Protein 2OTN (pdb70)

InterPro domains:
  IPR001653 Diaminopimelate epimerase, DapF [MF_00197] (4-284)
  IPR001653 Diaminopimelate epimerase, DapF [PF01678] (6-130)
  IPR001653 Diaminopimelate epimerase, DapF [PF01678] (161-276)
  IPR001653 Diaminopimelate epimerase, DapF [PTHR31689] (3-283)
  IPR001653 Diaminopimelate epimerase, DapF [TIGR00652] (5-283)
  IPR018510 Diaminopimelate epimerase, active site [PS01326] (67-81)

Sequence (581 aa):
VPRGSHMSQFSFTKMHGLGNSYIYVNMFEEQIPEEDLALVAEKVSNINTGIGADGMILICPSDVAPVKMRMFNNDGSEGKSCGNGLRCVAKYAYEHKLVEDTVFTIETLAGIVTAEVTVEEGKVTLAKIDMGAPRLTRAEIPMLGEGETPFIRENFLYNNHRYAFTAVSMGNPHAVIFVDDVEQAPLTTLGPVLETHEMFPERVNVEFIEILNEEEMNFRVWERGSGVTQACGTGACAAVVASILNGKMERGKEITVHLAGGDLMIAWTEEGNVLMKGPAEVICRGVYEYKIEGLVPRGSHMSQFSFTKMHGLGNSYIYVNMFEEQIPEEDLALVAEKVSNINTGIGADGMILICPSDVAPVKMRMFNNDGSEGKSCGNGLRCVAKYAYEHKLVEDTVFTIETLAGIVTAEVTVEEGKVTLAKIDMGAPRLTRAEIPMLGEGETPFIRENFLYNNHRYAFTAVSMGNPHAVIFVDDVEQAPLTTLGPVLETHEMFPERVNVEFIEILNEEEMNFRVWERCGTGACAAVVASILNGKMERGKEITVHLAGGDLMIAWTEEGNVLMKGPAEVICRGVYEYKIE

Organism: Bacillus anthracis (NCBI:txid1392)

Foldseek 3Di:
DDDDKDKDKFWWFWKAFLPQIATEGEAVPDDDDPVCQLVCQLQQCDVPRHVHHQTYWYWAPDPPWLTEIWTAGNNSDTDFQLPGCPWVSLQVCVLVVSDDDQWTWYQYPVGIKIKGFDDDPSGTFKIKIWLFFKDFDCVQLVFDDDDQVVGDKDWDDDPNDIWIWTWIDSVYTETETEDQDPVPDCQQNVQVCQQVPPRPVVGYKYKYWHDPAQQEIEIWIQDRPPGTDQDDQRHQQVNNVRCVVVVSYPAQHFHWYQGNSGIKTWHCHPVRIIMIMGGMDTPDMDMTIDMDD/DDDDDDKDKDKFWWFWKDWPPFIAIEGEVVPDDDDPVCQLVCQQQQCDVPRHVHGQTYWYWDPDPVWLTEIWTAGNNSDTDFCLPPCVFVSLQVCQLVVSDDAQWTWYQTPVGIWIWGFDADPSGTFKIKGWLFFKDFACVQLPFDDDDQVVGDKDWDDDPNDIWIWGWIHSVYIETETEDQDPVPDCCVHCQVCQQPDPGDPLGYKYKYWYQPAQAEIEIDIDGVPQVHVLRNVVVCCVVVRYHAQDWHWYQYPVGIKTWHCHPVRIIMIMIGMGTPDIDMTMDMGD

Nearest PDB structures (foldseek):
  2otn-assembly1_A  TM=1.003E+00  e=1.303E-68  Bacillus anthracis str. Ames
  4ik0-assembly1_A  TM=9.331E-01  e=1.416E-32  Escherichia coli K-12
  2q9h-assembly1_A  TM=8.712E-01  e=3.256E-32  Haemophilus influenzae
  2q9j-assembly1_A  TM=8.628E-01  e=1.692E-32  Haemophilus influenzae
  7vdy-assembly1_B  TM=8.664E-01  e=2.656E-30  Streptomyces lavendulae

B-factor: mean 32.09, std 9.33, range [2.0, 86.58]

Solvent-accessible surface area: 27256 Å² total; per-residue (Å²): 189,128,243,54,67,77,158,47,96,2,58,6,16,0,1,16,13,7,7,34,1,8,0,3,0,9,37,89,129,33,164,15,66,112,147,8,5,50,77,0,0,83,60,0,5,62,56,76,79,0,0,0,2,51,0,0,0,2,0,11,79,28,156,92,13,55,0,66,8,43,6,6,57,82,96,8,55,70,20,141,12,65,12,49,13,6,21,3,0,0,18,16,0,57,48,91,184,41,13,172,74,56,78,13,45,0,41,16,119,71,36,101,21,61,0,74,6,43,50,117,162,56,132,4,49,47,0,57,0,41,28,22,53,18,120,41,50,17,87,80,2,41,12,99,49,171,46,61,133,112,31,0,138,50,86,29,125,59,106,162,102,169,36,24,1,2,0,0,3,13,50,16,2,0,0,0,1,47,30,142,60,5,127,148,15,23,24,94,65,0,0,39,57,0,10,71,62,145,28,4,88,103,106,0,8,0,0,0,0,30,52,79,70,124,91,52,0,32,2,56,0,39,33,74,65,84,4,84,39,88,22,11,19,5,0,0,0,0,0,0,0,0,0,21,40,38,67,93,10,98,81,38,96,72,0,28,0,50,12,61,29,26,52,2,48,0,14,18,20,133,149,14,58,0,48,2,45,0,27,5,80,41,4,0,115,12,27,2,59,15,93,18,156,136,162,109,96,216,60,66,78,152,49,92,2,53,7,18,0,2,29,10,37,50,42,1,10,0,4,0,6,37,82,118,29,152,14,64,116,149,8,5,49,78,0,0,82,63,0,5,60,54,57,60,0,0,0,3,51,0,0,0,2,0,13,76,28,154,98,13,52,0,68,9,45,9,8,50,81,96,6,53,73,22,128,15,112,25,55,9,7,12,3,0,0,18,15,0,52,56,92,177,42,12,170,85,54,79,14,47,0,40,18,118,68,31,90,39,73,0,68,7,45,51,120,156,62,138,4,45,30,0,63,10,68,44,27,57,15,112,41,47,13,86,84,2,32,7,95,53,167,45,66,135,114,29,0,134,69,72,36,140,55,130,158,108,175,41,24,3,2,0,0,1,13,55,32,4,0,0,0,4,55,24,142,64,8,136,149,11,21,32,113,63,0,0,36,70,1,21,72,56,137,38,7,79,108,129,0,9,0,0,0,0,37,45,84,83,115,98,57,0,41,7,104,38,81,107,117,38,8,33,0,0,0,0,0,0,0,0,0,23,39,36,66,86,9,103,91,42,112,75,0,38,0,49,31,108,78,36,56,1,26,0,18,17,20,145,160,18,48,0,48,5,35,0,34,6,85,37,8,0,112,13,30,4,64,14,98,22,148

Radius of gyration: 28.16 Å; Cα contacts (8 Å, |Δi|>4): 1470; chains: 2; bounding box: 78×64×56 Å

CATH classification: 3.10.310.10 (+1 more: 3.10.310.10)

Structure (mmCIF, N/CA/C/O backbone):
data_2OTN
#
_entry.id   2OTN
#
_cell.length_a   64.863
_cell.length_b   87.334
_cell.length_c   110.453
_cell.angle_alpha   90.00
_cell.angle_beta   90.00
_cell.angle_gamma   90.00
#
_symmetry.space_group_name_H-M   'P 21 21 21'
#
loop_
_entity.id
_entity.type
_entity.pdbx_description
1 polymer 'Diaminopimelate epimerase'
2 water water
#
loop_
_atom_site.group_PDB
_atom_site.id
_atom_site.type_symbol
_atom_site.label_atom_id
_atom_site.label_alt_id
_atom_site.label_comp_id
_atom_site.label_asym_id
_atom_site.label_entity_id
_atom_site.label_seq_id
_atom_site.pdbx_PDB_ins_code
_atom_site.Cartn_x
_atom_site.Cartn_y
_atom_site.Cartn_z
_atom_site.occupancy
_atom_site.B_iso_or_equiv
_atom_site.auth_seq_id
_atom_site.auth_comp_id
_atom_site.auth_asym_id
_atom_site.auth_atom_id
_atom_site.pdbx_PDB_model_num
ATOM 1 N N . VAL A 1 15 ? -9.633 30.123 18.190 1.00 47.33 -5 VAL A N 1
ATOM 2 C CA . VAL A 1 15 ? -8.424 29.482 17.608 1.00 55.38 -5 VAL A CA 1
ATOM 3 C C . VAL A 1 15 ? -7.617 28.778 18.703 1.00 61.91 -5 VAL A C 1
ATOM 4 O O . VAL A 1 15 ? -6.956 29.440 19.496 1.00 63.45 -5 VAL A O 1
ATOM 8 N N . PRO A 1 16 ? -7.674 27.432 18.759 1.00 64.15 -4 PRO A N 1
ATOM 9 C CA . PRO A 1 16 ? -6.813 26.661 19.651 1.00 61.24 -4 PRO A CA 1
ATOM 10 C C . PRO A 1 16 ? -5.333 27.061 19.622 1.00 60.34 -4 PRO A C 1
ATOM 11 O O . PRO A 1 16 ? -4.789 27.377 18.559 1.00 60.07 -4 PRO A O 1
ATOM 15 N N . ARG A 1 17 ? -4.696 27.050 20.789 1.00 58.84 -3 ARG A N 1
ATOM 16 C CA . ARG A 1 17 ? -3.238 26.969 20.847 1.00 58.94 -3 ARG A CA 1
ATOM 17 C C . ARG A 1 17 ? -2.745 26.209 22.085 1.00 52.79 -3 ARG A C 1
ATOM 18 O O . ARG A 1 17 ? -3.554 25.628 22.834 1.00 42.71 -3 ARG A O 1
ATOM 26 N N . GLY A 1 18 ? -1.420 26.192 22.263 1.00 44.75 -2 GLY A N 1
ATOM 27 C CA . GLY A 1 18 ? -0.783 25.294 23.214 1.00 42.14 -2 GLY A CA 1
ATOM 28 C C . GLY A 1 18 ? -0.808 23.828 22.779 1.00 40.16 -2 GLY A C 1
ATOM 29 O O . GLY A 1 18 ? -0.839 23.509 21.575 1.00 34.13 -2 GLY A O 1
ATOM 30 N N . SER A 1 19 ? -0.774 22.935 23.765 1.00 31.26 -1 SER A N 1
ATOM 31 C CA . SER A 1 19 ? -0.726 21.494 23.515 1.00 30.60 -1 SER A CA 1
ATOM 32 C C . SER A 1 19 ? -1.052 20.715 24.766 1.00 26.03 -1 SER A C 1
ATOM 33 O O . SER A 1 19 ? -0.845 21.203 25.873 1.00 20.03 -1 SER A O 1
ATOM 36 N N . HIS A 1 20 ? -1.557 19.503 24.581 1.00 25.75 0 HIS A N 1
ATOM 37 C CA . HIS A 1 20 ? -1.746 18.585 25.698 1.00 28.05 0 HIS A CA 1
ATOM 38 C C . HIS A 1 20 ? -1.095 17.244 25.455 1.00 24.57 0 HIS A C 1
ATOM 39 O O . HIS A 1 20 ? -1.217 16.659 24.392 1.00 25.18 0 HIS A O 1
ATOM 46 N N . MET A 1 21 ? -0.367 16.795 26.467 1.00 28.28 1 MET A N 1
ATOM 47 C CA . MET A 1 21 ? 0.137 15.441 26.549 1.00 30.42 1 MET A CA 1
ATOM 48 C C . MET A 1 21 ? -0.839 14.703 27.430 1.00 31.98 1 MET A C 1
ATOM 49 O O . MET A 1 21 ? -1.170 15.167 28.523 1.00 32.35 1 MET A O 1
ATOM 54 N N . SER A 1 22 ? -1.338 13.574 26.950 1.00 31.35 2 SER A N 1
ATOM 55 C CA . SER A 1 22 ? -2.280 12.796 27.733 1.00 29.83 2 SER A CA 1
ATOM 56 C C . SER A 1 22 ? -2.021 11.308 27.541 1.00 27.02 2 SER A C 1
ATOM 57 O O . SER A 1 22 ? -1.085 10.912 26.856 1.00 30.73 2 SER A O 1
ATOM 60 N N . GLN A 1 23 ? -2.847 10.490 28.171 1.00 30.00 3 GLN A N 1
ATOM 61 C CA . GLN A 1 23 ? -2.736 9.051 28.052 1.00 26.50 3 GLN A CA 1
ATOM 62 C C . GLN A 1 23 ? -4.031 8.393 28.466 1.00 23.09 3 GLN A C 1
ATOM 63 O O . GLN A 1 23 ? -4.780 8.946 29.239 1.00 29.57 3 GLN A O 1
ATOM 69 N N . PHE A 1 24 ? -4.280 7.203 27.963 1.00 27.97 4 PHE A N 1
ATOM 70 C CA . PHE A 1 24 ? -5.379 6.394 28.457 1.00 27.07 4 PHE A CA 1
ATOM 71 C C . PHE A 1 24 ? -5.002 4.914 28.440 1.00 24.28 4 PHE A C 1
ATOM 72 O O . PHE A 1 24 ? -4.162 4.490 27.658 1.00 24.03 4 PHE A O 1
ATOM 80 N N . SER A 1 25 ? -5.638 4.149 29.321 1.00 23.94 5 SER A N 1
ATOM 81 C CA . SER A 1 25 ? -5.564 2.699 29.307 1.00 22.71 5 SER A CA 1
ATOM 82 C C . SER A 1 25 ? -6.426 2.193 28.169 1.00 24.86 5 SER A C 1
ATOM 83 O O . SER A 1 25 ? -7.453 2.783 27.849 1.00 27.66 5 SER A O 1
ATOM 86 N N . PHE A 1 26 ? -5.998 1.091 27.560 1.00 29.22 6 PHE A N 1
ATOM 87 C CA . PHE A 1 26 ? -6.699 0.509 26.424 1.00 24.60 6 PHE A CA 1
ATOM 88 C C . PHE A 1 26 ? -6.510 -0.987 26.457 1.00 25.17 6 PHE A C 1
ATOM 89 O O . PHE A 1 26 ? -5.701 -1.519 27.203 1.00 27.03 6 PHE A O 1
ATOM 97 N N . THR A 1 27 ? -7.298 -1.653 25.632 1.00 28.98 7 THR A N 1
ATOM 98 C CA . THR A 1 27 ? -7.203 -3.063 25.414 1.00 25.94 7 THR A CA 1
ATOM 99 C C . THR A 1 27 ? -7.333 -3.215 23.920 1.00 26.80 7 THR A C 1
ATOM 100 O O . THR A 1 27 ? -8.321 -2.777 23.357 1.00 30.58 7 THR A O 1
ATOM 104 N N . LYS A 1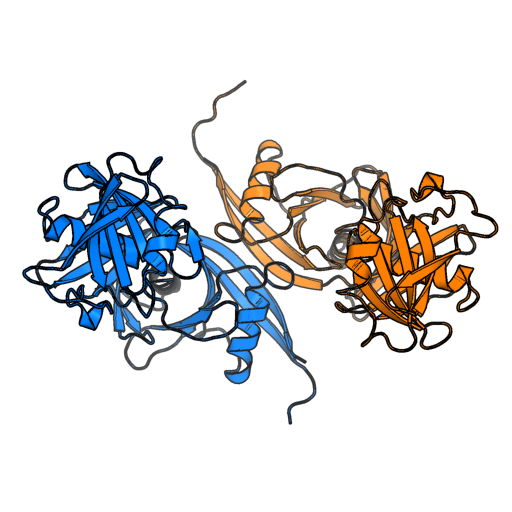 28 ? -6.338 -3.810 23.275 1.00 26.22 8 LYS A N 1
ATOM 105 C CA . LYS A 1 28 ? -6.507 -4.256 21.897 1.00 26.35 8 LYS A CA 1
ATOM 106 C C . LYS A 1 28 ? -7.140 -5.639 21.892 1.00 24.45 8 LYS A C 1
ATOM 107 O O . LYS A 1 28 ? -6.686 -6.558 22.581 1.00 26.29 8 LYS A O 1
ATOM 113 N N . MET A 1 29 ? -8.233 -5.757 21.138 1.00 29.73 9 MET A N 1
ATOM 114 C CA . MET A 1 29 ? -8.934 -7.010 20.956 1.00 27.51 9 MET A CA 1
ATOM 115 C C . MET A 1 29 ? -9.184 -7.240 19.472 1.00 27.39 9 MET A C 1
ATOM 116 O O . MET A 1 29 ? -9.170 -6.317 18.670 1.00 29.38 9 MET A O 1
ATOM 121 N N . HIS A 1 30 ? -9.409 -8.487 19.105 1.00 29.94 10 HIS A N 1
ATOM 122 C CA . HIS A 1 30 ? -9.828 -8.801 17.751 1.00 29.56 10 HIS A CA 1
ATOM 123 C C . HIS A 1 30 ? -10.879 -9.909 17.727 1.00 28.04 10 HIS A C 1
ATOM 124 O O . HIS A 1 30 ? -10.963 -10.724 18.655 1.00 28.39 10 HIS A O 1
ATOM 131 N N . GLY A 1 31 ? -11.709 -9.877 16.684 1.00 31.44 11 GLY A N 1
ATOM 132 C CA . GLY A 1 31 ? -12.613 -10.973 16.318 1.00 33.62 11 GLY A CA 1
ATOM 133 C C . GLY A 1 31 ? -12.266 -11.378 14.886 1.00 40.23 11 GLY A C 1
ATOM 134 O O . GLY A 1 31 ? -12.397 -10.578 13.937 1.00 42.73 11 GLY A O 1
ATOM 135 N N . LEU A 1 32 ? -11.780 -12.598 14.717 1.00 32.76 12 LEU A N 1
ATOM 136 C CA . LEU A 1 32 ? -11.321 -13.061 13.398 1.00 38.66 12 LEU A CA 1
ATOM 137 C C . LEU A 1 32 ? -10.320 -12.110 12.665 1.00 41.43 12 LEU A C 1
ATOM 1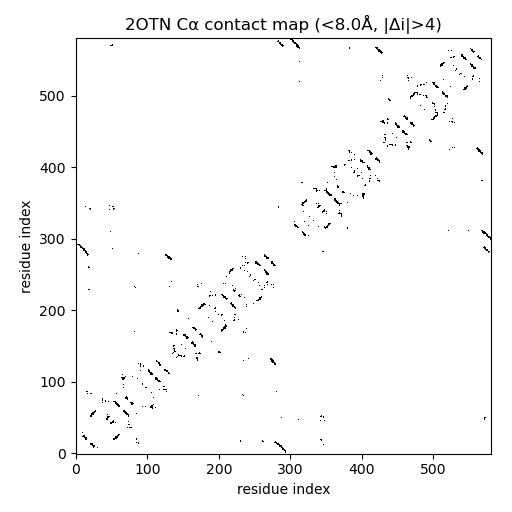38 O O . LEU A 1 32 ? -10.359 -11.961 11.433 1.00 37.07 12 LEU A O 1
ATOM 143 N N . GLY A 1 33 ? -9.418 -11.489 13.443 1.00 41.81 13 GLY A N 1
ATOM 144 C CA . GLY A 1 33 ? -8.355 -10.635 12.917 1.00 39.49 13 GLY A CA 1
ATOM 145 C C . GLY A 1 33 ? -8.739 -9.252 12.405 1.00 41.33 13 GLY A C 1
ATOM 146 O O . GLY A 1 33 ? -7.944 -8.593 11.746 1.00 51.19 13 GLY A O 1
ATOM 147 N N . ASN A 1 34 ? -9.964 -8.821 12.666 1.00 44.30 14 ASN A N 1
ATOM 148 C CA . ASN A 1 34 ? -10.326 -7.421 12.558 1.00 38.18 14 ASN A CA 1
ATOM 149 C C . ASN A 1 34 ? -10.165 -6.867 13.946 1.00 35.14 14 ASN A C 1
ATOM 150 O O . ASN A 1 34 ? -10.918 -7.248 14.846 1.00 34.83 14 ASN A O 1
ATOM 155 N N . SER A 1 35 ? -9.201 -5.961 14.123 1.00 33.21 15 SER A N 1
ATOM 156 C CA . SER A 1 35 ? -8.825 -5.483 15.457 1.00 29.76 15 SER A CA 1
ATOM 157 C C . SER A 1 35 ? -9.067 -3.999 15.695 1.00 26.61 15 SER A C 1
ATOM 158 O O . SER A 1 35 ? -8.983 -3.188 14.784 1.00 27.19 15 SER A O 1
ATOM 161 N N . TYR A 1 36 ? -9.388 -3.660 16.945 1.00 27.46 16 TYR A N 1
ATOM 162 C CA . TYR A 1 36 ? -9.604 -2.273 17.356 1.00 26.29 16 TYR A CA 1
ATOM 163 C C . TYR A 1 36 ? -8.922 -2.003 18.684 1.00 24.65 16 TYR A C 1
ATOM 164 O O . TYR A 1 36 ? -8.608 -2.926 19.433 1.00 25.31 16 TYR A O 1
ATOM 173 N N . ILE A 1 37 ? -8.697 -0.722 18.959 1.00 25.82 17 ILE A N 1
ATOM 174 C CA . ILE A 1 37 ? -8.243 -0.263 20.264 1.00 28.26 17 ILE A CA 1
ATOM 175 C C . ILE A 1 37 ? -9.497 0.091 21.071 1.00 28.02 17 ILE A C 1
ATOM 176 O O . ILE A 1 37 ? -10.274 0.953 20.669 1.00 25.53 17 ILE A O 1
ATOM 181 N N . TYR A 1 38 ? -9.699 -0.590 22.199 1.00 28.71 18 TYR A N 1
ATOM 182 C CA . TYR A 1 38 ? -10.915 -0.430 22.999 1.00 26.45 18 TYR A CA 1
ATOM 183 C C . TYR A 1 38 ? -10.596 0.464 24.180 1.00 27.95 18 TYR A C 1
ATOM 184 O O . TYR A 1 38 ? -9.550 0.309 24.829 1.00 31.00 18 TYR A O 1
ATOM 193 N N . VAL A 1 39 ? -11.464 1.434 24.418 1.00 25.64 19 VAL A N 1
ATOM 194 C CA . VAL A 1 39 ? -11.250 2.404 25.482 1.00 27.74 19 VAL A CA 1
ATOM 195 C C . VAL A 1 39 ? -12.508 2.464 26.322 1.00 25.92 19 VAL A C 1
ATOM 196 O O . VAL A 1 39 ? -13.589 2.676 25.806 1.00 26.14 19 VAL A O 1
ATOM 200 N N . ASN A 1 40 ? -12.356 2.252 27.622 1.00 28.64 20 ASN A N 1
ATOM 201 C CA . ASN A 1 40 ? -13.484 2.264 28.547 1.00 29.98 20 ASN A CA 1
ATOM 202 C C . ASN A 1 40 ? -13.753 3.718 28.973 1.00 30.94 20 ASN A C 1
ATOM 203 O O . ASN A 1 40 ? -12.984 4.301 29.724 1.00 24.42 20 ASN A O 1
ATOM 208 N N . MET A 1 41 ? -14.852 4.293 28.491 1.00 30.84 21 MET A N 1
ATOM 209 C CA . MET A 1 41 ? -15.136 5.702 28.747 1.00 28.19 21 MET A CA 1
ATOM 210 C C . MET A 1 41 ? -15.952 5.920 30.013 1.00 24.54 21 MET A C 1
ATOM 211 O O . MET A 1 41 ? -16.375 7.031 30.285 1.00 33.74 21 MET A O 1
ATOM 216 N N . PHE A 1 42 ? -16.161 4.865 30.797 1.00 28.84 22 PHE A N 1
ATOM 217 C CA . PHE A 1 42 ? -16.598 5.018 32.189 1.00 27.31 22 PHE A CA 1
ATOM 218 C C . PHE A 1 42 ? -15.395 5.435 33.062 1.00 27.19 22 PHE A C 1
ATOM 219 O O . PHE A 1 42 ? -15.565 6.070 34.104 1.00 33.66 22 PHE A O 1
ATOM 227 N N . GLU A 1 43 ? -14.193 5.055 32.630 1.00 29.62 23 GLU A N 1
ATOM 228 C CA . GLU A 1 43 ? -12.948 5.228 33.402 1.00 32.82 23 GLU A CA 1
ATOM 229 C C . GLU A 1 43 ? -11.951 6.205 32.800 1.00 33.23 23 GLU A C 1
ATOM 230 O O . GLU A 1 43 ? -11.055 6.685 33.484 1.00 39.70 23 GLU A O 1
ATOM 236 N N . GLU A 1 44 ? -12.116 6.481 31.516 1.00 35.56 24 GLU A N 1
ATOM 237 C CA . GLU A 1 44 ? -11.181 7.259 30.741 1.00 33.62 24 GLU A CA 1
ATOM 238 C C . GLU A 1 44 ? -11.855 8.545 30.312 1.00 33.60 24 GLU A C 1
ATOM 239 O O . GLU A 1 44 ? -13.092 8.643 30.298 1.00 33.85 24 GLU A O 1
ATOM 245 N N . GLN A 1 45 ? -11.036 9.534 29.972 1.00 32.61 25 GLN A N 1
ATOM 246 C CA . GLN A 1 45 ? -11.530 10.813 29.482 1.00 37.81 25 GLN A CA 1
ATOM 247 C C . GLN A 1 45 ? -10.767 11.156 28.207 1.00 37.33 25 GLN A C 1
ATOM 248 O O . GLN A 1 45 ? -9.562 10.942 28.119 1.00 37.04 25 GLN A O 1
ATOM 254 N N . ILE A 1 46 ? -11.503 11.571 27.180 1.00 39.27 26 ILE A N 1
ATOM 255 C CA . ILE A 1 46 ? -10.919 12.114 25.946 1.00 35.97 26 ILE A CA 1
ATOM 256 C C . ILE A 1 46 ? -11.930 13.148 25.445 1.00 39.50 26 ILE A C 1
ATOM 257 O O . ILE A 1 46 ? -13.102 12.829 25.249 1.00 39.53 26 ILE A O 1
ATOM 262 N N . PRO A 1 47 ? -11.497 14.407 25.277 1.00 42.47 27 PRO A N 1
ATOM 263 C CA . PRO A 1 47 ? -12.421 15.398 24.725 1.00 35.81 27 PRO A CA 1
ATOM 264 C C . PRO A 1 47 ? -12.983 14.999 23.348 1.00 33.10 27 PRO A C 1
ATOM 265 O O . PRO A 1 47 ? -12.262 14.472 22.514 1.00 32.77 27 PRO A O 1
ATOM 269 N N . GLU A 1 48 ? -14.273 15.253 23.149 1.00 33.80 28 GLU A N 1
ATOM 270 C CA . GLU A 1 48 ? -14.978 15.036 21.883 1.00 31.76 28 GLU A CA 1
ATOM 271 C C . GLU A 1 48 ? -14.213 15.524 20.655 1.00 31.47 28 GLU A C 1
ATOM 272 O O . GLU A 1 48 ? -14.139 14.822 19.640 1.00 33.47 28 GLU A O 1
ATOM 278 N N . GLU A 1 49 ? -13.662 16.734 20.740 1.00 35.20 29 GLU A N 1
ATOM 279 C CA . GLU A 1 49 ? -12.965 17.351 19.600 1.00 31.57 29 GLU A CA 1
ATOM 280 C C . GLU A 1 49 ? -11.610 16.700 19.273 1.00 31.09 29 GLU A C 1
ATOM 281 O O . GLU A 1 49 ? -10.969 17.103 18.313 1.00 31.34 29 GLU A O 1
ATOM 287 N N . ASP A 1 50 ? -11.187 15.723 20.080 1.00 26.67 30 ASP A N 1
ATOM 288 C CA . ASP A 1 50 ? -9.920 14.998 19.887 1.00 31.85 30 ASP A CA 1
ATOM 289 C C . ASP A 1 50 ? -10.095 13.559 19.396 1.00 28.69 30 ASP A C 1
ATOM 290 O O . ASP A 1 50 ? -9.125 12.925 19.028 1.00 26.35 30 ASP A O 1
ATOM 295 N N . LEU A 1 51 ? -11.324 13.059 19.409 1.00 27.47 31 LEU A N 1
ATOM 296 C CA . LEU A 1 51 ? -11.613 11.652 19.147 1.00 31.05 31 LEU A CA 1
ATOM 297 C C . LEU A 1 51 ? -11.183 11.164 17.765 1.00 30.28 31 LEU A C 1
ATOM 298 O O . LEU A 1 51 ? -10.605 10.077 17.635 1.00 26.99 31 LEU A O 1
ATOM 303 N N . ALA A 1 52 ? -11.509 11.947 16.742 1.00 26.93 32 ALA A N 1
ATOM 304 C CA . ALA A 1 52 ? -11.163 11.601 15.375 1.00 27.89 32 ALA A CA 1
ATOM 305 C C . ALA A 1 52 ? -9.641 11.561 15.204 1.00 27.27 32 ALA A C 1
ATOM 306 O O . ALA A 1 52 ? -9.076 10.663 14.549 1.00 23.40 32 ALA A O 1
ATOM 308 N N . LEU A 1 53 ? -8.983 12.527 15.830 1.00 29.24 33 LEU A N 1
ATOM 309 C CA . LEU A 1 53 ? -7.545 12.684 15.722 1.00 29.11 33 LEU A CA 1
ATOM 310 C C . LEU A 1 53 ? -6.828 11.592 16.483 1.00 28.93 33 LEU A C 1
ATOM 311 O O . LEU A 1 53 ? -5.841 11.048 15.976 1.00 28.97 33 LEU A O 1
ATOM 316 N N . VAL A 1 54 ? -7.324 11.280 17.687 1.00 26.96 34 VAL A N 1
ATOM 317 C CA . VAL A 1 54 ? -6.808 10.167 18.511 1.00 28.29 34 VAL A CA 1
ATOM 318 C C . VAL A 1 54 ? -6.978 8.806 17.825 1.00 28.61 34 VAL A C 1
ATOM 319 O O . VAL A 1 54 ? -6.068 7.976 17.882 1.00 26.57 34 VAL A O 1
ATOM 323 N N . ALA A 1 55 ? -8.124 8.596 17.170 1.00 25.62 35 ALA A N 1
ATOM 324 C CA . ALA A 1 55 ? -8.420 7.344 16.469 1.00 25.49 35 ALA A CA 1
ATOM 325 C C . ALA A 1 55 ? -7.415 7.082 15.369 1.00 26.61 35 ALA A C 1
ATOM 326 O O . ALA A 1 55 ? -6.887 5.989 15.231 1.00 30.77 35 ALA A O 1
ATOM 328 N N . GLU A 1 56 ? -7.215 8.103 14.552 1.00 31.89 36 GLU A N 1
ATOM 329 C CA . GLU A 1 56 ? -6.229 8.133 13.493 1.00 29.95 36 GLU A CA 1
ATOM 330 C C . GLU A 1 56 ? -4.804 7.919 13.994 1.00 29.73 36 GLU A C 1
ATOM 331 O O . GLU A 1 56 ? -4.086 7.083 13.458 1.00 29.93 36 GLU A O 1
ATOM 337 N N . LYS A 1 57 ? -4.404 8.690 15.004 1.00 28.03 37 LYS A N 1
ATOM 338 C CA . LYS A 1 57 ? -3.082 8.554 15.632 1.00 24.75 37 LYS A CA 1
ATOM 339 C C . LYS A 1 57 ? -2.824 7.147 16.164 1.00 25.52 37 LYS A C 1
ATOM 340 O O . LYS A 1 57 ? -1.796 6.564 15.855 1.00 27.47 37 LYS A O 1
ATOM 346 N N . VAL A 1 58 ? -3.763 6.619 16.957 1.00 25.64 38 VAL A N 1
ATOM 347 C CA . VAL A 1 58 ? -3.610 5.339 17.645 1.00 25.03 38 VAL A CA 1
ATOM 348 C C . VAL A 1 58 ? -3.683 4.130 16.715 1.00 25.43 38 VAL A C 1
ATOM 349 O O . VAL A 1 58 ? -3.094 3.082 17.003 1.00 25.26 38 VAL A O 1
ATOM 353 N N . SER A 1 59 ? -4.391 4.271 15.600 1.00 23.78 39 SER A N 1
ATOM 354 C CA . SER A 1 59 ? -4.513 3.185 14.618 1.00 25.89 39 SER A CA 1
ATOM 355 C C . SER A 1 59 ? -3.303 3.043 13.712 1.00 24.19 39 SER A C 1
ATOM 356 O O . SER A 1 59 ? -3.151 2.034 13.034 1.00 30.95 39 SER A O 1
ATOM 359 N N . ASN A 1 60 ? -2.440 4.040 13.696 1.00 26.48 40 ASN A N 1
ATOM 360 C CA . ASN A 1 60 ? -1.313 4.041 12.789 1.00 27.59 40 ASN A CA 1
ATOM 361 C C . ASN A 1 60 ? -0.244 3.059 13.276 1.00 28.10 40 ASN A C 1
ATOM 362 O O . ASN A 1 60 ? 0.235 3.195 14.381 1.00 24.29 40 ASN A O 1
ATOM 367 N N . ILE A 1 61 ? 0.130 2.080 12.450 1.00 26.58 41 ILE A N 1
ATOM 368 C CA . ILE A 1 61 ? 1.098 1.067 12.867 1.00 27.91 41 ILE A CA 1
ATOM 369 C C . ILE A 1 61 ? 2.524 1.612 13.101 1.00 25.12 41 ILE A C 1
ATOM 370 O O . ILE A 1 61 ? 3.311 1.014 13.826 1.00 24.48 41 ILE A O 1
ATOM 375 N N . ASN A 1 62 ? 2.821 2.760 12.510 1.00 28.15 42 ASN A N 1
ATOM 376 C CA . ASN A 1 62 ? 4.150 3.338 12.528 1.00 28.27 42 ASN A CA 1
ATOM 377 C C . ASN A 1 62 ? 4.335 4.240 13.743 1.00 26.80 42 ASN A C 1
ATOM 378 O O . ASN A 1 62 ? 5.272 4.089 14.507 1.00 31.48 42 ASN A O 1
ATOM 383 N N . THR A 1 63 ? 3.442 5.201 13.905 1.00 29.75 43 THR A N 1
ATOM 384 C CA . THR A 1 63 ? 3.535 6.180 14.987 1.00 27.37 43 THR A CA 1
ATOM 385 C C . THR A 1 63 ? 2.467 5.921 16.050 1.00 26.66 43 THR A C 1
ATOM 386 O O . THR A 1 63 ? 2.448 6.575 17.095 1.00 25.19 43 THR A O 1
ATOM 390 N N . GLY A 1 64 ? 1.602 4.939 15.808 1.00 22.33 44 GLY A N 1
ATOM 391 C CA . GLY A 1 64 ? 0.541 4.608 16.756 1.00 22.89 44 GLY A CA 1
ATOM 392 C C . GLY A 1 64 ? 0.706 3.191 17.245 1.00 25.89 44 GLY A C 1
ATOM 393 O O . GLY A 1 64 ? 1.793 2.619 17.160 1.00 26.46 44 GLY A O 1
ATOM 394 N N . ILE A 1 65 ? -0.388 2.610 17.728 1.00 28.27 45 ILE A N 1
ATOM 395 C CA . ILE A 1 65 ? -0.376 1.215 18.181 1.00 29.04 45 ILE A CA 1
ATOM 396 C C . ILE A 1 65 ? -0.502 0.300 16.959 1.00 29.83 45 ILE A C 1
ATOM 397 O O . ILE A 1 65 ? 0.355 -0.551 16.708 1.00 26.72 45 ILE A O 1
ATOM 402 N N . GLY A 1 66 ? -1.534 0.543 16.162 1.00 28.20 46 GLY A N 1
ATOM 403 C CA . GLY A 1 66 ? -1.851 -0.307 15.019 1.00 27.49 46 GLY A CA 1
ATOM 404 C C . GLY A 1 66 ? -3.175 -1.008 15.215 1.00 26.51 46 GLY A C 1
ATOM 405 O O . GLY A 1 66 ? -3.288 -1.886 16.064 1.00 31.13 46 GLY A O 1
ATOM 406 N N . ALA A 1 67 ? -4.176 -0.611 14.437 1.00 26.71 47 ALA A N 1
ATOM 407 C CA . ALA A 1 67 ? -5.524 -1.199 14.503 1.00 26.60 47 ALA A CA 1
ATOM 408 C C . ALA A 1 67 ? -6.349 -0.772 13.291 1.00 23.44 47 ALA A C 1
ATOM 409 O O . ALA A 1 67 ? -5.919 0.047 12.509 1.00 25.43 47 ALA A O 1
ATOM 411 N N . ASP A 1 68 ? -7.522 -1.367 13.132 1.00 27.99 48 ASP A N 1
ATOM 412 C CA . ASP A 1 68 ? -8.497 -0.922 12.121 1.00 29.54 48 ASP A CA 1
ATOM 413 C C . ASP A 1 68 ? -9.275 0.327 12.576 1.00 26.34 48 ASP A C 1
ATOM 414 O O . ASP A 1 68 ? -9.965 0.977 11.794 1.00 27.53 48 ASP A O 1
ATOM 419 N N . GLY A 1 69 ? -9.128 0.662 13.844 1.00 24.76 49 GLY A N 1
ATOM 420 C CA . GLY A 1 69 ? -9.703 1.859 14.383 1.00 27.57 49 GLY A CA 1
ATOM 421 C C . GLY A 1 69 ? -9.752 1.791 15.885 1.00 24.10 49 GLY A C 1
ATOM 422 O O . GLY A 1 69 ? -9.061 0.985 16.496 1.00 26.61 49 GLY A O 1
ATOM 423 N N . MET A 1 70 ? -10.615 2.628 16.446 1.00 25.42 50 MET A N 1
ATOM 424 C CA . MET A 1 70 ? -10.783 2.804 17.874 1.00 28.82 50 MET A CA 1
ATOM 425 C C . MET A 1 70 ? -12.257 2.658 18.229 1.00 26.67 50 MET A C 1
ATOM 426 O O . MET A 1 70 ? -13.120 3.211 17.544 1.00 29.51 50 MET A O 1
ATOM 431 N N . ILE A 1 71 ? -12.535 1.926 19.308 1.00 27.66 51 ILE A N 1
ATOM 432 C CA . ILE A 1 71 ? -13.895 1.704 19.769 1.00 27.66 51 ILE A CA 1
ATOM 433 C C . ILE A 1 71 ? -14.012 2.159 21.207 1.00 26.59 51 ILE A C 1
ATOM 434 O O . ILE A 1 71 ? -13.330 1.654 22.085 1.00 27.70 51 ILE A O 1
ATOM 439 N N . LEU A 1 72 ? -14.881 3.135 21.427 1.00 28.01 52 LEU A N 1
ATOM 440 C CA . LEU A 1 72 ? -15.189 3.616 22.756 1.00 28.37 52 LEU A CA 1
ATOM 441 C C . LEU A 1 72 ? -16.337 2.816 23.362 1.00 30.41 52 LEU A C 1
ATOM 442 O O . LEU A 1 72 ? -17.359 2.599 22.714 1.00 26.82 52 LEU A O 1
ATOM 447 N N . ILE A 1 73 ? -16.142 2.348 24.591 1.00 30.38 53 ILE A N 1
ATOM 448 C CA . ILE A 1 73 ? -17.217 1.753 25.368 1.00 33.25 53 ILE A CA 1
ATOM 449 C C . ILE A 1 73 ? -17.691 2.803 26.375 1.00 31.71 53 ILE A C 1
ATOM 450 O O . ILE A 1 73 ? -16.931 3.239 27.243 1.00 31.71 53 ILE A O 1
ATOM 455 N N . CYS A 1 74 ? -18.944 3.232 26.216 1.00 33.28 54 CYS A N 1
ATOM 456 C CA . CYS A 1 74 ? -19.453 4.449 26.849 1.00 29.45 54 CYS A CA 1
ATOM 457 C C . CYS A 1 74 ? -20.719 4.209 27.652 1.00 30.14 54 CYS A C 1
ATOM 458 O O . CYS A 1 74 ? -21.441 3.254 27.380 1.00 29.32 54 CYS A O 1
ATOM 461 N N . PRO A 1 75 ? -21.013 5.101 28.625 1.00 27.26 55 PRO A N 1
ATOM 462 C CA . PRO A 1 75 ? -22.355 5.099 29.227 1.00 30.07 55 PRO A CA 1
ATOM 463 C C . PRO A 1 75 ? -23.478 5.350 28.200 1.00 29.39 55 PRO A C 1
ATOM 464 O O . PRO A 1 75 ? -23.251 5.994 27.160 1.00 24.15 55 PRO A O 1
ATOM 468 N N . SER A 1 76 ? -24.671 4.836 28.511 1.00 28.39 56 SER A N 1
ATOM 469 C CA . SER A 1 76 ? -25.842 4.966 27.651 1.00 27.02 56 SER A CA 1
ATOM 470 C C . SER A 1 76 ? -27.112 5.297 28.444 1.00 30.47 56 SER A C 1
ATOM 471 O O . SER A 1 76 ? -27.323 4.829 29.570 1.00 31.07 56 SER A O 1
ATOM 474 N N . ASP A 1 77 ? -27.970 6.094 27.829 1.00 29.74 57 ASP A N 1
ATOM 475 C CA . ASP A 1 77 ? -29.298 6.341 28.365 1.00 27.45 57 ASP A CA 1
ATOM 476 C C . ASP A 1 77 ? -30.261 5.179 28.137 1.00 25.94 57 ASP A C 1
ATOM 477 O O . ASP A 1 77 ? -31.224 5.046 28.873 1.00 27.66 57 ASP A O 1
ATOM 482 N N . VAL A 1 78 ? -29.987 4.328 27.147 1.00 29.36 58 VAL A N 1
ATOM 483 C CA . VAL A 1 78 ? -30.940 3.291 26.716 1.00 25.20 58 VAL A CA 1
ATOM 484 C C . VAL A 1 78 ? -30.480 1.830 26.852 1.00 22.32 58 VAL A C 1
ATOM 485 O O . VAL A 1 78 ? -31.273 0.897 26.686 1.00 23.57 58 VAL A O 1
ATOM 489 N N . ALA A 1 79 ? -29.198 1.628 27.142 1.00 28.33 59 ALA A N 1
ATOM 490 C CA . ALA A 1 79 ? -28.640 0.285 27.358 1.00 24.01 59 ALA A CA 1
ATOM 491 C C . ALA A 1 79 ? -27.588 0.417 28.443 1.00 23.93 59 ALA A C 1
ATOM 492 O O . ALA A 1 79 ? -27.274 1.539 28.837 1.00 21.45 59 ALA A O 1
ATOM 494 N N . PRO A 1 80 ? -27.083 -0.718 28.979 1.00 28.28 60 PRO A N 1
ATOM 495 C CA . PRO A 1 80 ? -25.953 -0.664 29.910 1.00 26.32 60 PRO A CA 1
ATOM 496 C C . PRO A 1 80 ? -24.689 -0.013 29.341 1.00 27.33 60 PRO A C 1
ATOM 497 O O . PRO A 1 80 ? -23.978 0.675 30.073 1.00 30.22 60 PRO A O 1
ATOM 501 N N . VAL A 1 81 ? -24.433 -0.222 28.053 1.00 29.35 61 VAL A N 1
ATOM 502 C CA . VAL A 1 81 ? -23.282 0.358 27.360 1.00 30.26 61 VAL A CA 1
ATOM 503 C C . VAL A 1 81 ? -23.660 0.843 25.954 1.00 28.17 61 VAL A C 1
ATOM 504 O O . VAL A 1 81 ? -24.582 0.299 25.319 1.00 24.13 61 VAL A O 1
ATOM 508 N N . LYS A 1 82 ? -22.925 1.860 25.498 1.00 26.65 62 LYS A N 1
ATOM 509 C CA . LYS A 1 82 ? -22.966 2.387 24.136 1.00 26.52 62 LYS A CA 1
ATOM 510 C C . LYS A 1 82 ? -21.617 2.184 23.439 1.00 29.88 62 LYS A C 1
ATOM 511 O O . LYS A 1 82 ? -20.585 2.440 24.027 1.00 34.41 62 LYS A O 1
ATOM 517 N N . MET A 1 83 ? -21.644 1.722 22.192 1.00 33.33 63 MET A N 1
ATOM 518 C CA . MET A 1 83 ? -20.443 1.538 21.377 1.00 33.34 63 MET A CA 1
ATOM 519 C C . MET A 1 83 ? -20.345 2.685 20.384 1.00 34.23 63 MET A C 1
ATOM 520 O O . MET A 1 83 ? -21.280 2.910 19.609 1.00 29.69 63 MET A O 1
ATOM 525 N N . ARG A 1 84 ? -19.214 3.390 20.403 1.00 31.59 64 ARG A N 1
ATOM 526 C CA . ARG A 1 84 ? -18.861 4.316 19.338 1.00 31.21 64 ARG A CA 1
ATOM 527 C C . ARG A 1 84 ? -17.615 3.819 18.617 1.00 29.72 64 ARG A C 1
ATOM 528 O O . ARG A 1 84 ? -16.587 3.589 19.231 1.00 33.28 64 ARG A O 1
ATOM 536 N N . MET A 1 85 ? -17.714 3.713 17.305 1.00 29.65 65 MET A N 1
ATOM 537 C CA . MET A 1 85 ? -16.651 3.198 16.471 1.00 30.91 65 MET A CA 1
ATOM 538 C C . MET A 1 85 ? -16.071 4.284 15.548 1.00 29.55 65 MET A C 1
ATOM 539 O O . MET A 1 85 ? -16.811 5.017 14.869 1.00 28.99 65 MET A O 1
ATOM 544 N N . PHE A 1 86 ? -14.744 4.389 15.549 1.00 29.12 66 PHE A N 1
ATOM 545 C CA . PHE A 1 86 ? -14.013 5.283 14.664 1.00 28.86 66 PHE A CA 1
ATOM 546 C C . PHE A 1 86 ? -13.077 4.456 13.800 1.00 30.20 66 PHE A C 1
ATOM 547 O O . PHE A 1 86 ? -12.414 3.541 14.289 1.00 26.76 66 PHE A O 1
ATOM 555 N N . ASN A 1 87 ? -13.069 4.761 12.505 1.00 33.24 67 ASN A N 1
ATOM 556 C CA . ASN A 1 87 ? -12.170 4.129 11.548 1.00 30.28 67 ASN A CA 1
ATOM 557 C C . ASN A 1 87 ? -10.781 4.753 11.670 1.00 30.97 67 ASN A C 1
ATOM 558 O O . ASN A 1 87 ? -10.583 5.739 12.392 1.00 28.79 67 ASN A O 1
ATOM 563 N N . ASN A 1 88 ? -9.812 4.185 10.966 1.00 32.07 68 ASN A N 1
ATOM 564 C CA . ASN A 1 88 ? -8.441 4.651 11.122 1.00 29.43 68 ASN A CA 1
ATOM 565 C C . ASN A 1 88 ? -8.166 5.987 10.454 1.00 24.36 68 ASN A C 1
ATOM 566 O O . ASN A 1 88 ? -7.071 6.499 10.576 1.00 24.29 68 ASN A O 1
ATOM 571 N N . ASP A 1 89 ? -9.156 6.535 9.749 1.00 28.19 69 ASP A N 1
ATOM 572 C CA . ASP A 1 89 ? -9.070 7.896 9.200 1.00 28.56 69 ASP A CA 1
ATOM 573 C C . ASP A 1 89 ? -9.774 8.929 10.097 1.00 30.58 69 ASP A C 1
ATOM 574 O O . ASP A 1 89 ? -9.846 10.110 9.752 1.00 34.72 69 ASP A O 1
ATOM 579 N N . GLY A 1 90 ? -10.296 8.473 11.237 1.00 32.81 70 GLY A N 1
ATOM 580 C CA . GLY A 1 90 ? -10.939 9.343 12.221 1.00 30.63 70 GLY A CA 1
ATOM 581 C C . GLY A 1 90 ? -12.433 9.540 12.010 1.00 32.11 70 GLY A C 1
ATOM 582 O O . GLY A 1 90 ? -13.098 10.178 12.823 1.00 36.35 70 GLY A O 1
ATOM 583 N N . SER A 1 91 ? -12.971 9.002 10.923 1.00 28.66 71 SER A N 1
ATOM 584 C CA . SER A 1 91 ? -14.404 9.075 10.684 1.00 30.15 71 SER A CA 1
ATOM 585 C C . SER A 1 91 ? -15.099 8.124 11.645 1.00 30.23 71 SER A C 1
ATOM 586 O O . SER A 1 91 ? -14.654 6.989 11.834 1.00 31.99 71 SER A O 1
ATOM 589 N N . GLU A 1 92 ? -16.169 8.611 12.261 1.00 30.94 72 GLU A N 1
ATOM 590 C CA . GLU A 1 92 ? -17.017 7.804 13.109 1.00 32.23 72 GLU A CA 1
ATOM 591 C C . GLU A 1 92 ? -18.103 7.212 12.254 1.00 33.42 72 GLU A C 1
ATOM 592 O O . GLU A 1 92 ? -18.718 7.908 11.458 1.00 40.93 72 GLU A O 1
ATOM 598 N N . GLY A 1 93 ? -18.361 5.929 12.437 1.00 37.67 73 GLY A N 1
ATOM 599 C CA . GLY A 1 93 ? -19.327 5.271 11.609 1.00 37.81 73 GLY A CA 1
ATOM 600 C C . GLY A 1 93 ? -19.985 4.066 12.214 1.00 37.15 73 GLY A C 1
ATOM 601 O O . GLY A 1 93 ? -19.750 3.700 13.367 1.00 36.27 73 GLY A O 1
ATOM 602 N N . LYS A 1 94 ? -20.856 3.488 11.403 1.00 39.36 74 LYS A N 1
ATOM 603 C CA . LYS A 1 94 ? -21.515 2.262 11.727 1.00 46.74 74 LYS A CA 1
ATOM 604 C C . LYS A 1 94 ? -20.484 1.146 11.557 1.00 51.19 74 LYS A C 1
ATOM 605 O O . LYS A 1 94 ? -19.609 1.212 10.671 1.00 44.10 74 LYS A O 1
ATOM 611 N N . SER A 1 95 ? -20.594 0.134 12.416 1.00 50.09 75 SER A N 1
ATOM 612 C CA . SER A 1 95 ? -19.640 -0.969 12.466 1.00 51.28 75 SER A CA 1
ATOM 613 C C . SER A 1 95 ? -19.885 -2.050 11.422 1.00 52.42 75 SER A C 1
ATOM 614 O O . SER A 1 95 ? -18.960 -2.793 11.080 1.00 54.15 75 SER A O 1
ATOM 617 N N . CYS A 1 96 ? -21.111 -2.091 10.889 1.00 57.98 76 CYS A N 1
ATOM 618 C CA . CYS A 1 96 ? -21.747 -3.327 10.382 1.00 57.47 76 CYS A CA 1
ATOM 619 C C . CYS A 1 96 ? -21.186 -4.606 11.036 1.00 57.08 76 CYS A C 1
ATOM 620 O O . CYS A 1 96 ? -20.517 -5.447 10.399 1.00 49.06 76 CYS A O 1
ATOM 623 N N . GLY A 1 97 ? -21.470 -4.696 12.339 1.00 53.65 77 GLY A N 1
ATOM 624 C CA . GLY A 1 97 ? -21.185 -5.873 13.154 1.00 55.08 77 GLY A CA 1
ATOM 625 C C . GLY A 1 97 ? -19.835 -5.914 13.834 1.00 50.11 77 GLY A C 1
ATOM 626 O O . GLY A 1 97 ? -19.614 -6.765 14.694 1.00 48.74 77 GLY A O 1
ATOM 627 N N . ASN A 1 98 ? -18.930 -5.023 13.432 1.00 48.88 78 ASN A N 1
ATOM 628 C CA . ASN A 1 98 ? -17.522 -5.089 13.869 1.00 47.77 78 ASN A CA 1
ATOM 629 C C . ASN A 1 98 ? -17.404 -4.622 15.297 1.00 47.57 78 ASN A C 1
ATOM 630 O O . ASN A 1 98 ? -18.002 -3.605 15.660 1.00 58.21 78 ASN A O 1
ATOM 635 N N . GLY A 1 99 ? -16.667 -5.393 16.103 1.00 42.20 79 GLY A N 1
ATOM 636 C CA . GLY A 1 99 ? -16.356 -5.024 17.463 1.00 35.87 79 GLY A CA 1
ATOM 637 C C . GLY A 1 99 ? -17.431 -5.307 18.478 1.00 28.26 79 GLY A C 1
ATOM 638 O O . GLY A 1 99 ? -17.170 -5.228 19.656 1.00 34.18 79 GLY A O 1
ATOM 639 N N . LEU A 1 100 ? -18.636 -5.644 18.044 1.00 30.39 80 LEU A N 1
ATOM 640 C CA . LEU A 1 100 ? -19.737 -5.916 18.982 1.00 27.80 80 LEU A CA 1
ATOM 641 C C . LEU A 1 100 ? -19.464 -7.078 19.945 1.00 28.87 80 LEU A C 1
ATOM 642 O O . LEU A 1 100 ? -19.828 -7.008 21.117 1.00 29.96 80 LEU A O 1
ATOM 647 N N . ARG A 1 101 ? -18.801 -8.130 19.458 1.00 28.69 81 ARG A N 1
ATOM 648 C CA . ARG A 1 101 ? -18.448 -9.273 20.298 1.00 27.69 81 ARG A CA 1
ATOM 649 C C . ARG A 1 101 ? -17.371 -8.967 21.348 1.00 27.95 81 ARG A C 1
ATOM 650 O O . ARG A 1 101 ? -17.439 -9.468 22.467 1.00 29.52 81 ARG A O 1
ATOM 658 N N . CYS A 1 102 ? -16.406 -8.134 20.977 1.00 27.92 82 CYS A N 1
ATOM 659 C CA . CYS A 1 102 ? -15.373 -7.675 21.870 1.00 25.67 82 CYS A CA 1
ATOM 660 C C . CYS A 1 102 ? -15.950 -6.702 22.883 1.00 23.22 82 CYS A C 1
ATOM 661 O O . CYS A 1 102 ? -15.661 -6.774 24.072 1.00 22.36 82 CYS A O 1
ATOM 664 N N . VAL A 1 103 ? -16.788 -5.792 22.423 1.00 26.45 83 VAL A N 1
ATOM 665 C CA . VAL A 1 103 ? -17.553 -4.959 23.360 1.00 28.00 83 VAL A CA 1
ATOM 666 C C . VAL A 1 103 ? -18.346 -5.814 24.366 1.00 27.84 83 VAL A C 1
ATOM 667 O O . VAL A 1 103 ? -18.367 -5.499 25.559 1.00 29.92 83 VAL A O 1
ATOM 671 N N . ALA A 1 104 ? -18.994 -6.882 23.889 1.00 26.70 84 ALA A N 1
ATOM 672 C CA . ALA A 1 104 ? -19.808 -7.732 24.760 1.00 27.91 84 ALA A CA 1
ATOM 673 C C . ALA A 1 104 ? -18.927 -8.430 25.798 1.00 29.12 84 ALA A C 1
ATOM 674 O O . ALA A 1 104 ? -19.214 -8.382 26.990 1.00 30.43 84 ALA A O 1
ATOM 676 N N . LYS A 1 105 ? -17.848 -9.055 25.337 1.00 29.40 85 LYS A N 1
ATOM 677 C CA . LYS A 1 105 ? -16.816 -9.617 26.221 1.00 28.93 85 LYS A CA 1
ATOM 678 C C . LYS A 1 105 ? -16.263 -8.591 27.246 1.00 26.45 85 LYS A C 1
ATOM 679 O O . LYS A 1 105 ? -16.302 -8.807 28.458 1.00 28.40 85 LYS A O 1
ATOM 685 N N . TYR A 1 106 ? -15.742 -7.485 26.749 1.00 26.35 86 TYR A N 1
ATOM 686 C CA . TYR A 1 106 ? -15.255 -6.437 27.610 1.00 26.98 86 TYR A CA 1
ATOM 687 C C . TYR A 1 106 ? -16.304 -6.046 28.671 1.00 29.02 86 TYR A C 1
ATOM 688 O O . TYR A 1 106 ? -15.998 -6.014 29.873 1.00 31.13 86 TYR A O 1
ATOM 697 N N . ALA A 1 107 ? -17.530 -5.746 28.240 1.00 32.39 87 ALA A N 1
ATOM 698 C CA . ALA A 1 107 ? -18.585 -5.259 29.168 1.00 27.39 87 ALA A CA 1
ATOM 699 C C . ALA A 1 107 ? -18.869 -6.236 30.280 1.00 26.42 87 ALA A C 1
ATOM 700 O O . ALA A 1 107 ? -19.009 -5.847 31.437 1.00 28.24 87 ALA A O 1
ATOM 702 N N . TYR A 1 108 ? -18.960 -7.512 29.924 1.00 28.87 88 TYR A N 1
ATOM 703 C CA . TYR A 1 108 ? -19.248 -8.556 30.882 1.00 27.05 88 TYR A CA 1
ATOM 704 C C . TYR A 1 108 ? -18.104 -8.778 31.872 1.00 26.54 88 TYR A C 1
ATOM 705 O O . TYR A 1 108 ? -18.340 -8.882 33.075 1.00 28.75 88 TYR A O 1
ATOM 714 N N . GLU A 1 109 ? -16.875 -8.862 31.369 1.00 30.63 89 GLU A N 1
ATOM 715 C CA . GLU A 1 109 ? -15.716 -9.144 32.223 1.00 29.19 89 GLU A CA 1
ATOM 716 C C . GLU A 1 109 ? -15.362 -7.975 33.135 1.00 32.66 89 GLU A C 1
ATOM 717 O O . GLU A 1 109 ? -14.879 -8.181 34.250 1.00 32.97 89 GLU A O 1
ATOM 723 N N . HIS A 1 110 ? -15.627 -6.755 32.673 1.00 34.62 90 HIS A N 1
ATOM 724 C CA . HIS A 1 110 ? -15.375 -5.553 33.469 1.00 33.26 90 HIS A CA 1
ATOM 725 C C . HIS A 1 110 ? -16.622 -5.098 34.240 1.00 36.56 90 HIS A C 1
ATOM 726 O O . HIS A 1 110 ? -16.702 -3.959 34.717 1.00 36.27 90 HIS A O 1
ATOM 733 N N . LYS A 1 111 ? -17.579 -6.022 34.362 1.00 36.12 91 LYS A N 1
ATOM 734 C CA . LYS A 1 111 ? -18.776 -5.885 35.192 1.00 35.86 91 LYS A CA 1
ATOM 735 C C . LYS A 1 111 ? -19.613 -4.636 34.904 1.00 32.22 91 LYS A C 1
ATOM 736 O O . LYS A 1 111 ? -20.277 -4.107 35.788 1.00 35.81 91 LYS A O 1
ATOM 742 N N . LEU A 1 112 ? -19.596 -4.190 33.655 1.00 33.04 92 LEU A N 1
ATOM 743 C CA . LEU A 1 112 ? -20.465 -3.109 33.194 1.00 32.99 92 LEU A CA 1
ATOM 744 C C . LEU A 1 112 ? -21.912 -3.615 32.991 1.00 35.10 92 LEU A C 1
ATOM 745 O O . LEU A 1 112 ? -22.862 -2.822 32.911 1.00 32.80 92 LEU A O 1
ATOM 750 N N . VAL A 1 113 ? -22.072 -4.939 32.942 1.00 37.43 93 VAL A N 1
ATOM 751 C CA . VAL A 1 113 ? -23.387 -5.586 32.926 1.00 34.40 93 VAL A CA 1
ATOM 752 C C . VAL A 1 113 ? -23.459 -6.686 33.992 1.00 37.66 93 VAL A C 1
ATOM 753 O O . VAL A 1 113 ? -22.422 -7.205 34.424 1.00 38.31 93 VAL A O 1
ATOM 757 N N . GLU A 1 114 ? -24.689 -7.035 34.385 1.00 35.89 94 GLU A N 1
ATOM 758 C CA . GLU A 1 114 ? -24.964 -8.038 35.422 1.00 43.35 94 GLU A CA 1
ATOM 759 C C . GLU A 1 114 ? -25.304 -9.451 34.904 1.00 43.01 94 GLU A C 1
ATOM 760 O O . GLU A 1 114 ? -25.442 -10.386 35.694 1.00 48.27 94 GLU A O 1
ATOM 766 N N . ASP A 1 115 ? -25.472 -9.608 33.596 1.00 44.05 95 ASP A N 1
ATOM 767 C CA . ASP A 1 115 ? -26.081 -10.818 33.046 1.00 36.19 95 ASP A CA 1
ATOM 768 C C . ASP A 1 115 ? -25.385 -11.234 31.771 1.00 31.55 95 ASP A C 1
ATOM 769 O O . ASP A 1 115 ? -24.667 -10.441 31.171 1.00 29.50 95 ASP A O 1
ATOM 774 N N . THR A 1 116 ? -25.604 -12.483 31.366 1.00 26.76 96 THR A N 1
ATOM 775 C CA . THR A 1 116 ? -25.019 -13.003 30.135 1.00 29.00 96 THR A CA 1
ATOM 776 C C . THR A 1 116 ? -25.757 -12.505 28.889 1.00 27.16 96 THR A C 1
ATOM 777 O O . THR A 1 116 ? -25.228 -12.581 27.785 1.00 28.51 96 THR A O 1
ATOM 781 N N . VAL A 1 117 ? -26.976 -12.007 29.076 1.00 28.97 97 VAL A N 1
ATOM 782 C CA . VAL A 1 117 ? -27.767 -11.415 28.002 1.00 25.67 97 VAL A CA 1
ATOM 783 C C . VAL A 1 117 ? -27.982 -9.936 28.299 1.00 25.77 97 VAL A C 1
ATOM 784 O O . VAL A 1 117 ? -28.463 -9.571 29.380 1.00 26.45 97 VAL A O 1
ATOM 788 N N . PHE A 1 118 ? -27.626 -9.086 27.340 1.00 24.27 98 PHE A N 1
ATOM 789 C CA . PHE A 1 118 ? -27.744 -7.641 27.519 1.00 25.99 98 PHE A CA 1
ATOM 790 C C . PHE A 1 118 ? -27.799 -6.923 26.169 1.00 29.29 98 PHE A C 1
ATOM 791 O O . PHE A 1 118 ? -27.828 -7.555 25.114 1.00 32.78 98 PHE A O 1
ATOM 799 N N . THR A 1 119 ? -27.871 -5.601 26.203 1.00 32.38 99 THR A N 1
ATOM 800 C CA . THR A 1 119 ? -27.964 -4.825 24.982 1.00 32.06 99 THR A CA 1
ATOM 801 C C . THR A 1 119 ? -26.813 -3.826 24.896 1.00 31.14 99 THR A C 1
ATOM 802 O O . THR A 1 119 ? -26.231 -3.435 25.910 1.00 27.85 99 THR A O 1
ATOM 806 N N . ILE A 1 120 ? -26.501 -3.435 23.664 1.00 28.66 100 ILE A N 1
ATOM 807 C CA . ILE A 1 120 ? -25.464 -2.454 23.365 1.00 26.43 100 ILE A CA 1
ATOM 808 C C . ILE A 1 120 ? -26.078 -1.392 22.456 1.00 25.81 100 ILE A C 1
ATOM 809 O O . ILE A 1 120 ? -26.645 -1.710 21.430 1.00 28.06 100 ILE A O 1
ATOM 814 N N . GLU A 1 121 ? -25.992 -0.130 22.842 1.00 26.21 101 GLU A N 1
ATOM 815 C CA . GLU A 1 121 ? -26.453 0.933 21.968 1.00 26.25 101 GLU A CA 1
ATOM 816 C C . GLU A 1 121 ? -25.405 1.208 20.875 1.00 28.39 101 GLU A C 1
ATOM 817 O O . GLU A 1 121 ? -24.242 1.447 21.184 1.00 26.51 101 GLU A O 1
ATOM 823 N N . THR A 1 122 ? -25.822 1.179 19.610 1.00 27.68 102 THR A N 1
ATOM 824 C CA . THR A 1 122 ? -24.950 1.547 18.508 1.00 28.23 102 THR A CA 1
ATOM 825 C C . THR A 1 122 ? -25.570 2.655 17.656 1.00 31.07 102 THR A C 1
ATOM 826 O O . THR A 1 122 ? -26.723 3.022 17.821 1.00 32.97 102 THR A O 1
ATOM 830 N N . LEU A 1 123 ? -24.778 3.181 16.732 1.00 35.03 103 LEU A N 1
ATOM 831 C CA . LEU A 1 123 ? -25.229 4.227 15.813 1.00 35.42 103 LEU A CA 1
ATOM 832 C C . LEU A 1 123 ? -26.297 3.662 14.861 1.00 32.94 103 LEU A C 1
ATOM 833 O O . LEU A 1 123 ? -27.210 4.374 14.444 1.00 34.92 103 LEU A O 1
ATOM 838 N N . ALA A 1 124 ? -26.195 2.363 14.564 1.00 38.45 104 ALA A N 1
ATOM 839 C CA . ALA A 1 124 ? -27.181 1.642 13.738 1.00 33.04 104 ALA A CA 1
ATOM 840 C C . ALA A 1 124 ? -28.400 1.111 14.512 1.00 33.52 104 ALA A C 1
ATOM 841 O O . ALA A 1 124 ? -29.255 0.455 13.919 1.00 37.11 104 ALA A O 1
ATOM 843 N N . GLY A 1 125 ? -28.495 1.396 15.812 1.00 34.52 105 GLY A N 1
ATOM 844 C CA . GLY A 1 125 ? -29.597 0.890 16.659 1.00 31.44 105 GLY A CA 1
ATOM 845 C C . GLY A 1 125 ? -29.119 0.021 17.819 1.00 28.45 105 GLY A C 1
ATOM 846 O O . GLY A 1 125 ? -27.918 -0.253 17.949 1.00 35.39 105 GLY A O 1
ATOM 847 N N . ILE A 1 126 ? -30.051 -0.399 18.675 1.00 28.65 106 ILE A N 1
ATOM 848 C CA . ILE A 1 126 ? -29.721 -1.181 19.880 1.00 28.57 106 ILE A CA 1
ATOM 849 C C . ILE A 1 126 ? -29.643 -2.671 19.555 1.00 27.95 106 ILE A C 1
ATOM 850 O O . ILE A 1 126 ? -30.547 -3.236 18.943 1.00 31.11 106 ILE A O 1
ATOM 855 N N . VAL A 1 127 ? -28.562 -3.294 20.012 1.00 28.66 107 VAL A N 1
ATOM 856 C CA . VAL A 1 127 ? -28.171 -4.650 19.632 1.00 28.25 107 VAL A CA 1
ATOM 857 C C . VAL A 1 127 ? -28.209 -5.547 20.864 1.00 24.92 107 VAL A C 1
ATOM 858 O O . VAL A 1 127 ? -27.672 -5.184 21.899 1.00 23.63 107 VAL A O 1
ATOM 862 N N . THR A 1 128 ? -28.849 -6.705 20.744 1.00 22.44 108 THR A N 1
ATOM 863 C CA . THR A 1 128 ? -28.814 -7.737 21.776 1.00 22.90 108 THR A CA 1
ATOM 864 C C . THR A 1 128 ? -27.529 -8.582 21.695 1.00 25.05 108 THR A C 1
ATOM 865 O O . THR A 1 128 ? -27.089 -8.981 20.620 1.00 25.96 108 THR A O 1
ATOM 869 N N . ALA A 1 129 ? -26.933 -8.848 22.850 1.00 29.27 109 ALA A N 1
ATOM 870 C CA . ALA A 1 129 ? -25.694 -9.602 22.940 1.00 26.77 109 ALA A CA 1
ATOM 871 C C . ALA A 1 129 ? -25.873 -10.684 23.988 1.00 27.76 109 ALA A C 1
ATOM 872 O O . ALA A 1 129 ? -26.508 -10.440 25.012 1.00 26.85 109 ALA A O 1
ATOM 874 N N . GLU A 1 130 ? -25.369 -11.889 23.696 1.00 31.83 110 GLU A N 1
ATOM 875 C CA . GLU A 1 130 ? -25.343 -13.009 24.649 1.00 27.32 110 GLU A CA 1
ATOM 876 C C . GLU A 1 130 ? -23.961 -13.676 24.678 1.00 27.05 110 GLU A C 1
ATOM 877 O O . GLU A 1 130 ? -23.547 -14.328 23.722 1.00 27.57 110 GLU A O 1
ATOM 883 N N . VAL A 1 131 ? -23.284 -13.523 25.810 1.00 31.11 111 VAL A N 1
ATOM 884 C CA . VAL A 1 131 ? -21.959 -14.078 26.036 1.00 30.97 111 VAL A CA 1
ATOM 885 C C . VAL A 1 131 ? -21.996 -15.515 26.575 1.00 30.54 111 VAL A C 1
ATOM 886 O O . VAL A 1 131 ? -22.860 -15.886 27.367 1.00 28.44 111 VAL A O 1
ATOM 890 N N . THR A 1 132 ? -21.051 -16.308 26.076 1.00 34.81 112 THR A N 1
ATOM 891 C CA . THR A 1 132 ? -20.764 -17.659 26.528 1.00 30.23 112 THR A CA 1
ATOM 892 C C . THR A 1 132 ? -19.562 -17.525 27.456 1.00 31.97 112 THR A C 1
ATOM 893 O O . THR A 1 132 ? -18.479 -17.091 27.045 1.00 29.04 112 THR A O 1
ATOM 897 N N . VAL A 1 133 ? -19.771 -17.856 28.720 1.00 36.79 113 VAL A N 1
ATOM 898 C CA . VAL A 1 133 ? -18.724 -17.771 29.729 1.00 37.44 113 VAL A CA 1
ATOM 899 C C . VAL A 1 133 ? -18.275 -19.187 30.012 1.00 40.52 113 VAL A C 1
ATOM 900 O O . VAL A 1 133 ? -19.094 -20.106 30.019 1.00 44.58 113 VAL A O 1
ATOM 904 N N . GLU A 1 134 ? -16.977 -19.382 30.203 1.00 43.98 114 GLU A N 1
ATOM 905 C CA . GLU A 1 134 ? -16.473 -20.723 30.455 1.00 46.32 114 GLU A CA 1
ATOM 906 C C . GLU A 1 134 ? -15.793 -20.841 31.809 1.00 52.37 114 GLU A C 1
ATOM 907 O O . GLU A 1 134 ? -16.233 -21.638 32.656 1.00 59.22 114 GLU A O 1
ATOM 913 N N . GLU A 1 135 ? -14.748 -20.058 32.039 1.00 51.42 115 GLU A N 1
ATOM 914 C CA . GLU A 1 135 ? -14.048 -20.124 33.326 1.00 52.78 115 GLU A CA 1
ATOM 915 C C . GLU A 1 135 ? -13.834 -18.712 33.844 1.00 51.54 115 GLU A C 1
ATOM 916 O O . GLU A 1 135 ? -12.711 -18.282 34.111 1.00 48.35 115 GLU A O 1
ATOM 922 N N . GLY A 1 136 ? -14.947 -17.997 33.973 1.00 48.44 116 GLY A N 1
ATOM 923 C CA . GLY A 1 136 ? -14.929 -16.582 34.325 1.00 47.23 116 GLY A CA 1
ATOM 924 C C . GLY A 1 136 ? -14.629 -15.677 33.141 1.00 43.61 116 GLY A C 1
ATOM 925 O O . GLY A 1 136 ? -14.682 -14.452 33.265 1.00 41.67 116 GLY A O 1
ATOM 926 N N . LYS A 1 137 ? -14.321 -16.269 31.990 1.00 39.89 117 LYS A N 1
ATOM 927 C CA . LYS A 1 137 ? -13.975 -15.491 30.810 1.00 41.55 117 LYS A CA 1
ATOM 928 C C . LYS A 1 137 ? -15.013 -15.725 29.734 1.00 34.56 117 LYS A C 1
ATOM 929 O O . LYS A 1 137 ? -15.639 -16.765 29.689 1.00 33.05 117 LYS A O 1
ATOM 935 N N . VAL A 1 138 ? -15.190 -14.732 28.876 1.00 35.43 118 VAL A N 1
ATOM 936 C CA . VAL A 1 138 ? -16.103 -14.830 27.759 1.00 33.54 118 VAL A CA 1
ATOM 937 C C . VAL A 1 138 ? -15.351 -15.416 26.558 1.00 33.13 118 VAL A C 1
ATOM 938 O O . VAL A 1 138 ? -14.375 -14.845 26.071 1.00 33.05 118 VAL A O 1
ATOM 942 N N . THR A 1 139 ? -15.804 -16.582 26.109 1.00 34.19 119 THR A N 1
ATOM 943 C CA . THR A 1 139 ? -15.191 -17.275 24.977 1.00 34.81 119 THR A CA 1
ATOM 944 C C . THR A 1 139 ? -15.834 -16.905 23.635 1.00 32.81 119 THR A C 1
ATOM 945 O O . THR A 1 139 ? -15.121 -16.692 22.660 1.00 35.07 119 THR A O 1
ATOM 949 N N . LEU A 1 140 ? -17.165 -16.823 23.605 1.00 30.99 120 LEU A N 1
ATOM 950 C CA . LEU A 1 140 ? -17.931 -16.443 22.412 1.00 26.88 120 LEU A CA 1
ATOM 951 C C . LEU A 1 140 ? -19.060 -15.477 22.776 1.00 28.34 120 LEU A C 1
ATOM 952 O O . LEU A 1 140 ? -19.604 -15.513 23.890 1.00 28.55 120 LEU A O 1
ATOM 957 N N . ALA A 1 141 ? -19.418 -14.624 21.823 1.00 28.47 121 ALA A N 1
ATOM 958 C CA . ALA A 1 141 ? -20.543 -13.705 21.964 1.00 25.21 121 ALA A CA 1
ATOM 959 C C . ALA A 1 141 ? -21.443 -13.874 20.759 1.00 22.62 121 ALA A C 1
ATOM 960 O O . ALA A 1 141 ? -20.959 -14.053 19.633 1.00 19.95 121 ALA A O 1
ATOM 962 N N . LYS A 1 142 ? -22.750 -13.850 21.016 1.00 27.57 122 LYS A N 1
ATOM 963 C CA . LYS A 1 142 ? -23.793 -14.041 19.996 1.00 28.42 122 LYS A CA 1
ATOM 964 C C . LYS A 1 142 ? -24.539 -12.722 19.850 1.00 28.10 122 LYS A C 1
ATOM 965 O O . LYS A 1 142 ? -25.132 -12.233 20.810 1.00 29.25 122 LYS A O 1
ATOM 971 N N . ILE A 1 143 ? -24.508 -12.166 18.648 1.00 25.72 123 ILE A N 1
ATOM 972 C CA . ILE A 1 143 ? -25.020 -10.834 18.373 1.00 25.79 123 ILE A CA 1
ATOM 973 C C . ILE A 1 143 ? -26.206 -10.959 17.426 1.00 22.68 123 ILE A C 1
ATOM 974 O O . ILE A 1 143 ? -26.210 -11.800 16.531 1.00 25.59 123 ILE A O 1
ATOM 979 N N . ASP A 1 144 ? -27.222 -10.133 17.647 1.00 27.80 124 ASP A N 1
ATOM 980 C CA . ASP A 1 144 ? -28.365 -10.021 16.724 1.00 26.72 124 ASP A CA 1
ATOM 981 C C . ASP A 1 144 ? -27.951 -9.111 15.572 1.00 25.48 124 ASP A C 1
ATOM 982 O O . ASP A 1 144 ? -27.713 -7.922 15.761 1.00 26.65 124 ASP A O 1
ATOM 987 N N . MET A 1 145 ? -27.853 -9.684 14.377 1.00 24.54 125 MET A N 1
ATOM 988 C CA . MET A 1 145 ? -27.478 -8.927 13.197 1.00 25.53 125 MET A CA 1
ATOM 989 C C . MET A 1 145 ? -28.703 -8.407 12.435 1.00 24.69 125 MET A C 1
ATOM 990 O O . MET A 1 145 ? -28.569 -7.679 11.464 1.00 25.23 125 MET A O 1
ATOM 995 N N . GLY A 1 146 ? -29.892 -8.777 12.894 1.00 29.27 126 GLY A N 1
ATOM 996 C CA . GLY A 1 146 ? -31.135 -8.292 12.315 1.00 27.16 126 GLY A CA 1
ATOM 997 C C . GLY A 1 146 ? -31.604 -9.174 11.172 1.00 27.72 126 GLY A C 1
ATOM 998 O O . GLY A 1 146 ? -31.008 -10.205 10.866 1.00 29.39 126 GLY A O 1
ATOM 999 N N . ALA A 1 147 ? -32.673 -8.747 10.523 1.00 25.14 127 ALA A N 1
ATOM 1000 C CA . ALA A 1 147 ? -33.245 -9.491 9.425 1.00 26.91 127 ALA A CA 1
ATOM 1001 C C . ALA A 1 147 ? -32.513 -9.141 8.139 1.00 21.98 127 ALA A C 1
ATOM 1002 O O . ALA A 1 147 ? -32.055 -8.013 7.985 1.00 22.54 127 ALA A O 1
ATOM 1004 N N . PRO A 1 148 ? -32.411 -10.099 7.203 1.00 24.50 128 PRO A N 1
ATOM 1005 C CA . PRO A 1 148 ? -31.897 -9.750 5.877 1.00 26.85 128 PRO A CA 1
ATOM 1006 C C . PRO A 1 148 ? -32.911 -8.925 5.089 1.00 24.87 128 PRO A C 1
ATOM 1007 O O . PRO A 1 148 ? -34.095 -8.979 5.370 1.00 25.12 128 PRO A O 1
ATOM 1011 N N . ARG A 1 149 ? -32.428 -8.173 4.109 1.00 29.60 129 ARG A N 1
ATOM 1012 C CA . ARG A 1 149 ? -33.268 -7.408 3.198 1.00 27.64 129 ARG A CA 1
ATOM 1013 C C . ARG A 1 149 ? -32.969 -7.907 1.786 1.00 26.63 129 ARG A C 1
ATOM 1014 O O . ARG A 1 149 ? -31.805 -7.938 1.353 1.00 24.88 129 ARG A O 1
ATOM 1022 N N . LEU A 1 150 ? -34.031 -8.286 1.083 1.00 25.82 130 LEU A N 1
ATOM 1023 C CA . LEU A 1 150 ? -33.959 -9.107 -0.124 1.00 28.79 130 LEU A CA 1
ATOM 1024 C C . LEU A 1 150 ? -34.476 -8.431 -1.401 1.00 27.23 130 LEU A C 1
ATOM 1025 O O . LEU A 1 150 ? -34.420 -9.038 -2.477 1.00 30.74 130 LEU A O 1
ATOM 1030 N N . THR A 1 151 ? -34.966 -7.197 -1.275 1.00 24.22 131 THR A N 1
ATOM 1031 C CA . THR A 1 151 ? -35.381 -6.356 -2.410 1.00 26.52 131 THR A CA 1
ATOM 1032 C C . THR A 1 151 ? -34.218 -5.665 -3.133 1.00 25.79 131 THR A C 1
ATOM 1033 O O . THR A 1 151 ? -33.208 -5.348 -2.509 1.00 25.40 131 THR A O 1
ATOM 1037 N N . ARG A 1 152 ? -34.388 -5.396 -4.431 1.00 26.68 132 ARG A N 1
ATOM 1038 C CA . ARG A 1 152 ? -33.367 -4.720 -5.243 1.00 23.67 132 ARG A CA 1
ATOM 1039 C C . ARG A 1 152 ? -33.070 -3.368 -4.627 1.00 23.79 132 ARG A C 1
ATOM 1040 O O . ARG A 1 152 ? -31.923 -3.003 -4.448 1.00 25.83 132 ARG A O 1
ATOM 1048 N N . ALA A 1 153 ? -34.129 -2.633 -4.301 1.00 23.95 133 ALA A N 1
ATOM 1049 C CA . ALA A 1 153 ? -34.021 -1.331 -3.664 1.00 21.65 133 ALA A CA 1
ATOM 1050 C C . ALA A 1 153 ? -33.251 -1.343 -2.329 1.00 22.01 133 ALA A C 1
ATOM 1051 O O . ALA A 1 153 ? -32.724 -0.299 -1.912 1.00 17.06 133 ALA A O 1
ATOM 1053 N N . GLU A 1 154 ? -33.188 -2.510 -1.673 1.00 21.71 134 GLU A N 1
ATOM 1054 C CA . GLU A 1 154 ? -32.556 -2.651 -0.343 1.00 25.94 134 GLU A CA 1
ATOM 1055 C C . GLU A 1 154 ? -31.091 -3.060 -0.394 1.00 25.47 134 GLU A C 1
ATOM 1056 O O . GLU A 1 154 ? -30.373 -2.899 0.580 1.00 26.18 134 GLU A O 1
ATOM 1062 N N . ILE A 1 155 ? -30.649 -3.571 -1.537 1.00 27.48 135 ILE A N 1
ATOM 1063 C CA . ILE A 1 155 ? -29.269 -4.038 -1.701 1.00 28.66 135 ILE A CA 1
ATOM 1064 C C . ILE A 1 155 ? -28.237 -2.887 -1.541 1.00 26.46 135 ILE A C 1
ATOM 1065 O O . ILE A 1 155 ? -27.395 -2.974 -0.650 1.00 32.74 135 ILE A O 1
ATOM 1070 N N . PRO A 1 156 ? -28.312 -1.803 -2.356 1.00 27.18 136 PRO A N 1
ATOM 1071 C CA . PRO A 1 156 ? -29.200 -1.514 -3.484 1.00 24.95 136 PRO A CA 1
ATOM 1072 C C . PRO A 1 156 ? -28.644 -2.012 -4.825 1.00 24.91 136 PRO A C 1
ATOM 1073 O O . PRO A 1 156 ? -27.439 -2.207 -4.988 1.00 22.96 136 PRO A O 1
ATOM 1077 N N . MET A 1 157 ? -29.537 -2.174 -5.786 1.00 25.35 137 MET A N 1
ATOM 1078 C CA . MET A 1 157 ? -29.230 -2.888 -6.990 1.00 25.26 137 MET A CA 1
ATOM 1079 C C . MET A 1 157 ? -30.150 -2.436 -8.105 1.00 21.29 137 MET A C 1
ATOM 1080 O O . MET A 1 157 ? -31.248 -1.984 -7.843 1.00 24.46 137 MET A O 1
ATOM 1085 N N . LEU A 1 158 ? -29.702 -2.586 -9.346 1.00 25.15 138 LEU A N 1
ATOM 1086 C CA . LEU A 1 158 ? -30.515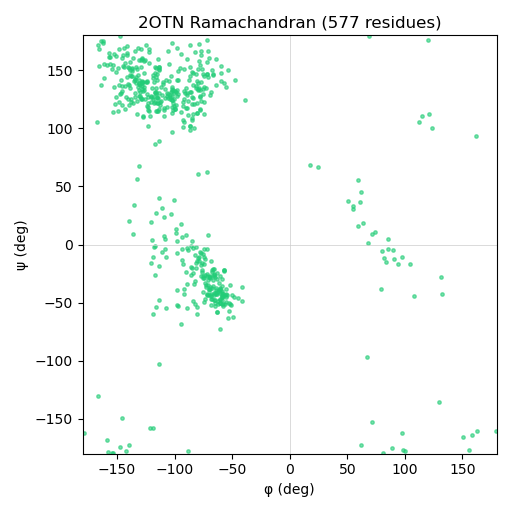 -2.299 -10.524 1.00 26.15 138 LEU A CA 1
ATOM 1087 C C . LEU A 1 158 ? -31.127 -3.578 -11.080 1.00 29.63 138 LEU A C 1
ATOM 1088 O O . LEU A 1 158 ? -30.771 -4.677 -10.661 1.00 28.50 138 LEU A O 1
ATOM 1093 N N . GLY A 1 159 ? -32.059 -3.412 -12.017 1.00 27.95 139 GLY A N 1
ATOM 1094 C CA . GLY A 1 159 ? -32.765 -4.520 -12.650 1.00 31.90 139 GLY A CA 1
ATOM 1095 C C . GLY A 1 159 ? -34.124 -4.746 -12.021 1.00 34.02 139 GLY A C 1
ATOM 1096 O O . GLY A 1 159 ? -34.525 -3.996 -11.128 1.00 34.76 139 GLY A O 1
ATOM 1097 N N . GLU A 1 160 ? -34.829 -5.779 -12.490 1.00 36.58 140 GLU A N 1
ATOM 1098 C CA . GLU A 1 160 ? -36.163 -6.125 -11.974 1.00 45.53 140 GLU A CA 1
ATOM 1099 C C . GLU A 1 160 ? -36.313 -7.638 -11.695 1.00 48.31 140 GLU A C 1
ATOM 1100 O O . GLU A 1 160 ? -35.742 -8.473 -12.411 1.00 46.35 140 GLU A O 1
ATOM 1106 N N . GLY A 1 161 ? -37.063 -7.969 -10.635 1.00 51.36 141 GLY A N 1
ATOM 1107 C CA . GLY A 1 161 ? -37.268 -9.361 -10.182 1.00 49.19 141 GLY A CA 1
ATOM 1108 C C . GLY A 1 161 ? -36.644 -9.720 -8.824 1.00 48.17 141 GLY A C 1
ATOM 1109 O O . GLY A 1 161 ? -35.431 -9.876 -8.718 1.00 45.12 141 GLY A O 1
ATOM 1110 N N . GLU A 1 162 ? -37.469 -9.853 -7.783 1.00 47.10 142 GLU A N 1
ATOM 1111 C CA . GLU A 1 162 ? -37.006 -10.367 -6.485 1.00 48.16 142 GLU A CA 1
ATOM 1112 C C . GLU A 1 162 ? -37.962 -11.389 -5.900 1.00 48.89 142 GLU A C 1
ATOM 1113 O O . GLU A 1 162 ? -38.095 -11.460 -4.676 1.00 54.81 142 GLU A O 1
ATOM 1119 N N . THR A 1 163 ? -38.612 -12.187 -6.742 1.00 48.10 143 THR A N 1
ATOM 1120 C CA . THR A 1 163 ? -39.588 -13.157 -6.251 1.00 46.11 143 THR A CA 1
ATOM 1121 C C . THR A 1 163 ? -39.113 -14.585 -6.517 1.00 43.75 143 THR A C 1
ATOM 1122 O O . THR A 1 163 ? -38.825 -14.930 -7.663 1.00 43.67 143 THR A O 1
ATOM 1126 N N . PRO A 1 164 ? -38.968 -15.408 -5.457 1.00 42.62 144 PRO A N 1
ATOM 1127 C CA . PRO A 1 164 ? -39.067 -15.067 -4.024 1.00 38.06 144 PRO A CA 1
ATOM 1128 C C . PRO A 1 164 ? -37.852 -14.286 -3.496 1.00 35.34 144 PRO A C 1
ATOM 1129 O O . PRO A 1 164 ? -37.898 -13.747 -2.390 1.00 34.97 144 PRO A O 1
ATOM 1133 N N . PHE A 1 165 ? -36.777 -14.237 -4.280 1.00 29.22 145 PHE A N 1
ATOM 1134 C CA . PHE A 1 165 ? -35.553 -13.519 -3.903 1.00 28.93 145 PHE A CA 1
ATOM 1135 C C . PHE A 1 165 ? -34.707 -13.282 -5.155 1.00 26.60 145 PHE A C 1
ATOM 1136 O O . PHE A 1 165 ? -35.038 -13.784 -6.233 1.00 29.66 145 PHE A O 1
ATOM 1144 N N . ILE A 1 166 ? -33.607 -12.551 -4.998 1.00 28.34 146 ILE A N 1
ATOM 1145 C CA . ILE A 1 166 ? -32.775 -12.136 -6.124 1.00 28.54 146 ILE A CA 1
ATOM 1146 C C . ILE A 1 166 ? -31.687 -13.159 -6.409 1.00 23.14 146 ILE A C 1
ATOM 1147 O O . ILE A 1 166 ? -30.828 -13.409 -5.579 1.00 24.73 146 ILE A O 1
ATOM 1152 N N . ARG A 1 167 ? -31.743 -13.744 -7.598 1.00 29.13 147 ARG A N 1
ATOM 1153 C CA . ARG A 1 167 ? -30.718 -14.664 -8.087 1.00 29.36 147 ARG A CA 1
ATOM 1154 C C . ARG A 1 167 ? -30.490 -14.366 -9.554 1.00 26.42 147 ARG A C 1
ATOM 1155 O O . ARG A 1 167 ? -31.428 -14.423 -10.338 1.00 31.23 147 ARG A O 1
ATOM 1163 N N . GLU A 1 168 ? -29.265 -14.003 -9.912 1.00 25.70 148 GLU A N 1
ATOM 1164 C CA . GLU A 1 168 ? -28.926 -13.655 -11.289 1.00 27.88 148 GLU A CA 1
ATOM 1165 C C . GLU A 1 168 ? -27.862 -14.604 -11.817 1.00 25.43 148 GLU A C 1
ATOM 1166 O O . GLU A 1 168 ? -26.988 -15.035 -11.081 1.00 26.13 148 GLU A O 1
ATOM 1172 N N . ASN A 1 169 ? -27.926 -14.913 -13.105 1.00 28.82 149 ASN A N 1
ATOM 1173 C CA . ASN A 1 169 ? -26.794 -15.525 -13.789 1.00 28.63 149 ASN A CA 1
ATOM 1174 C C . ASN A 1 169 ? -25.750 -14.450 -14.105 1.00 24.94 149 ASN A C 1
ATOM 1175 O O . ASN A 1 169 ? -26.076 -13.283 -14.196 1.00 25.77 149 ASN A O 1
ATOM 1180 N N . PHE A 1 170 ? -24.495 -14.858 -14.225 1.00 26.87 150 PHE A N 1
ATOM 1181 C CA . PHE A 1 170 ? -23.386 -13.960 -14.567 1.00 24.95 150 PHE A CA 1
ATOM 1182 C C . PHE A 1 170 ? -22.352 -14.709 -15.426 1.00 25.14 150 PHE A C 1
ATOM 1183 O O . PHE A 1 170 ? -21.817 -15.721 -15.000 1.00 26.43 150 PHE A O 1
ATOM 1191 N N . LEU A 1 171 ? -22.102 -14.236 -16.646 1.00 23.93 151 LEU A N 1
ATOM 1192 C CA . LEU A 1 171 ? -21.071 -14.828 -17.494 1.00 25.08 151 LEU A CA 1
ATOM 1193 C C . LEU A 1 171 ? -19.757 -14.090 -17.272 1.00 26.58 151 LEU A C 1
ATOM 1194 O O . LEU A 1 171 ? -19.700 -12.871 -17.408 1.00 28.32 151 LEU A O 1
ATOM 1199 N N . TYR A 1 172 ? -18.708 -14.829 -16.922 1.00 30.34 152 TYR A N 1
ATOM 1200 C CA . TYR A 1 172 ? -17.370 -14.250 -16.759 1.00 29.14 152 TYR A CA 1
ATOM 1201 C C . TYR A 1 172 ? -16.295 -15.288 -17.055 1.00 27.19 152 TYR A C 1
ATOM 1202 O O . TYR A 1 172 ? -16.246 -16.328 -16.398 1.00 27.04 152 TYR A O 1
ATOM 1211 N N . ASN A 1 173 ? -15.435 -14.995 -18.034 1.00 31.82 153 ASN A N 1
ATOM 1212 C CA . ASN A 1 173 ? -14.283 -15.857 -18.365 1.00 30.78 153 ASN A CA 1
ATOM 1213 C C . ASN A 1 173 ? -14.734 -17.250 -18.815 1.00 29.98 153 ASN A C 1
ATOM 1214 O O . ASN A 1 173 ? -14.202 -18.271 -18.372 1.00 26.61 153 ASN A O 1
ATOM 1219 N N . ASN A 1 174 ? -15.738 -17.263 -19.694 1.00 32.49 154 ASN A N 1
ATOM 1220 C CA . ASN A 1 174 ? -16.337 -18.486 -20.247 1.00 28.86 154 ASN A CA 1
ATOM 1221 C C . ASN A 1 174 ? -16.956 -19.460 -19.233 1.00 27.43 154 ASN A C 1
ATOM 1222 O O . ASN A 1 174 ? -17.215 -20.615 -19.564 1.00 30.72 154 ASN A O 1
ATOM 1227 N N . HIS A 1 175 ? -17.204 -18.995 -18.011 1.00 27.20 155 HIS A N 1
ATOM 1228 C CA . HIS A 1 175 ? -17.939 -19.771 -17.014 1.00 27.63 155 HIS A CA 1
ATOM 1229 C C . HIS A 1 175 ? -19.250 -19.055 -16.747 1.00 25.89 155 HIS A C 1
ATOM 1230 O O . HIS A 1 175 ? -19.349 -17.842 -16.895 1.00 27.49 155 HIS A O 1
ATOM 1237 N N . ARG A 1 176 ? -20.271 -19.820 -16.394 1.00 28.79 156 ARG A N 1
ATOM 1238 C CA . ARG A 1 176 ? -21.526 -19.257 -15.939 1.00 29.19 156 ARG A CA 1
ATOM 1239 C C . ARG A 1 176 ? -21.548 -19.381 -14.422 1.00 27.53 156 ARG A C 1
ATOM 1240 O O . ARG A 1 176 ? -21.469 -20.488 -13.887 1.00 24.61 156 ARG A O 1
ATOM 1248 N N . TYR A 1 177 ? -21.606 -18.242 -13.738 1.00 26.61 157 TYR A N 1
ATOM 1249 C CA . TYR A 1 177 ? -21.843 -18.204 -12.291 1.00 25.56 157 TYR A CA 1
ATOM 1250 C C . TYR A 1 177 ? -23.298 -17.825 -12.034 1.00 21.37 157 TYR A C 1
ATOM 1251 O O . TYR A 1 177 ? -24.039 -17.537 -12.954 1.00 26.30 157 TYR A O 1
ATOM 1260 N N . ALA A 1 178 ? -23.707 -17.870 -10.780 1.00 24.32 158 ALA A N 1
ATOM 1261 C CA . ALA A 1 178 ? -24.991 -17.328 -10.362 1.00 24.41 158 ALA A CA 1
ATOM 1262 C C . ALA A 1 178 ? -24.838 -16.773 -8.945 1.00 21.12 158 ALA A C 1
ATOM 1263 O O . ALA A 1 178 ? -24.302 -17.442 -8.082 1.00 21.77 158 ALA A O 1
ATOM 1265 N N . PHE A 1 179 ? -25.285 -15.546 -8.710 1.00 25.56 159 PHE A N 1
ATOM 1266 C CA . PHE A 1 179 ? -25.234 -14.982 -7.362 1.00 24.08 159 PHE A CA 1
ATOM 1267 C C . PHE A 1 179 ? -26.631 -14.710 -6.790 1.00 24.76 159 PHE A C 1
ATOM 1268 O O . PHE A 1 179 ? -27.547 -14.383 -7.529 1.00 28.22 159 PHE A O 1
ATOM 1276 N N . THR A 1 180 ? -26.773 -14.864 -5.469 1.00 24.67 160 THR A N 1
ATOM 1277 C CA . THR A 1 180 ? -27.970 -14.453 -4.729 1.00 24.99 160 THR A CA 1
ATOM 1278 C C . THR A 1 180 ? -27.648 -13.132 -3.986 1.00 24.99 160 THR A C 1
ATOM 1279 O O . THR A 1 180 ? -26.642 -13.036 -3.306 1.00 26.95 160 THR A O 1
ATOM 1283 N N . ALA A 1 181 ? -28.520 -12.137 -4.116 1.00 26.48 161 ALA A N 1
ATOM 1284 C CA . ALA A 1 181 ? -28.284 -10.809 -3.578 1.00 27.37 161 ALA A CA 1
ATOM 1285 C C . ALA A 1 181 ? -29.008 -10.623 -2.249 1.00 29.50 161 ALA A C 1
ATOM 1286 O O . ALA A 1 181 ? -30.199 -10.928 -2.125 1.00 29.40 161 ALA A O 1
ATOM 1288 N N . VAL A 1 182 ? -28.268 -10.126 -1.256 1.00 31.60 162 VAL A N 1
ATOM 1289 C CA . VAL A 1 182 ? -28.760 -9.984 0.121 1.00 27.45 162 VAL A CA 1
ATOM 1290 C C . VAL A 1 182 ? -28.131 -8.738 0.775 1.00 28.33 162 VAL A C 1
ATOM 1291 O O . VAL A 1 182 ? -26.960 -8.432 0.542 1.00 28.51 162 VAL A O 1
ATOM 1295 N N . SER A 1 183 ? -28.926 -8.026 1.573 1.00 26.67 163 SER A N 1
ATOM 1296 C CA . SER A 1 183 ? -28.434 -6.943 2.400 1.00 22.92 163 SER A CA 1
ATOM 1297 C C . SER A 1 183 ? -28.621 -7.274 3.879 1.00 22.69 163 SER A C 1
ATOM 1298 O O . SER A 1 183 ? -29.685 -7.685 4.309 1.00 26.02 163 SER A O 1
ATOM 1301 N N . MET A 1 184 ? -27.542 -7.117 4.637 1.00 28.89 164 MET A N 1
ATOM 1302 C CA . MET A 1 184 ? -27.558 -7.173 6.083 1.00 24.87 164 MET A CA 1
ATOM 1303 C C . MET A 1 184 ? -27.281 -5.784 6.618 1.00 24.29 164 MET A C 1
ATOM 1304 O O . MET A 1 184 ? -26.733 -5.637 7.698 1.00 29.20 164 MET A O 1
ATOM 1309 N N . GLY A 1 185 ? -27.701 -4.762 5.877 1.00 27.83 165 GLY A N 1
ATOM 1310 C CA . GLY A 1 185 ? -27.318 -3.377 6.152 1.00 27.64 165 GLY A CA 1
ATOM 1311 C C . GLY A 1 185 ? -26.267 -2.921 5.154 1.00 26.34 165 GLY A C 1
ATOM 1312 O O . GLY A 1 185 ? -26.036 -1.739 4.984 1.00 34.08 165 GLY A O 1
ATOM 1313 N N . ASN A 1 186 ? -25.653 -3.885 4.475 1.00 34.84 166 ASN A N 1
ATOM 1314 C CA . ASN A 1 186 ? -24.651 -3.640 3.439 1.00 33.01 166 ASN A CA 1
ATOM 1315 C C . ASN A 1 186 ? -24.812 -4.699 2.336 1.00 30.11 166 ASN A C 1
ATOM 1316 O O . ASN A 1 186 ? -25.344 -5.769 2.610 1.00 25.85 166 ASN A O 1
ATOM 1321 N N . PRO A 1 187 ? -24.421 -4.374 1.084 1.00 24.46 167 PRO A N 1
ATOM 1322 C CA . PRO A 1 187 ? -24.757 -5.236 -0.055 1.00 26.00 167 PRO A CA 1
ATOM 1323 C C . PRO A 1 187 ? -23.904 -6.490 -0.198 1.00 30.48 167 PRO A C 1
ATOM 1324 O O . PRO A 1 187 ? -22.687 -6.434 -0.006 1.00 31.86 167 PRO A O 1
ATOM 1328 N N . HIS A 1 188 ? -24.541 -7.606 -0.552 1.00 30.55 168 HIS A N 1
ATOM 1329 C CA . HIS A 1 188 ? -23.848 -8.885 -0.704 1.00 28.19 168 HIS A CA 1
ATOM 1330 C C . HIS A 1 188 ? -24.372 -9.659 -1.919 1.00 26.82 168 HIS A C 1
ATOM 1331 O O . HIS A 1 188 ? -25.579 -9.676 -2.173 1.00 24.68 168 HIS A O 1
ATOM 1338 N N . ALA A 1 189 ? -23.435 -10.245 -2.667 1.00 24.73 169 ALA A N 1
ATOM 1339 C CA . ALA A 1 189 ? -23.699 -11.144 -3.801 1.00 27.90 169 ALA A CA 1
ATOM 1340 C C . ALA A 1 189 ? -23.025 -12.468 -3.479 1.00 27.81 169 ALA A C 1
ATOM 1341 O O . ALA A 1 189 ? -21.799 -12.542 -3.439 1.00 24.00 169 ALA A O 1
ATOM 1343 N N . VAL A 1 190 ? -23.825 -13.497 -3.219 1.00 27.34 170 VAL A N 1
ATOM 1344 C CA . VAL A 1 190 ? -23.305 -14.798 -2.794 1.00 27.95 170 VAL A CA 1
ATOM 1345 C C . VAL A 1 190 ? -23.263 -15.789 -3.965 1.00 23.99 170 VAL A C 1
ATOM 1346 O O . VAL A 1 190 ? -24.300 -16.100 -4.562 1.00 26.77 170 VAL A O 1
ATOM 1350 N N . ILE A 1 191 ? -22.059 -16.264 -4.285 1.00 23.29 171 ILE A N 1
ATOM 1351 C CA . ILE A 1 191 ? -21.822 -17.281 -5.304 1.00 25.40 171 ILE A CA 1
ATOM 1352 C C . ILE A 1 191 ? -21.456 -18.619 -4.634 1.00 25.81 171 ILE A C 1
ATOM 1353 O O . ILE A 1 191 ? -20.738 -18.647 -3.649 1.00 26.57 171 ILE A O 1
ATOM 1358 N N . PHE A 1 192 ? -21.953 -19.718 -5.190 1.00 28.94 172 PHE A N 1
ATOM 1359 C CA . PHE A 1 192 ? -21.694 -21.064 -4.675 1.00 29.72 172 PHE A CA 1
ATOM 1360 C C . PHE A 1 192 ? -20.641 -21.762 -5.543 1.00 28.76 172 PHE A C 1
ATOM 1361 O O . PHE A 1 192 ? -20.696 -21.718 -6.774 1.00 28.31 172 PHE A O 1
ATOM 1369 N N . VAL A 1 193 ? -19.688 -22.414 -4.897 1.00 28.13 173 VAL A N 1
ATOM 1370 C CA . VAL A 1 193 ? -18.567 -23.023 -5.597 1.00 27.75 173 VAL A CA 1
ATOM 1371 C C . VAL A 1 193 ? -18.370 -24.408 -5.033 1.00 28.73 173 VAL A C 1
ATOM 1372 O O . VAL A 1 193 ? -18.940 -24.746 -3.990 1.00 32.76 173 VAL A O 1
ATOM 1376 N N . ASP A 1 194 ? -17.575 -25.213 -5.729 1.00 29.27 174 ASP A N 1
ATOM 1377 C CA . ASP A 1 194 ? -17.274 -26.567 -5.280 1.00 29.55 174 ASP A CA 1
ATOM 1378 C C . ASP A 1 194 ? -16.045 -26.628 -4.398 1.00 27.10 174 ASP A C 1
ATOM 1379 O O . ASP A 1 194 ? -15.908 -27.559 -3.611 1.00 31.76 174 ASP A O 1
ATOM 1384 N N . ASP A 1 195 ? -15.162 -25.639 -4.537 1.00 32.23 175 ASP A N 1
ATOM 1385 C CA . ASP A 1 195 ? -13.934 -25.527 -3.736 1.00 31.05 175 ASP A CA 1
ATOM 1386 C C . ASP A 1 195 ? -13.602 -24.040 -3.584 1.00 31.94 175 ASP A C 1
ATOM 1387 O O . ASP A 1 195 ? -13.327 -23.381 -4.583 1.00 30.35 175 ASP A O 1
ATOM 1392 N N . VAL A 1 196 ? -13.650 -23.498 -2.360 1.00 33.64 176 VAL A N 1
ATOM 1393 C CA . VAL A 1 196 ? -13.312 -22.071 -2.158 1.00 35.97 176 VAL A CA 1
ATOM 1394 C C . VAL A 1 196 ? -11.835 -21.761 -2.402 1.00 33.90 176 VAL A C 1
ATOM 1395 O O . VAL A 1 196 ? -11.484 -20.625 -2.716 1.00 32.17 176 VAL A O 1
ATOM 1399 N N . GLU A 1 197 ? -10.972 -22.764 -2.270 1.00 38.54 177 GLU A N 1
ATOM 1400 C CA . GLU A 1 197 ? -9.550 -22.561 -2.542 1.00 37.87 177 GLU A CA 1
ATOM 1401 C C . GLU A 1 197 ? -9.296 -22.200 -4.000 1.00 31.95 177 GLU A C 1
ATOM 1402 O O . GLU A 1 197 ? -8.302 -21.557 -4.293 1.00 32.37 177 GLU A O 1
ATOM 1408 N N . GLN A 1 198 ? -10.194 -22.592 -4.902 1.00 32.34 178 GLN A N 1
ATOM 1409 C CA . GLN A 1 198 ? -10.090 -22.191 -6.309 1.00 33.34 178 GLN A CA 1
ATOM 1410 C C . GLN A 1 198 ? -11.239 -21.317 -6.798 1.00 31.21 178 GLN A C 1
ATOM 1411 O O . GLN A 1 198 ? -11.541 -21.278 -7.989 1.00 27.41 178 GLN A O 1
ATOM 1417 N N . ALA A 1 199 ? -11.849 -20.587 -5.872 1.00 30.51 179 ALA A N 1
ATOM 1418 C CA . ALA A 1 199 ? -12.855 -19.608 -6.221 1.00 31.37 179 ALA A CA 1
ATOM 1419 C C . ALA A 1 199 ? -12.141 -18.515 -7.006 1.00 30.24 179 ALA A C 1
ATOM 1420 O O . ALA A 1 199 ? -10.976 -18.235 -6.732 1.00 27.79 179 ALA A O 1
ATOM 1422 N N . PRO A 1 200 ? -12.828 -17.898 -7.988 1.00 31.57 180 PRO A N 1
ATOM 1423 C CA . PRO A 1 200 ?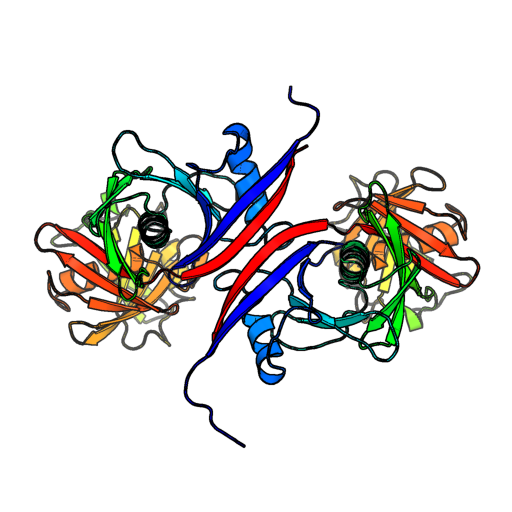 -12.231 -16.808 -8.751 1.00 28.11 180 PRO A CA 1
ATOM 1424 C C . PRO A 1 200 ? -12.320 -15.518 -7.931 1.00 25.75 180 PRO A C 1
ATOM 1425 O O . PRO A 1 200 ? -12.928 -14.542 -8.343 1.00 33.21 180 PRO A O 1
ATOM 1429 N N . LEU A 1 201 ? -11.691 -15.544 -6.767 1.00 26.55 181 LEU A N 1
ATOM 1430 C CA . LEU A 1 201 ? -11.871 -14.545 -5.728 1.00 29.65 181 LEU A CA 1
ATOM 1431 C C . LEU A 1 201 ? -11.312 -13.166 -6.116 1.00 29.44 181 LEU A C 1
ATOM 1432 O O . LEU A 1 201 ? -12.013 -12.157 -6.053 1.00 25.51 181 LEU A O 1
ATOM 1437 N N . THR A 1 202 ? -10.053 -13.156 -6.539 1.00 30.06 182 THR A N 1
ATOM 1438 C CA . THR A 1 202 ? -9.317 -11.944 -6.923 1.00 31.36 182 THR A CA 1
ATOM 1439 C C . THR A 1 202 ? -9.567 -11.504 -8.371 1.00 26.02 182 THR A C 1
ATOM 1440 O O . THR A 1 202 ? -9.067 -10.477 -8.826 1.00 24.48 182 THR A O 1
ATOM 1444 N N . THR A 1 203 ? -10.344 -12.296 -9.087 1.00 28.67 183 THR A N 1
ATOM 1445 C CA . THR A 1 203 ? -10.524 -12.132 -10.512 1.00 29.51 183 THR A CA 1
ATOM 1446 C C . THR A 1 203 ? -12.004 -11.790 -10.838 1.00 28.07 183 THR A C 1
ATOM 1447 O O . THR A 1 203 ? -12.286 -10.761 -11.445 1.00 23.96 183 THR A O 1
ATOM 1451 N N . LEU A 1 204 ? -12.940 -12.609 -10.380 1.00 25.72 184 LEU A N 1
ATOM 1452 C CA . LEU A 1 204 ? -14.359 -12.321 -10.562 1.00 27.88 184 LEU A CA 1
ATOM 1453 C C . LEU A 1 204 ? -14.840 -11.385 -9.458 1.00 30.31 184 LEU A C 1
ATOM 1454 O O . LEU A 1 204 ? -15.823 -10.661 -9.620 1.00 31.04 184 LEU A O 1
ATOM 1459 N N . GLY A 1 205 ? -14.146 -11.412 -8.326 1.00 31.38 185 GLY A N 1
ATOM 1460 C CA . GLY A 1 205 ? -14.500 -10.581 -7.186 1.00 26.62 185 GLY A CA 1
ATOM 1461 C C . GLY A 1 205 ? -14.612 -9.125 -7.555 1.00 24.19 185 GLY A C 1
ATOM 1462 O O . GLY A 1 205 ? -15.688 -8.554 -7.406 1.00 27.98 185 GLY A O 1
ATOM 1463 N N . PRO A 1 206 ? -13.499 -8.505 -7.995 1.00 18.90 186 PRO A N 1
ATOM 1464 C CA . PRO A 1 206 ? -13.531 -7.088 -8.371 1.00 22.68 186 PRO A CA 1
ATOM 1465 C C . PRO A 1 206 ? -14.386 -6.685 -9.583 1.00 21.51 186 PRO A C 1
ATOM 1466 O O . PRO A 1 206 ? -14.834 -5.534 -9.640 1.00 22.35 186 PRO A O 1
ATOM 1470 N N . VAL A 1 207 ? -14.600 -7.579 -10.547 1.00 24.55 187 VAL A N 1
ATOM 1471 C CA . VAL A 1 207 ? -15.423 -7.214 -11.716 1.00 26.53 187 VAL A CA 1
ATOM 1472 C C . VAL A 1 207 ? -16.918 -7.134 -11.344 1.00 22.53 187 VAL A C 1
ATOM 1473 O O . VAL A 1 207 ? -17.643 -6.315 -11.893 1.00 27.20 187 VAL A O 1
ATOM 1477 N N . LEU A 1 208 ? -17.353 -7.970 -10.406 1.00 23.62 188 LEU A N 1
ATOM 1478 C CA . LEU A 1 208 ? -18.738 -7.958 -9.903 1.00 26.87 188 LEU A CA 1
ATOM 1479 C C . LEU A 1 208 ? -18.924 -6.893 -8.822 1.00 28.09 188 LEU A C 1
ATOM 1480 O O . LEU A 1 208 ? -19.989 -6.296 -8.712 1.00 32.52 188 LEU A O 1
ATOM 1485 N N . GLU A 1 209 ? -17.885 -6.664 -8.025 1.00 25.41 189 GLU A N 1
ATOM 1486 C CA . GLU A 1 209 ? -17.879 -5.597 -7.027 1.00 27.55 189 GLU A CA 1
ATOM 1487 C C . GLU A 1 209 ? -18.313 -4.255 -7.625 1.00 30.79 189 GLU A C 1
ATOM 1488 O O . GLU A 1 209 ? -19.079 -3.521 -7.016 1.00 34.25 189 GLU A O 1
ATOM 1494 N N . THR A 1 210 ? -17.801 -3.951 -8.813 1.00 30.64 190 THR A N 1
ATOM 1495 C CA . THR A 1 210 ? -17.918 -2.637 -9.415 1.00 28.39 190 THR A CA 1
ATOM 1496 C C . THR A 1 210 ? -18.869 -2.649 -10.612 1.00 28.30 190 THR A C 1
ATOM 1497 O O . THR A 1 210 ? -18.979 -1.642 -11.308 1.00 32.25 190 THR A O 1
ATOM 1501 N N . HIS A 1 211 ? -19.556 -3.770 -10.850 1.00 24.19 191 HIS A N 1
ATOM 1502 C CA . HIS A 1 211 ? -20.510 -3.880 -11.962 1.00 26.63 191 HIS A CA 1
ATOM 1503 C C . HIS A 1 211 ? -21.606 -2.817 -11.795 1.00 28.86 191 HIS A C 1
ATOM 1504 O O . HIS A 1 211 ? -22.045 -2.525 -10.680 1.00 23.99 191 HIS A O 1
ATOM 1511 N N . GLU A 1 212 ? -22.008 -2.230 -12.922 1.00 28.16 192 GLU A N 1
ATOM 1512 C CA . GLU A 1 212 ? -22.948 -1.116 -12.957 1.00 29.14 192 GLU A CA 1
ATOM 1513 C C . GLU A 1 212 ? -24.305 -1.391 -12.298 1.00 29.85 192 GLU A C 1
ATOM 1514 O O . GLU A 1 212 ? -25.000 -0.451 -11.920 1.00 35.86 192 GLU A O 1
ATOM 1520 N N . MET A 1 213 ? -24.681 -2.664 -12.168 1.00 31.06 193 MET A N 1
ATOM 1521 C CA . MET A 1 213 ? -25.924 -3.037 -11.489 1.00 30.31 193 MET A CA 1
ATOM 1522 C C . MET A 1 213 ? -25.818 -2.913 -9.963 1.00 25.70 193 MET A C 1
ATOM 1523 O O . MET A 1 213 ? -26.806 -3.066 -9.257 1.00 24.21 193 MET A O 1
ATOM 1528 N N . PHE A 1 214 ? -24.614 -2.670 -9.457 1.00 31.23 194 PHE A N 1
ATOM 1529 C CA . PHE A 1 214 ? -24.399 -2.366 -8.045 1.00 29.20 194 PHE A CA 1
ATOM 1530 C C . PHE A 1 214 ? -23.828 -0.948 -7.957 1.00 31.34 194 PHE A C 1
ATOM 1531 O O . PHE A 1 214 ? -22.604 -0.793 -7.947 1.00 37.46 194 PHE A O 1
ATOM 1539 N N . PRO A 1 215 ? -24.704 0.090 -7.921 1.00 33.52 195 PRO A N 1
ATOM 1540 C CA . PRO A 1 215 ? -24.246 1.496 -7.923 1.00 31.42 195 PRO A CA 1
ATOM 1541 C C . PRO A 1 215 ? -23.475 1.920 -6.680 1.00 29.19 195 PRO A C 1
ATOM 1542 O O . PRO A 1 215 ? -22.684 2.853 -6.752 1.00 31.79 195 PRO A O 1
ATOM 1546 N N . GLU A 1 216 ? -23.745 1.257 -5.556 1.00 32.53 196 GLU A N 1
ATOM 1547 C CA . GLU A 1 216 ? -23.030 1.449 -4.287 1.00 32.65 196 GLU A CA 1
ATOM 1548 C C . GLU A 1 216 ? -21.965 0.351 -4.090 1.00 34.24 196 GLU A C 1
ATOM 1549 O O . GLU A 1 216 ? -21.403 0.237 -3.006 1.00 32.65 196 GLU A O 1
ATOM 1555 N N . ARG A 1 217 ? -21.700 -0.445 -5.137 1.00 32.80 197 ARG A N 1
ATOM 1556 C CA . ARG A 1 217 ? -20.848 -1.639 -5.072 1.00 27.51 197 ARG A CA 1
ATOM 1557 C C . ARG A 1 217 ? -21.459 -2.785 -4.256 1.00 27.34 197 ARG A C 1
ATOM 1558 O O . ARG A 1 217 ? -22.560 -2.666 -3.716 1.00 30.25 197 ARG A O 1
ATOM 1566 N N . VAL A 1 218 ? -20.723 -3.892 -4.182 1.00 24.78 198 VAL A N 1
ATOM 1567 C CA . VAL A 1 218 ? -21.172 -5.098 -3.504 1.00 23.49 198 VAL A CA 1
ATOM 1568 C C . VAL A 1 218 ? -19.979 -5.920 -3.031 1.00 23.29 198 VAL A C 1
ATOM 1569 O O . VAL A 1 218 ? -18.893 -5.847 -3.600 1.00 22.51 198 VAL A O 1
ATOM 1573 N N . ASN A 1 219 ? -20.199 -6.653 -1.945 1.00 27.58 199 ASN A N 1
ATOM 1574 C CA . ASN A 1 219 ? -19.246 -7.596 -1.391 1.00 24.93 199 ASN A CA 1
ATOM 1575 C C . ASN A 1 219 ? -19.591 -8.911 -2.033 1.00 23.44 199 ASN A C 1
ATOM 1576 O O . ASN A 1 219 ? -20.759 -9.276 -2.058 1.00 26.91 199 ASN A O 1
ATOM 1581 N N . VAL A 1 220 ? -18.588 -9.616 -2.556 1.00 24.94 200 VAL A N 1
ATOM 1582 C CA . VAL A 1 220 ? -18.789 -10.871 -3.278 1.00 26.00 200 VAL A CA 1
ATOM 1583 C C . VAL A 1 220 ? -18.290 -12.092 -2.487 1.00 27.44 200 VAL A C 1
ATOM 1584 O O . VAL A 1 220 ? -17.096 -12.286 -2.314 1.00 28.47 200 VAL A O 1
ATOM 1588 N N . GLU A 1 221 ? -19.223 -12.921 -2.036 1.00 29.31 201 GLU A N 1
ATOM 1589 C CA . GLU A 1 221 ? -18.909 -14.095 -1.239 1.00 28.68 201 GLU A CA 1
ATOM 1590 C C . GLU A 1 221 ? -18.869 -15.333 -2.112 1.00 30.62 201 GLU A C 1
ATOM 1591 O O . GLU A 1 221 ? -19.678 -15.491 -3.026 1.00 30.42 201 GLU A O 1
ATOM 1597 N N . PHE A 1 222 ? -17.915 -16.207 -1.815 1.00 30.05 202 PHE A N 1
ATOM 1598 C CA . PHE A 1 222 ? -17.807 -17.495 -2.468 1.00 27.20 202 PHE A CA 1
ATOM 1599 C C . PHE A 1 222 ? -17.908 -18.547 -1.391 1.00 27.74 202 PHE A C 1
ATOM 1600 O O . PHE A 1 222 ? -17.181 -18.469 -0.393 1.00 27.87 202 PHE A O 1
ATOM 1608 N N . ILE A 1 223 ? -18.812 -19.514 -1.569 1.00 26.07 203 ILE A N 1
ATOM 1609 C CA . ILE A 1 223 ? -19.016 -20.528 -0.541 1.00 28.48 203 ILE A CA 1
ATOM 1610 C C . ILE A 1 223 ? -19.102 -21.971 -1.063 1.00 30.19 203 ILE A C 1
ATOM 1611 O O . ILE A 1 223 ? -19.657 -22.250 -2.116 1.00 27.65 203 ILE A O 1
ATOM 1616 N N . GLU A 1 224 ? -18.510 -22.868 -0.276 1.00 29.90 204 GLU A N 1
ATOM 1617 C CA . GLU A 1 224 ? -18.562 -24.278 -0.478 1.00 30.66 204 GLU A CA 1
ATOM 1618 C C . GLU A 1 224 ? -19.446 -24.863 0.616 1.00 31.53 204 GLU A C 1
ATOM 1619 O O . GLU A 1 224 ? -19.126 -24.780 1.800 1.00 25.27 204 GLU A O 1
ATOM 1625 N N . ILE A 1 225 ? -20.575 -25.433 0.204 1.00 32.86 205 ILE A N 1
ATOM 1626 C CA . ILE A 1 225 ? -21.444 -26.173 1.104 1.00 32.51 205 ILE A CA 1
ATOM 1627 C C . ILE A 1 225 ? -20.809 -27.557 1.326 1.00 33.38 205 ILE A C 1
ATOM 1628 O O . ILE A 1 225 ? -20.677 -28.328 0.377 1.00 35.37 205 ILE A O 1
ATOM 1633 N N . LEU A 1 226 ? -20.398 -27.854 2.562 1.00 29.88 206 LEU A N 1
ATOM 1634 C CA . LEU A 1 226 ? -19.774 -29.150 2.901 1.00 30.32 206 LEU A CA 1
ATOM 1635 C C . LEU A 1 226 ? -20.831 -30.166 3.362 1.00 30.09 206 LEU A C 1
ATOM 1636 O O . LEU A 1 226 ? -20.749 -31.365 3.078 1.00 32.44 206 LEU A O 1
ATOM 1641 N N . ASN A 1 227 ? -21.799 -29.661 4.111 1.00 29.82 207 ASN A N 1
ATOM 1642 C CA . ASN A 1 227 ? -22.964 -30.405 4.533 1.00 29.77 207 ASN A CA 1
ATOM 1643 C C . ASN A 1 227 ? -24.054 -29.372 4.884 1.00 32.83 207 ASN A C 1
ATOM 1644 O O . ASN A 1 227 ? -23.914 -28.184 4.550 1.00 34.72 207 ASN A O 1
ATOM 1649 N N . GLU A 1 228 ? -25.134 -29.805 5.528 1.00 31.79 208 GLU A N 1
ATOM 1650 C CA . GLU A 1 228 ? -26.295 -28.937 5.745 1.00 33.94 208 GLU A CA 1
ATOM 1651 C C . GLU A 1 228 ? -26.169 -27.998 6.945 1.00 30.60 208 GLU A C 1
ATOM 1652 O O . GLU A 1 228 ? -27.005 -27.118 7.109 1.00 31.35 208 GLU A O 1
ATOM 1658 N N . GLU A 1 229 ? -25.133 -28.186 7.767 1.00 34.50 209 GLU A N 1
ATOM 1659 C CA . GLU A 1 229 ? -24.861 -27.323 8.925 1.00 37.32 209 GLU A CA 1
ATOM 1660 C C . GLU A 1 229 ? -23.482 -26.639 8.855 1.00 34.48 209 GLU A C 1
ATOM 1661 O O . GLU A 1 229 ? -22.971 -26.164 9.873 1.00 31.89 209 GLU A O 1
ATOM 1667 N N . GLU A 1 230 ? -22.888 -26.558 7.665 1.00 30.41 210 GLU A N 1
ATOM 1668 C CA . GLU A 1 230 ? -21.458 -26.261 7.569 1.00 26.46 210 GLU A CA 1
ATOM 1669 C C . GLU A 1 230 ? -21.047 -25.836 6.174 1.00 22.49 210 GLU A C 1
ATOM 1670 O O . GLU A 1 230 ? -21.482 -26.420 5.194 1.00 24.03 210 GLU A O 1
ATOM 1676 N N . MET A 1 231 ? -20.203 -24.809 6.105 1.00 29.47 211 MET A N 1
ATOM 1677 C CA . MET A 1 231 ? -19.716 -24.255 4.852 1.00 25.03 211 MET A CA 1
ATOM 1678 C C . MET A 1 231 ? -18.351 -23.589 5.021 1.00 26.48 211 MET A C 1
ATOM 1679 O O . MET A 1 231 ? -18.001 -23.124 6.106 1.00 25.16 211 MET A O 1
ATOM 1684 N N . ASN A 1 232 ? -17.605 -23.540 3.921 1.00 24.90 212 ASN A N 1
ATOM 1685 C CA . ASN A 1 232 ? -16.397 -22.726 3.807 1.00 25.76 212 ASN A CA 1
ATOM 1686 C C . ASN A 1 232 ? -16.728 -21.416 3.115 1.00 24.88 212 ASN A C 1
ATOM 1687 O O . ASN A 1 232 ? -17.615 -21.369 2.261 1.00 26.46 212 ASN A O 1
ATOM 1692 N N . PHE A 1 233 ? -15.986 -20.374 3.476 1.00 25.48 213 PHE A N 1
ATOM 1693 C CA . PHE A 1 233 ? -16.306 -18.993 3.138 1.00 25.73 213 PHE A CA 1
ATOM 1694 C C . PHE A 1 233 ? -15.034 -18.213 2.739 1.00 29.12 213 PHE A C 1
ATOM 1695 O O . PHE A 1 233 ? -13.970 -18.348 3.377 1.00 28.18 213 PHE A O 1
ATOM 1703 N N . ARG A 1 234 ? -15.145 -17.458 1.641 1.00 27.59 214 ARG A N 1
ATOM 1704 C CA . ARG A 1 234 ? -14.179 -16.418 1.268 1.00 24.74 214 ARG A CA 1
ATOM 1705 C C . ARG A 1 234 ? -14.965 -15.216 0.757 1.00 23.71 214 ARG A C 1
ATOM 1706 O O . ARG A 1 234 ? -16.111 -15.345 0.323 1.00 23.38 214 ARG A O 1
ATOM 1714 N N . VAL A 1 235 ? -14.355 -14.042 0.819 1.00 27.13 215 VAL A N 1
ATOM 1715 C CA . VAL A 1 235 ? -15.030 -12.814 0.414 1.00 26.70 215 VAL A CA 1
ATOM 1716 C C . VAL A 1 235 ? -14.049 -11.825 -0.224 1.00 29.28 215 VAL A C 1
ATOM 1717 O O . VAL A 1 235 ? -12.951 -11.564 0.290 1.00 28.04 215 VAL A O 1
ATOM 1721 N N . TRP A 1 236 ? -14.460 -11.290 -1.365 1.00 27.74 216 TRP A N 1
ATOM 1722 C CA . TRP A 1 236 ? -13.876 -10.080 -1.873 1.00 26.62 216 TRP A CA 1
ATOM 1723 C C . TRP A 1 236 ? -14.737 -8.914 -1.362 1.00 29.65 216 TRP A C 1
ATOM 1724 O O . TRP A 1 236 ? -15.865 -8.702 -1.818 1.00 27.42 216 TRP A O 1
ATOM 1735 N N . GLU A 1 237 ? -14.190 -8.169 -0.409 1.00 27.32 217 GLU A N 1
ATOM 1736 C CA . GLU A 1 237 ? -14.847 -6.991 0.113 1.00 32.52 217 GLU A CA 1
ATOM 1737 C C . GLU A 1 237 ? -14.785 -5.788 -0.821 1.00 29.92 217 GLU A C 1
ATOM 1738 O O . GLU A 1 237 ? -13.749 -5.421 -1.366 1.00 33.34 217 GLU A O 1
ATOM 1744 N N . ARG A 1 238 ? -15.964 -5.237 -1.028 1.00 34.58 218 ARG A N 1
ATOM 1745 C CA . ARG A 1 238 ? -16.177 -3.883 -1.486 1.00 37.71 218 ARG A CA 1
ATOM 1746 C C . ARG A 1 238 ? -15.170 -2.928 -0.833 1.00 38.21 218 ARG A C 1
ATOM 1747 O O . ARG A 1 238 ? -15.030 -2.901 0.394 1.00 34.47 218 ARG A O 1
ATOM 1755 N N . GLY A 1 239 ? -14.423 -2.188 -1.648 1.00 40.28 219 GLY A N 1
ATOM 1756 C CA . GLY A 1 239 ? -13.464 -1.209 -1.119 1.00 43.74 219 GLY A CA 1
ATOM 1757 C C . GLY A 1 239 ? -12.141 -1.776 -0.617 1.00 45.79 219 GLY A C 1
ATOM 1758 O O . GLY A 1 239 ? -11.106 -1.157 -0.817 1.00 51.39 219 GLY A O 1
ATOM 1759 N N . SER A 1 240 ? -12.154 -2.939 0.037 1.00 51.92 220 SER A N 1
ATOM 1760 C CA . SER A 1 240 ? -10.910 -3.565 0.543 1.00 52.35 220 SER A CA 1
ATOM 1761 C C . SER A 1 240 ? -10.315 -4.595 -0.437 1.00 54.12 220 SER A C 1
ATOM 1762 O O . SER A 1 240 ? -9.249 -4.370 -1.022 1.00 57.70 220 SER A O 1
ATOM 1765 N N . GLY A 1 241 ? -11.011 -5.710 -0.626 1.00 48.91 221 GLY A N 1
ATOM 1766 C CA . GLY A 1 241 ? -10.467 -6.841 -1.372 1.00 48.33 221 GLY A CA 1
ATOM 1767 C C . GLY A 1 241 ? -10.653 -8.106 -0.559 1.00 44.84 221 GLY A C 1
ATOM 1768 O O . GLY A 1 241 ? -11.699 -8.307 0.038 1.00 53.44 221 GLY A O 1
ATOM 1769 N N . VAL A 1 242 ? -9.624 -8.940 -0.489 1.00 50.35 222 VAL A N 1
ATOM 1770 C CA . VAL A 1 242 ? -9.739 -10.242 0.167 1.00 49.81 222 VAL A CA 1
ATOM 1771 C C . VAL A 1 242 ? -9.519 -10.093 1.670 1.00 50.82 222 VAL A C 1
ATOM 1772 O O . VAL A 1 242 ? -8.408 -9.777 2.097 1.00 51.41 222 VAL A O 1
ATOM 1776 N N . THR A 1 243 ? -10.572 -10.317 2.463 1.00 53.47 223 THR A N 1
ATOM 1777 C CA . THR A 1 243 ? -10.489 -10.165 3.930 1.00 54.27 223 THR A CA 1
ATOM 1778 C C . THR A 1 243 ? -10.641 -11.488 4.700 1.00 52.98 223 THR A C 1
ATOM 1779 O O . THR A 1 243 ? -11.277 -12.431 4.221 1.00 54.67 223 THR A O 1
ATOM 1783 N N . GLN A 1 244 ? -10.004 -11.552 5.874 1.00 52.77 224 GLN A N 1
ATOM 1784 C CA . GLN A 1 244 ? -9.991 -12.752 6.734 1.00 54.77 224 GLN A CA 1
ATOM 1785 C C . GLN A 1 244 ? -11.358 -13.091 7.333 1.00 53.96 224 GLN A C 1
ATOM 1786 O O . GLN A 1 244 ? -11.598 -14.229 7.738 1.00 48.70 224 GLN A O 1
ATOM 1792 N N . ALA A 1 245 ? -12.234 -12.090 7.406 1.00 55.73 225 ALA A N 1
ATOM 1793 C CA . ALA A 1 245 ? -13.396 -12.139 8.280 1.00 54.59 225 ALA A CA 1
ATOM 1794 C C . ALA A 1 245 ? -14.381 -11.037 7.952 1.00 51.65 225 ALA A C 1
ATOM 1795 O O . ALA A 1 245 ? -14.152 -9.875 8.278 1.00 56.88 225 ALA A O 1
ATOM 1797 N N . CYS A 1 246 ? -15.476 -11.411 7.311 1.00 50.02 226 CYS A N 1
ATOM 1798 C CA . CYS A 1 246 ? -16.575 -10.495 7.024 1.00 46.66 226 CYS A CA 1
ATOM 1799 C C . CYS A 1 246 ? -17.832 -11.100 7.651 1.00 43.17 226 CYS A C 1
ATOM 1800 O O . CYS A 1 246 ? -18.386 -12.051 7.124 1.00 45.59 226 CYS A O 1
ATOM 1803 N N . GLY A 1 247 ? -18.233 -10.568 8.805 1.00 38.26 227 GLY A N 1
ATOM 1804 C CA . GLY A 1 247 ? -19.367 -11.068 9.569 1.00 36.23 227 GLY A CA 1
ATOM 1805 C C . GLY A 1 247 ? -20.702 -10.921 8.851 1.00 32.29 227 GLY A C 1
ATOM 1806 O O . GLY A 1 247 ? -21.436 -11.896 8.721 1.00 30.14 227 GLY A O 1
ATOM 1807 N N . THR A 1 248 ? -21.022 -9.708 8.393 1.00 31.24 228 THR A N 1
ATOM 1808 C CA . THR A 1 248 ? -22.245 -9.489 7.632 1.00 31.74 228 THR A CA 1
ATOM 1809 C C . THR A 1 248 ? -22.303 -10.407 6.418 1.00 30.06 228 THR A C 1
ATOM 1810 O O . THR A 1 248 ? -23.364 -10.927 6.085 1.00 30.21 228 THR A O 1
ATOM 1814 N N . GLY A 1 249 ? -21.159 -10.623 5.787 1.00 32.90 229 GLY A N 1
ATOM 1815 C CA . GLY A 1 249 ? -21.066 -11.478 4.603 1.00 32.30 229 GLY A CA 1
ATOM 1816 C C . GLY A 1 249 ? -21.324 -12.930 4.885 1.00 29.96 229 GLY A C 1
ATOM 1817 O O . GLY A 1 249 ? -21.943 -13.623 4.067 1.00 33.83 229 GLY A O 1
ATOM 1818 N N . ALA A 1 250 ? -20.852 -13.389 6.040 1.00 31.94 230 ALA A N 1
ATOM 1819 C CA . ALA A 1 250 ? -21.084 -14.766 6.495 1.00 34.13 230 ALA A CA 1
ATOM 1820 C C . ALA A 1 250 ? -22.585 -15.019 6.717 1.00 31.88 230 ALA A C 1
ATOM 1821 O O . ALA A 1 250 ? -23.116 -16.093 6.348 1.00 34.10 230 ALA A O 1
ATOM 1823 N N . CYS A 1 251 ? -23.249 -14.029 7.322 1.00 31.60 231 CYS A N 1
ATOM 1824 C CA . CYS A 1 251 ? -24.712 -14.019 7.497 1.00 31.87 231 CYS A CA 1
ATOM 1825 C C . CYS A 1 251 ? -25.462 -14.015 6.168 1.00 27.16 231 CYS A C 1
ATOM 1826 O O . CYS A 1 251 ? -26.389 -14.790 5.975 1.00 29.54 231 CYS A O 1
ATOM 1829 N N . ALA A 1 252 ? -25.088 -13.091 5.283 1.00 30.11 232 ALA A N 1
ATOM 1830 C CA . ALA A 1 252 ? -25.597 -13.059 3.911 1.00 29.19 232 ALA A CA 1
ATOM 1831 C C . ALA A 1 252 ? -25.506 -14.446 3.258 1.00 29.30 232 ALA A C 1
ATOM 1832 O O . ALA A 1 252 ? -26.469 -14.922 2.657 1.00 34.40 232 ALA A O 1
ATOM 1834 N N . ALA A 1 253 ? -24.358 -15.100 3.426 1.00 28.81 233 ALA A N 1
ATOM 1835 C CA . ALA A 1 253 ? -24.076 -16.400 2.826 1.00 24.72 233 ALA A CA 1
ATOM 1836 C C . ALA A 1 253 ? -25.007 -17.496 3.345 1.00 26.68 233 ALA A C 1
ATOM 1837 O O . ALA A 1 253 ? -25.480 -18.330 2.575 1.00 23.65 233 ALA A O 1
ATOM 1839 N N . VAL A 1 254 ? -25.252 -17.484 4.651 1.00 26.52 234 VAL A N 1
ATOM 1840 C CA . VAL A 1 254 ? -26.142 -18.441 5.303 1.00 26.20 234 VAL A CA 1
ATOM 1841 C C . VAL A 1 254 ? -27.621 -18.195 4.912 1.00 26.96 234 VAL A C 1
ATOM 1842 O O . VAL A 1 254 ? -28.389 -19.138 4.722 1.00 29.97 234 VAL A O 1
ATOM 1846 N N . VAL A 1 255 ? -28.003 -16.929 4.791 1.00 25.78 235 VAL A N 1
ATOM 1847 C CA . VAL A 1 255 ? -29.317 -16.537 4.264 1.00 26.55 235 VAL A CA 1
ATOM 1848 C C . VAL A 1 255 ? -29.430 -17.018 2.816 1.00 30.44 235 VAL A C 1
ATOM 1849 O O . VAL A 1 255 ? -30.421 -17.668 2.448 1.00 26.40 235 VAL A O 1
ATOM 1853 N N . ALA A 1 256 ? -28.392 -16.735 2.014 1.00 29.70 236 ALA A N 1
ATOM 1854 C CA . ALA A 1 256 ? -28.356 -17.155 0.602 1.00 26.78 236 ALA A CA 1
ATOM 1855 C C . ALA A 1 256 ? -28.541 -18.667 0.413 1.00 26.92 236 ALA A C 1
ATOM 1856 O O . ALA A 1 256 ? -29.272 -19.089 -0.487 1.00 23.30 236 ALA A O 1
ATOM 1858 N N . SER A 1 257 ? -27.890 -19.472 1.253 1.00 27.29 237 SER A N 1
ATOM 1859 C CA . SER A 1 257 ? -28.033 -20.924 1.165 1.00 26.38 237 SER A CA 1
ATOM 1860 C C . SER A 1 257 ? -29.361 -21.426 1.687 1.00 20.78 237 SER A C 1
ATOM 1861 O O . SER A 1 257 ? -29.836 -22.461 1.234 1.00 28.47 237 SER A O 1
ATOM 1864 N N . ILE A 1 258 ? -29.967 -20.735 2.642 1.00 22.43 238 ILE A N 1
ATOM 1865 C CA . ILE A 1 258 ? -31.309 -21.130 3.058 1.00 26.10 238 ILE A CA 1
ATOM 1866 C C . ILE A 1 258 ? -32.336 -20.792 1.961 1.00 24.35 238 ILE A C 1
ATOM 1867 O O . ILE A 1 258 ? -33.201 -21.609 1.641 1.00 25.50 238 ILE A O 1
ATOM 1872 N N . LEU A 1 259 ? -32.225 -19.603 1.380 1.00 26.83 239 LEU A N 1
ATOM 1873 C CA . LEU A 1 259 ? -33.071 -19.208 0.236 1.00 28.05 239 LEU A CA 1
ATOM 1874 C C . LEU A 1 259 ? -33.033 -20.247 -0.887 1.00 26.91 239 LEU A C 1
ATOM 1875 O O . LEU A 1 259 ? -34.074 -20.723 -1.342 1.00 31.14 239 LEU A O 1
ATOM 1880 N N . ASN A 1 260 ? -31.821 -20.611 -1.294 1.00 27.61 240 ASN A N 1
ATOM 1881 C CA . ASN A 1 260 ? -31.581 -21.615 -2.334 1.00 24.15 240 ASN A CA 1
ATOM 1882 C C . ASN A 1 260 ? -31.894 -23.071 -1.933 1.00 23.65 240 ASN A C 1
ATOM 1883 O O . ASN A 1 260 ? -31.607 -24.005 -2.684 1.00 26.56 240 ASN A O 1
ATOM 1888 N N . GLY A 1 261 ? -32.503 -23.272 -0.768 1.00 24.01 241 GLY A N 1
ATOM 1889 C CA . GLY A 1 261 ? -32.894 -24.606 -0.325 1.00 23.73 241 GLY A CA 1
ATOM 1890 C C . GLY A 1 261 ? -31.746 -25.522 0.086 1.00 27.29 241 GLY A C 1
ATOM 1891 O O . GLY A 1 261 ? -31.971 -26.706 0.343 1.00 26.22 241 GLY A O 1
ATOM 1892 N N . LYS A 1 262 ? -30.527 -24.987 0.181 1.00 27.99 242 LYS A N 1
ATOM 1893 C CA . LYS A 1 262 ? -29.359 -25.799 0.533 1.00 24.81 242 LYS A CA 1
ATOM 1894 C C . LYS A 1 262 ? -29.200 -25.948 2.036 1.00 25.47 242 LYS A C 1
ATOM 1895 O O . LYS A 1 262 ? -28.526 -26.864 2.484 1.00 35.56 242 LYS A O 1
ATOM 1901 N N . MET A 1 263 ? -29.812 -25.057 2.816 1.00 26.74 243 MET A N 1
ATOM 1902 C CA . MET A 1 263 ? -29.750 -25.138 4.284 1.00 27.04 243 MET A CA 1
ATOM 1903 C C . MET A 1 263 ? -31.070 -24.761 4.941 1.00 28.22 243 MET A C 1
ATOM 1904 O O . MET A 1 263 ? -31.950 -24.185 4.294 1.00 27.44 243 MET A O 1
ATOM 1909 N N . GLU A 1 264 ? -31.208 -25.098 6.226 1.00 28.95 244 GLU A N 1
ATOM 1910 C CA . GLU A 1 264 ? -32.479 -24.893 6.948 1.00 29.65 244 GLU A CA 1
ATOM 1911 C C . GLU A 1 264 ? -32.514 -23.610 7.775 1.00 25.41 244 GLU A C 1
ATOM 1912 O O . GLU A 1 264 ? -31.545 -23.231 8.408 1.00 23.21 244 GLU A O 1
ATOM 1918 N N . ARG A 1 265 ? -33.676 -22.976 7.760 1.00 29.20 245 ARG A N 1
ATOM 1919 C CA . ARG A 1 265 ? -34.027 -21.867 8.638 1.00 28.18 245 ARG A CA 1
ATOM 1920 C C . ARG A 1 265 ? -34.044 -22.348 10.095 1.00 27.60 245 ARG A C 1
ATOM 1921 O O . ARG A 1 265 ? -34.524 -23.432 10.377 1.00 25.60 245 ARG A O 1
ATOM 1929 N N . GLY A 1 266 ? -33.487 -21.555 11.009 1.00 30.99 246 GLY A N 1
ATOM 1930 C CA . GLY A 1 266 ? -33.424 -21.928 12.423 1.00 30.73 246 GLY A CA 1
ATOM 1931 C C . GLY A 1 266 ? -32.273 -22.832 12.866 1.00 31.81 246 GLY A C 1
ATOM 1932 O O . GLY A 1 266 ? -32.030 -22.965 14.058 1.00 32.33 246 GLY A O 1
ATOM 1933 N N . LYS A 1 267 ? -31.579 -23.472 11.929 1.00 34.00 247 LYS A N 1
ATOM 1934 C CA . LYS A 1 267 ? -30.391 -24.268 12.247 1.00 30.89 247 LYS A CA 1
ATOM 1935 C C . LYS A 1 267 ? -29.152 -23.381 12.423 1.00 30.34 247 LYS A C 1
ATOM 1936 O O . LYS A 1 267 ? -28.967 -22.414 11.681 1.00 30.02 247 LYS A O 1
ATOM 1942 N N . GLU A 1 268 ? -28.318 -23.725 13.407 1.00 32.79 248 GLU A N 1
ATOM 1943 C CA . GLU A 1 268 ? -27.017 -23.078 13.623 1.00 33.21 248 GLU A CA 1
ATOM 1944 C C . GLU A 1 268 ? -25.971 -23.643 12.667 1.00 28.86 248 GLU A C 1
ATOM 1945 O O . GLU A 1 268 ? -25.589 -24.799 12.775 1.00 32.94 248 GLU A O 1
ATOM 1951 N N . ILE A 1 269 ? -25.515 -22.801 11.746 1.00 28.25 249 ILE A N 1
ATOM 1952 C CA . ILE A 1 269 ? -24.561 -23.166 10.699 1.00 27.96 249 ILE A CA 1
ATOM 1953 C C . ILE A 1 269 ? -23.175 -22.592 11.005 1.00 26.18 249 ILE A C 1
ATOM 1954 O O . ILE A 1 269 ? -23.029 -21.392 11.235 1.00 26.41 249 ILE A O 1
ATOM 1959 N N . THR A 1 270 ? -22.179 -23.474 11.008 1.00 24.27 250 THR A N 1
ATOM 1960 C CA . THR A 1 270 ? -20.786 -23.123 11.178 1.00 25.34 250 THR A CA 1
ATOM 1961 C C . THR A 1 270 ? -20.217 -22.687 9.851 1.00 25.13 250 THR A C 1
ATOM 1962 O O . THR A 1 270 ? -20.211 -23.437 8.876 1.00 22.38 250 THR A O 1
ATOM 1966 N N . VAL A 1 271 ? -19.721 -21.466 9.823 1.00 27.91 251 VAL A N 1
ATOM 1967 C CA . VAL A 1 271 ? -19.057 -20.945 8.657 1.00 26.42 251 VAL A CA 1
ATOM 1968 C C . VAL A 1 271 ? -17.575 -20.925 8.988 1.00 28.31 251 VAL A C 1
ATOM 1969 O O . VAL A 1 271 ? -17.145 -20.259 9.932 1.00 22.98 251 VAL A O 1
ATOM 1973 N N . HIS A 1 272 ? -16.808 -21.680 8.211 1.00 28.65 252 HIS A N 1
ATOM 1974 C CA . HIS A 1 272 ? -15.356 -21.634 8.279 1.00 28.16 252 HIS A CA 1
ATOM 1975 C C . HIS A 1 272 ? -14.810 -20.533 7.382 1.00 28.92 252 HIS A C 1
ATOM 1976 O O . HIS A 1 27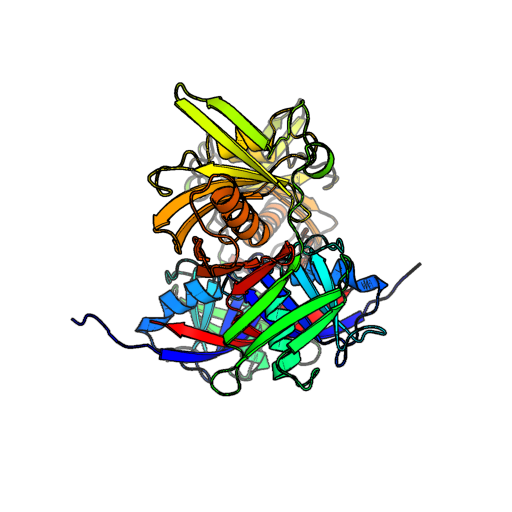2 ? -14.678 -20.707 6.178 1.00 23.37 252 HIS A O 1
ATOM 1983 N N . LEU A 1 273 ? -14.505 -19.391 7.988 1.00 30.35 253 LEU A N 1
ATOM 1984 C CA . LEU A 1 273 ? -13.804 -18.330 7.291 1.00 29.46 253 LEU A CA 1
ATOM 1985 C C . LEU A 1 273 ? -12.310 -18.578 7.417 1.00 31.27 253 LEU A C 1
ATOM 1986 O O . LEU A 1 273 ? -11.880 -19.463 8.162 1.00 35.15 253 LEU A O 1
ATOM 1991 N N . ALA A 1 274 ? -11.527 -17.783 6.688 1.00 32.26 254 ALA A N 1
ATOM 1992 C CA . ALA A 1 274 ? -10.071 -17.798 6.792 1.00 29.65 254 ALA A CA 1
ATOM 1993 C C . ALA A 1 274 ? -9.581 -17.512 8.221 1.00 33.60 254 ALA A C 1
ATOM 1994 O O . ALA A 1 274 ? -8.691 -18.193 8.714 1.00 36.33 254 ALA A O 1
ATOM 1996 N N . GLY A 1 275 ? -10.163 -16.512 8.882 1.00 35.16 255 GLY A N 1
ATOM 1997 C CA . GLY A 1 275 ? -9.735 -16.116 10.232 1.00 32.01 255 GLY A CA 1
ATOM 1998 C C . GLY A 1 275 ? -10.230 -16.961 11.410 1.00 36.99 255 GLY A C 1
ATOM 1999 O O . GLY A 1 275 ? -9.747 -16.780 12.534 1.00 37.71 255 GLY A O 1
ATOM 2000 N N . GLY A 1 276 ? -11.196 -17.857 11.167 1.00 34.26 256 GLY A N 1
ATOM 2001 C CA . GLY A 1 276 ? -11.818 -18.695 12.211 1.00 27.32 256 GLY A CA 1
ATOM 2002 C C . GLY A 1 276 ? -13.276 -19.071 11.910 1.00 28.60 256 GLY A C 1
ATOM 2003 O O . GLY A 1 276 ? -13.754 -18.912 10.785 1.00 20.81 256 GLY A O 1
ATOM 2004 N N . ASP A 1 277 ? -13.982 -19.570 12.925 1.00 26.57 257 ASP A N 1
ATOM 2005 C CA . ASP A 1 277 ? -15.369 -20.004 12.781 1.00 24.82 257 ASP A CA 1
ATOM 2006 C C . ASP A 1 277 ? -16.373 -19.025 13.331 1.00 24.08 257 ASP A C 1
ATOM 2007 O O . ASP A 1 277 ? -16.129 -18.369 14.341 1.00 29.79 257 ASP A O 1
ATOM 2012 N N . LEU A 1 278 ? -17.512 -18.953 12.645 1.00 28.14 258 LEU A N 1
ATOM 2013 C CA . LEU A 1 278 ? -18.677 -18.175 13.055 1.00 27.22 258 LEU A CA 1
ATOM 2014 C C . LEU A 1 278 ? -19.899 -19.092 13.022 1.00 27.63 258 LEU A C 1
ATOM 2015 O O . LEU A 1 278 ? -20.026 -19.895 12.108 1.00 28.56 258 LEU A O 1
ATOM 2020 N N . MET A 1 279 ? -20.781 -18.979 14.014 1.00 23.84 259 MET A N 1
ATOM 2021 C CA . MET A 1 279 ? -21.958 -19.845 14.116 1.00 23.49 259 MET A CA 1
ATOM 2022 C C . MET A 1 279 ? -23.175 -18.974 13.927 1.00 25.45 259 MET A C 1
ATOM 2023 O O . MET A 1 279 ? -23.454 -18.103 14.746 1.00 29.56 259 MET A O 1
ATOM 2028 N N . ILE A 1 280 ? -23.902 -19.220 12.844 1.00 26.42 260 ILE A N 1
ATOM 2029 C CA . ILE A 1 280 ? -24.955 -18.328 12.381 1.00 23.07 260 ILE A CA 1
ATOM 2030 C C . ILE A 1 280 ? -26.285 -19.090 12.203 1.00 24.30 260 ILE A C 1
ATOM 2031 O O . ILE A 1 280 ? -26.307 -20.205 11.712 1.00 25.23 260 ILE A O 1
ATOM 2036 N N . ALA A 1 281 ? -27.378 -18.492 12.674 1.00 23.16 261 ALA A N 1
ATOM 2037 C CA . ALA A 1 281 ? -28.726 -19.018 12.474 1.00 21.88 261 ALA A CA 1
ATOM 2038 C C . ALA A 1 281 ? -29.588 -17.887 11.950 1.00 22.78 261 ALA A C 1
ATOM 2039 O O . ALA A 1 281 ? -29.566 -16.782 12.489 1.00 24.39 261 ALA A O 1
ATOM 2041 N N . TRP A 1 282 ? -30.327 -18.155 10.882 1.00 26.29 262 TRP A N 1
ATOM 2042 C CA . TRP A 1 282 ? -31.382 -17.261 10.433 1.00 21.48 262 TRP A CA 1
ATOM 2043 C C . TRP A 1 282 ? -32.628 -17.787 11.114 1.00 23.97 262 TRP A C 1
ATOM 2044 O O . TRP A 1 282 ? -33.201 -18.795 10.692 1.00 26.17 262 TRP A O 1
ATOM 2055 N N . THR A 1 283 ? -33.024 -17.120 12.193 1.00 20.61 263 THR A N 1
ATOM 2056 C CA . THR A 1 283 ? -34.102 -17.610 13.048 1.00 25.29 263 THR A CA 1
ATOM 2057 C C . THR A 1 283 ? -35.457 -17.513 12.337 1.00 21.83 263 THR A C 1
ATOM 2058 O O . THR A 1 283 ? -35.613 -16.783 11.370 1.00 23.31 263 THR A O 1
ATOM 2062 N N . GLU A 1 284 ? -36.427 -18.266 12.820 1.00 26.12 264 GLU A N 1
ATOM 2063 C CA . GLU A 1 284 ? -37.755 -18.280 12.218 1.00 30.78 264 GLU A CA 1
ATOM 2064 C C . GLU A 1 284 ? -38.480 -16.953 12.454 1.00 30.19 264 GLU A C 1
ATOM 2065 O O . GLU A 1 284 ? -39.335 -16.562 11.662 1.00 31.63 264 GLU A O 1
ATOM 2071 N N . GLU A 1 285 ? -38.135 -16.268 13.545 1.00 30.26 265 GLU A N 1
ATOM 2072 C CA . GLU A 1 285 ? -38.661 -14.920 13.835 1.00 29.46 265 GLU A CA 1
ATOM 2073 C C . GLU A 1 285 ? -38.254 -13.883 12.782 1.00 25.22 265 GLU A C 1
ATOM 2074 O O . GLU A 1 285 ? -38.981 -12.925 12.538 1.00 26.60 265 GLU A O 1
ATOM 2080 N N . GLY A 1 286 ? -37.094 -14.081 12.166 1.00 26.63 266 GLY A N 1
ATOM 2081 C CA . GLY A 1 286 ? -36.640 -13.240 11.051 1.00 27.58 266 GLY A CA 1
ATOM 2082 C C . GLY A 1 286 ? -35.219 -12.749 11.203 1.00 23.97 266 GLY A C 1
ATOM 2083 O O . GLY A 1 286 ? -34.546 -12.487 10.215 1.00 21.94 266 GLY A O 1
ATOM 2084 N N . ASN A 1 287 ? -34.778 -12.611 12.448 1.00 26.39 267 ASN A N 1
ATOM 2085 C CA . ASN A 1 287 ? -33.478 -12.029 12.761 1.00 27.62 267 ASN A CA 1
ATOM 2086 C C . ASN A 1 287 ? -32.376 -13.083 12.598 1.00 24.88 267 ASN A C 1
ATOM 2087 O O . ASN A 1 287 ? -32.598 -14.259 12.835 1.00 27.44 267 ASN A O 1
ATOM 2092 N N . VAL A 1 288 ? -31.194 -12.640 12.184 1.00 29.58 268 VAL A N 1
ATOM 2093 C CA . VAL A 1 288 ? -30.019 -13.483 12.045 1.00 27.25 268 VAL A CA 1
ATOM 2094 C C . VAL A 1 288 ? -29.091 -13.303 13.248 1.00 30.11 268 VAL A C 1
ATOM 2095 O O . VAL A 1 288 ? -28.676 -12.189 13.561 1.00 33.21 268 VAL A O 1
ATOM 2099 N N . LEU A 1 289 ? -28.757 -14.414 13.900 1.00 30.20 269 LEU A N 1
ATOM 2100 C CA . LEU A 1 289 ? -27.920 -14.410 15.090 1.00 30.12 269 LEU A CA 1
ATOM 2101 C C . LEU A 1 289 ? -26.529 -14.926 14.751 1.00 26.04 269 LEU A C 1
ATOM 2102 O O . LEU A 1 289 ? -26.393 -15.986 14.158 1.00 26.85 269 LEU A O 1
ATOM 2107 N N . MET A 1 290 ? -25.501 -14.185 15.147 1.00 29.11 270 MET A N 1
ATOM 2108 C CA . MET A 1 290 ? -24.112 -14.520 14.778 1.00 30.06 270 MET A CA 1
ATOM 2109 C C . MET A 1 290 ? -23.236 -14.692 16.013 1.00 26.38 270 MET A C 1
ATOM 2110 O O . MET A 1 290 ? -23.100 -13.767 16.793 1.00 28.50 270 MET A O 1
ATOM 2115 N N . LYS A 1 291 ? -22.637 -15.877 16.155 1.00 25.72 271 LYS A N 1
ATOM 2116 C CA . LYS A 1 291 ? -21.820 -16.233 17.306 1.00 22.27 271 LYS A CA 1
ATOM 2117 C C . LYS A 1 291 ? -20.371 -16.505 16.891 1.00 24.93 271 LYS A C 1
ATOM 2118 O O . LYS A 1 291 ? -20.095 -17.253 15.947 1.00 21.46 271 LYS A O 1
ATOM 2124 N N . GLY A 1 292 ? -19.442 -15.888 17.616 1.00 25.25 272 GLY A N 1
ATOM 2125 C CA . GLY A 1 292 ? -18.053 -15.998 17.288 1.00 22.04 272 GLY A CA 1
ATOM 2126 C C . GLY A 1 292 ? -17.156 -15.569 18.412 1.00 20.51 272 GLY A C 1
ATOM 2127 O O . GLY A 1 292 ? -17.628 -15.046 19.415 1.00 19.23 272 GLY A O 1
ATOM 2128 N N . PRO A 1 293 ? -15.840 -15.744 18.216 1.00 19.53 273 PRO A N 1
ATOM 2129 C CA . PRO A 1 293 ? -14.852 -15.468 19.242 1.00 22.95 273 PRO A CA 1
ATOM 2130 C C . PRO A 1 293 ? -14.562 -13.972 19.423 1.00 23.28 273 PRO A C 1
ATOM 2131 O O . PRO A 1 293 ? -14.946 -13.132 18.589 1.00 23.06 273 PRO A O 1
ATOM 2135 N N . ALA A 1 294 ? -13.892 -13.659 20.529 1.00 22.73 274 ALA A N 1
ATOM 2136 C CA . ALA A 1 294 ? -13.379 -12.329 20.807 1.00 19.14 274 ALA A CA 1
ATOM 2137 C C . ALA A 1 294 ? -12.136 -12.499 21.686 1.00 21.51 274 ALA A C 1
ATOM 2138 O O . ALA A 1 294 ? -12.211 -13.156 22.716 1.00 24.30 274 ALA A O 1
ATOM 2140 N N . GLU A 1 295 ? -11.003 -11.910 21.285 1.00 20.13 275 GLU A N 1
ATOM 2141 C CA . GLU A 1 295 ? -9.727 -12.145 21.963 1.00 18.46 275 GLU A CA 1
ATOM 2142 C C . GLU A 1 295 ? -8.987 -10.890 22.318 1.00 14.11 275 GLU A C 1
ATOM 2143 O O . GLU A 1 295 ? -8.903 -9.991 21.515 1.00 15.13 275 GLU A O 1
ATOM 2149 N N . VAL A 1 296 ? -8.436 -10.866 23.526 1.00 8.36 276 VAL A N 1
ATOM 2150 C CA . VAL A 1 296 ? -7.502 -9.855 23.951 1.00 13.85 276 VAL A CA 1
ATOM 2151 C C . VAL A 1 296 ? -6.138 -10.173 23.341 1.00 17.17 276 VAL A C 1
ATOM 2152 O O . VAL A 1 296 ? -5.700 -11.325 23.360 1.00 6.59 276 VAL A O 1
ATOM 2156 N N . ILE A 1 297 ? -5.510 -9.132 22.770 1.00 25.66 277 ILE A N 1
ATOM 2157 C CA . ILE A 1 297 ? -4.138 -9.171 22.267 1.00 23.17 277 ILE A CA 1
ATOM 2158 C C . ILE A 1 297 ? -3.229 -8.568 23.337 1.00 25.74 277 ILE A C 1
ATOM 2159 O O . ILE A 1 297 ? -2.224 -9.159 23.766 1.00 24.44 277 ILE A O 1
ATOM 2164 N N . CYS A 1 298 ? -3.592 -7.377 23.779 1.00 24.49 278 CYS A N 1
ATOM 2165 C CA . CYS A 1 298 ? -2.806 -6.700 24.786 1.00 27.92 278 CYS A CA 1
ATOM 2166 C C . CYS A 1 298 ? -3.652 -5.679 25.531 1.00 24.76 278 CYS A C 1
ATOM 2167 O O . CYS A 1 298 ? -4.759 -5.352 25.130 1.00 26.82 278 CYS A O 1
ATOM 2170 N N . ARG A 1 299 ? -3.138 -5.229 26.657 1.00 25.17 279 ARG A N 1
ATOM 2171 C CA . ARG A 1 299 ? -3.744 -4.128 27.379 1.00 30.37 279 ARG A CA 1
ATOM 2172 C C . ARG A 1 299 ? -2.600 -3.219 27.818 1.00 27.09 279 ARG A C 1
ATOM 2173 O O . ARG A 1 299 ? -1.470 -3.661 28.003 1.00 29.11 279 ARG A O 1
ATOM 2181 N N . GLY A 1 300 ? -2.867 -1.945 27.965 1.00 26.51 280 GLY A N 1
ATOM 2182 C CA . GLY A 1 300 ? -1.792 -1.053 28.333 1.00 25.95 280 GLY A CA 1
ATOM 2183 C C . GLY A 1 300 ? -2.215 0.374 28.504 1.00 23.57 280 GLY A C 1
ATOM 2184 O O . GLY A 1 300 ? -3.391 0.661 28.686 1.00 19.75 280 GLY A O 1
ATOM 2185 N N . VAL A 1 301 ? -1.219 1.250 28.463 1.00 26.12 281 VAL A N 1
ATOM 2186 C CA . VAL A 1 301 ? -1.404 2.697 28.502 1.00 27.04 281 VAL A CA 1
ATOM 2187 C C . VAL A 1 301 ? -0.825 3.250 27.193 1.00 23.52 281 VAL A C 1
ATOM 2188 O O . VAL A 1 301 ? 0.314 2.970 26.852 1.00 23.27 281 VAL A O 1
ATOM 2192 N N . TYR A 1 302 ? -1.628 4.025 26.474 1.00 23.92 282 TYR A N 1
ATOM 2193 C CA . TYR A 1 302 ? -1.188 4.756 25.287 1.00 22.72 282 TYR A CA 1
ATOM 2194 C C . TYR A 1 302 ? -0.984 6.210 25.649 1.00 23.23 282 TYR A C 1
ATOM 2195 O O . TYR A 1 302 ? -1.825 6.807 26.300 1.00 23.66 282 TYR A O 1
ATOM 2204 N N . GLU A 1 303 ? 0.161 6.743 25.227 1.00 26.76 283 GLU A N 1
ATOM 2205 C CA . GLU A 1 303 ? 0.583 8.096 25.476 1.00 25.87 283 GLU A CA 1
ATOM 2206 C C . GLU A 1 303 ? 0.552 8.893 24.173 1.00 27.35 283 GLU A C 1
ATOM 2207 O O . GLU A 1 303 ? 0.976 8.394 23.137 1.00 24.32 283 GLU A O 1
ATOM 2213 N N . TYR A 1 304 ? 0.066 10.130 24.225 1.00 23.77 284 TYR A N 1
ATOM 2214 C CA . TYR A 1 304 ? -0.022 10.942 23.020 1.00 25.40 284 TYR A CA 1
ATOM 2215 C C . TYR A 1 304 ? 0.059 12.424 23.297 1.00 28.52 284 TYR A C 1
ATOM 2216 O O . TYR A 1 304 ? -0.111 12.866 24.429 1.00 31.62 284 TYR A O 1
ATOM 2225 N N . LYS A 1 305 ? 0.325 13.177 22.232 1.00 28.81 285 LYS A N 1
ATOM 2226 C CA . LYS A 1 305 ? 0.418 14.626 22.288 1.00 27.52 285 LYS A CA 1
ATOM 2227 C C . LYS A 1 305 ? -0.377 15.208 21.137 1.00 28.00 285 LYS A C 1
ATOM 2228 O O . LYS A 1 305 ? -0.320 14.700 20.023 1.00 31.60 285 LYS A O 1
ATOM 2234 N N . ILE A 1 306 ? -1.097 16.288 21.408 1.00 31.71 286 ILE A N 1
ATOM 2235 C CA . ILE A 1 306 ? -1.867 17.001 20.395 1.00 32.43 286 ILE A CA 1
ATOM 2236 C C . ILE A 1 306 ? -1.502 18.491 20.401 1.00 34.20 286 ILE A C 1
ATOM 2237 O O . ILE A 1 306 ? -1.804 19.202 21.354 1.00 33.41 286 ILE A O 1
ATOM 2242 N N . GLU A 1 307 ? -0.822 18.933 19.343 1.00 37.20 287 GLU A N 1
ATOM 2243 C CA . GLU A 1 307 ? -0.487 20.347 19.138 1.00 38.22 287 GLU A CA 1
ATOM 2244 C C . GLU A 1 307 ? -1.390 20.947 18.081 1.00 36.01 287 GLU A C 1
ATOM 2245 O O . GLU A 1 307 ? -2.427 21.526 18.411 1.00 40.89 287 GLU A O 1
ATOM 2251 N N . GLY B 1 13 ? 14.896 -35.343 17.233 1.00 47.61 -7 GLY B N 1
ATOM 2252 C CA . GLY B 1 13 ? 13.963 -34.173 17.192 1.00 47.77 -7 GLY B CA 1
ATOM 2253 C C . GLY B 1 13 ? 12.578 -34.566 17.674 1.00 48.30 -7 GLY B C 1
ATOM 2254 O O . GLY B 1 13 ? 12.325 -35.746 17.947 1.00 50.89 -7 GLY B O 1
ATOM 2255 N N . LEU B 1 14 ? 11.669 -33.593 17.754 1.00 42.18 -6 LEU B N 1
ATOM 2256 C CA . LEU B 1 14 ? 10.356 -33.821 18.347 1.00 43.93 -6 LEU B CA 1
ATOM 2257 C C . LEU B 1 14 ? 9.232 -33.074 17.634 1.00 44.27 -6 LEU B C 1
ATOM 2258 O O . LEU B 1 14 ? 9.373 -31.898 17.298 1.00 39.92 -6 LEU B O 1
ATOM 2263 N N . VAL B 1 15 ? 8.110 -33.768 17.428 1.00 46.69 -5 VAL B N 1
ATOM 2264 C CA . VAL B 1 15 ? 6.869 -33.146 16.947 1.00 46.32 -5 VAL B CA 1
ATOM 2265 C C . VAL B 1 15 ? 6.020 -32.728 18.164 1.00 48.38 -5 VAL B C 1
ATOM 2266 O O . VAL B 1 15 ? 5.402 -33.580 18.814 1.00 42.79 -5 VAL B O 1
ATOM 2270 N N . PRO B 1 16 ? 5.970 -31.413 18.463 1.00 47.47 -4 PRO B N 1
ATOM 2271 C CA . PRO B 1 16 ? 5.433 -31.003 19.747 1.00 47.03 -4 PRO B CA 1
ATOM 2272 C C . PRO B 1 16 ? 3.926 -31.199 19.812 1.00 46.91 -4 PRO B C 1
ATOM 2273 O O . PRO B 1 16 ? 3.222 -31.090 18.789 1.00 40.58 -4 PRO B O 1
ATOM 2277 N N . ARG B 1 17 ? 3.444 -31.519 21.006 1.00 46.15 -3 ARG B N 1
ATOM 2278 C CA . ARG B 1 17 ? 2.013 -31.536 21.259 1.00 45.92 -3 ARG B CA 1
ATOM 2279 C C . ARG B 1 17 ? 1.729 -30.695 22.497 1.00 41.02 -3 ARG B C 1
ATOM 2280 O O . ARG B 1 17 ? 2.623 -30.384 23.276 1.00 45.27 -3 ARG B O 1
ATOM 2288 N N . GLY B 1 18 ? 0.489 -30.274 22.636 1.00 37.88 -2 GLY B N 1
ATOM 2289 C CA . GLY B 1 18 ? 0.121 -29.414 23.734 1.00 38.86 -2 GLY B CA 1
ATOM 2290 C C . GLY B 1 18 ? 0.108 -27.969 23.298 1.00 35.76 -2 GLY B C 1
ATOM 2291 O O . GLY B 1 18 ? 0.049 -27.651 22.106 1.00 37.40 -2 GLY B O 1
ATOM 2292 N N . SER B 1 19 ? 0.155 -27.086 24.273 1.00 26.32 -1 SER B N 1
ATOM 2293 C CA . SER B 1 19 ? -0.033 -25.686 24.002 1.00 31.45 -1 SER B CA 1
ATOM 2294 C C . SER B 1 19 ? 0.585 -24.932 25.148 1.00 23.97 -1 SER B C 1
ATOM 2295 O O . SER B 1 19 ? 0.755 -25.472 26.221 1.00 25.64 -1 SER B O 1
ATOM 2298 N N . HIS B 1 20 ? 0.999 -23.707 24.918 1.00 27.59 0 HIS B N 1
ATOM 2299 C CA . HIS B 1 20 ? 1.360 -22.884 26.056 1.00 34.08 0 HIS B CA 1
ATOM 2300 C C . HIS B 1 20 ? 0.930 -21.453 25.892 1.00 31.21 0 HIS B C 1
ATOM 2301 O O . HIS B 1 20 ? 0.905 -20.902 24.791 1.00 35.93 0 HIS B O 1
ATOM 2308 N N . MET B 1 21 ? 0.546 -20.891 27.028 1.00 32.57 1 MET B N 1
ATOM 2309 C CA . MET B 1 21 ? -0.037 -19.575 27.124 1.00 34.18 1 MET B CA 1
ATOM 2310 C C . MET B 1 21 ? 0.888 -18.773 27.985 1.00 27.40 1 MET B C 1
ATOM 2311 O O . MET B 1 21 ? 1.191 -19.176 29.094 1.00 28.78 1 MET B O 1
ATOM 2316 N N . SER B 1 22 ? 1.342 -17.639 27.483 1.00 29.49 2 SER B N 1
ATOM 2317 C CA . SER B 1 22 ? 2.130 -16.744 28.300 1.00 29.30 2 SER B CA 1
ATOM 2318 C C . SER B 1 22 ? 1.768 -15.275 28.056 1.00 32.24 2 SER B C 1
ATOM 2319 O O . SER B 1 22 ? 0.804 -14.938 27.355 1.00 29.73 2 SER B O 1
ATOM 2322 N N . GLN B 1 23 ? 2.566 -14.410 28.662 1.00 36.02 3 GLN B N 1
ATOM 2323 C CA . GLN B 1 23 ? 2.482 -12.984 28.460 1.00 30.57 3 GLN B CA 1
ATOM 2324 C C . GLN B 1 23 ? 3.816 -12.333 28.800 1.00 30.28 3 GLN B C 1
ATOM 2325 O O . GLN B 1 23 ? 4.636 -12.906 29.495 1.00 26.95 3 GLN B O 1
ATOM 2331 N N . PHE B 1 24 ? 4.023 -11.124 28.315 1.00 28.53 4 PHE B N 1
ATOM 2332 C CA . PHE B 1 24 ? 5.134 -10.333 28.788 1.00 27.51 4 PHE B CA 1
ATOM 2333 C C . PHE B 1 24 ? 4.792 -8.860 28.720 1.00 25.23 4 PHE B C 1
ATOM 2334 O O . PHE B 1 24 ? 4.004 -8.448 27.888 1.00 22.42 4 PHE B O 1
ATOM 2342 N N . SER B 1 25 ? 5.400 -8.071 29.592 1.00 27.00 5 SER B N 1
ATOM 2343 C CA . SER B 1 25 ? 5.345 -6.617 29.467 1.00 27.21 5 SER B CA 1
ATOM 2344 C C . SER B 1 25 ? 6.202 -6.160 28.297 1.00 24.64 5 SER B C 1
ATOM 2345 O O . SER B 1 25 ? 7.199 -6.784 27.964 1.00 25.75 5 SER B O 1
ATOM 2348 N N . PHE B 1 26 ? 5.760 -5.092 27.644 1.00 28.69 6 PHE B N 1
ATOM 2349 C CA . PHE B 1 26 ? 6.436 -4.548 26.473 1.00 25.20 6 PHE B CA 1
ATOM 2350 C C . PHE B 1 26 ? 6.292 -3.030 26.494 1.00 23.90 6 PHE B C 1
ATOM 2351 O O . PHE B 1 26 ? 5.468 -2.470 27.245 1.00 22.16 6 PHE B O 1
ATOM 2359 N N . THR B 1 27 ? 7.139 -2.384 25.696 1.00 25.75 7 THR B N 1
ATOM 2360 C CA . THR B 1 27 ? 7.007 -0.970 25.336 1.00 27.00 7 THR B CA 1
ATOM 2361 C C . THR B 1 27 ? 7.099 -0.828 23.807 1.00 23.51 7 THR B C 1
ATOM 2362 O O . THR B 1 27 ? 8.017 -1.334 23.212 1.00 24.65 7 THR B O 1
ATOM 2366 N N . LYS B 1 28 ? 6.118 -0.194 23.175 1.00 24.68 8 LYS B N 1
ATOM 2367 C CA . LYS B 1 28 ? 6.284 0.279 21.792 1.00 24.15 8 LYS B CA 1
ATOM 2368 C C . LYS B 1 28 ? 6.880 1.690 21.756 1.00 25.26 8 LYS B C 1
ATOM 2369 O O . LYS B 1 28 ? 6.336 2.653 22.330 1.00 28.03 8 LYS B O 1
ATOM 2375 N N . MET B 1 29 ? 7.994 1.803 21.053 1.00 27.45 9 MET B N 1
ATOM 2376 C CA . MET B 1 29 ? 8.709 3.063 20.912 1.00 27.38 9 MET B CA 1
ATOM 2377 C C . MET B 1 29 ? 8.978 3.316 19.444 1.00 25.72 9 MET B C 1
ATOM 2378 O O . MET B 1 29 ? 9.091 2.390 18.658 1.00 26.05 9 MET B O 1
ATOM 2383 N N . HIS B 1 30 ? 9.086 4.587 19.101 1.00 29.84 10 HIS B N 1
ATOM 2384 C CA . HIS B 1 30 ? 9.292 5.034 17.749 1.00 32.16 10 HIS B CA 1
ATOM 2385 C C . HIS B 1 30 ? 10.495 5.960 17.783 1.00 33.72 10 HIS B C 1
ATOM 2386 O O . HIS B 1 30 ? 10.564 6.828 18.638 1.00 31.77 10 HIS B O 1
ATOM 2393 N N . GLY B 1 31 ? 11.443 5.752 16.872 1.00 34.69 11 GLY B N 1
ATOM 2394 C CA . GLY B 1 31 ? 12.555 6.670 16.727 1.00 41.39 11 GLY B CA 1
ATOM 2395 C C . GLY B 1 31 ? 12.491 7.366 15.381 1.00 47.09 11 GLY B C 1
ATOM 2396 O O . GLY B 1 31 ? 11.711 8.297 15.167 1.00 48.40 11 GLY B O 1
ATOM 2397 N N . LEU B 1 32 ? 13.332 6.900 14.473 1.00 54.81 12 LEU B N 1
ATOM 2398 C CA . LEU B 1 32 ? 13.396 7.413 13.122 1.00 55.13 12 LEU B CA 1
ATOM 2399 C C . LEU B 1 32 ? 12.942 6.261 12.245 1.00 56.06 12 LEU B C 1
ATOM 2400 O O . LEU B 1 32 ? 13.474 5.144 12.350 1.00 52.81 12 LEU B O 1
ATOM 2405 N N . GLY B 1 33 ? 11.946 6.520 11.406 1.00 53.61 13 GLY B N 1
ATOM 2406 C CA . GLY B 1 33 ? 11.388 5.473 10.562 1.00 53.63 13 GLY B CA 1
ATOM 2407 C C . GLY B 1 33 ? 10.670 4.400 11.359 1.00 47.33 13 GLY B C 1
ATOM 2408 O O . GLY B 1 33 ? 9.521 4.564 11.734 1.00 53.23 13 GLY B O 1
ATOM 2409 N N . ASN B 1 34 ? 11.358 3.310 11.648 1.00 47.96 14 ASN B N 1
ATOM 2410 C CA . ASN B 1 34 ? 10.697 2.136 12.198 1.00 46.68 14 ASN B CA 1
ATOM 2411 C C . ASN B 1 34 ? 10.087 2.355 13.566 1.00 40.58 14 ASN B C 1
ATOM 2412 O O . ASN B 1 34 ? 10.425 3.308 14.285 1.00 40.58 14 ASN B O 1
ATOM 2417 N N . SER B 1 35 ? 9.146 1.477 13.898 1.00 34.16 15 SER B N 1
ATOM 2418 C CA . SER B 1 35 ? 8.742 1.290 15.282 1.00 33.34 15 SER B CA 1
ATOM 2419 C C . SER B 1 35 ? 8.736 -0.215 15.580 1.00 27.32 15 SER B C 1
ATOM 2420 O O . SER B 1 35 ? 8.280 -0.991 14.762 1.00 34.25 15 SER B O 1
ATOM 2423 N N . TYR B 1 36 ? 9.284 -0.585 16.739 1.00 26.20 16 TYR B N 1
ATOM 2424 C CA . TYR B 1 36 ? 9.393 -1.963 17.222 1.00 26.71 16 TYR B CA 1
ATOM 2425 C C . TYR B 1 36 ? 8.711 -2.131 18.589 1.00 29.56 16 TYR B C 1
ATOM 2426 O O . TYR B 1 36 ? 8.402 -1.160 19.277 1.00 26.83 16 TYR B O 1
ATOM 2435 N N . ILE B 1 37 ? 8.494 -3.394 18.954 1.00 31.80 17 ILE B N 1
ATOM 2436 C CA . ILE B 1 37 ? 8.065 -3.806 20.280 1.00 30.05 17 ILE B CA 1
ATOM 2437 C C . ILE B 1 37 ? 9.323 -4.129 21.080 1.00 28.14 17 ILE B C 1
ATOM 2438 O O . ILE B 1 37 ? 10.125 -4.961 20.677 1.00 28.41 17 ILE B O 1
ATOM 2443 N N . TYR B 1 38 ? 9.493 -3.458 22.215 1.00 27.91 18 TYR B N 1
ATOM 2444 C CA . TYR B 1 38 ? 10.687 -3.608 23.036 1.00 26.23 18 TYR B CA 1
ATOM 2445 C C . TYR B 1 38 ? 10.345 -4.447 24.230 1.00 22.82 18 TYR B C 1
ATOM 2446 O O . TYR B 1 38 ? 9.340 -4.216 24.877 1.00 29.98 18 TYR B O 1
ATOM 2455 N N . VAL B 1 39 ? 11.150 -5.475 24.459 1.00 24.16 19 VAL B N 1
ATOM 2456 C CA . VAL B 1 39 ? 10.987 -6.377 25.582 1.00 23.28 19 VAL B CA 1
ATOM 2457 C C . VAL B 1 39 ? 12.282 -6.409 26.378 1.00 25.56 19 VAL B C 1
ATOM 2458 O O . VAL B 1 39 ? 13.352 -6.572 25.810 1.00 26.15 19 VAL B O 1
ATOM 2462 N N . ASN B 1 40 ? 12.155 -6.221 27.692 1.00 27.88 20 ASN B N 1
ATOM 2463 C CA . ASN B 1 40 ? 13.249 -6.257 28.653 1.00 25.86 20 ASN B CA 1
ATOM 2464 C C . ASN B 1 40 ? 13.501 -7.694 29.138 1.00 28.17 20 ASN B C 1
ATOM 2465 O O . ASN B 1 40 ? 12.773 -8.209 29.985 1.00 24.83 20 ASN B O 1
ATOM 2470 N N . MET B 1 41 ? 14.536 -8.334 28.600 1.00 27.20 21 MET B N 1
ATOM 2471 C CA . MET B 1 41 ? 14.791 -9.739 28.890 1.00 25.40 21 MET B CA 1
ATOM 2472 C C . MET B 1 41 ? 15.519 -9.939 30.207 1.00 23.85 21 MET B C 1
ATOM 2473 O O . MET B 1 41 ? 15.723 -11.064 30.628 1.00 26.73 21 MET B O 1
ATOM 2478 N N . PHE B 1 42 ? 15.852 -8.839 30.874 1.00 28.47 22 PHE B N 1
ATOM 2479 C CA . PHE B 1 42 ? 16.236 -8.852 32.291 1.00 25.67 22 PHE B CA 1
ATOM 2480 C C . PHE B 1 42 ? 15.034 -9.184 33.213 1.00 26.34 22 PHE B C 1
ATOM 2481 O O . PHE B 1 42 ? 15.216 -9.721 34.302 1.00 27.87 22 PHE B O 1
ATOM 2489 N N . GLU B 1 43 ? 13.817 -8.843 32.784 1.00 30.52 23 GLU B N 1
ATOM 2490 C CA . GLU B 1 43 ? 12.596 -9.037 33.593 1.00 31.40 23 GLU B CA 1
ATOM 2491 C C . GLU B 1 43 ? 11.597 -10.000 32.975 1.00 29.09 23 GLU B C 1
ATOM 2492 O O . GLU B 1 43 ? 10.782 -10.576 33.677 1.00 31.48 23 GLU B O 1
ATOM 2498 N N . GLU B 1 44 ? 11.624 -10.137 31.656 1.00 33.53 24 GLU B N 1
ATOM 2499 C CA . GLU B 1 44 ? 10.654 -10.957 30.956 1.00 30.94 24 GLU B CA 1
ATOM 2500 C C . GLU B 1 44 ? 11.334 -12.230 30.521 1.00 30.87 24 GLU B C 1
ATOM 2501 O O . GLU B 1 44 ? 12.557 -12.347 30.577 1.00 30.97 24 GLU B O 1
ATOM 2507 N N . GLN B 1 45 ? 10.518 -13.196 30.127 1.00 34.98 25 GLN B N 1
ATOM 2508 C CA . GLN B 1 45 ? 10.990 -14.528 29.786 1.00 39.87 25 GLN B CA 1
ATOM 2509 C C . GLN B 1 45 ? 10.189 -14.976 28.583 1.00 38.92 25 GLN B C 1
ATOM 2510 O O . GLN B 1 45 ? 8.959 -14.882 28.574 1.00 38.33 25 GLN B O 1
ATOM 2516 N N . ILE B 1 46 ? 10.906 -15.353 27.531 1.00 35.21 26 ILE B N 1
ATOM 2517 C CA . ILE B 1 46 ? 10.319 -15.990 26.365 1.00 34.23 26 ILE B CA 1
ATOM 2518 C C . ILE B 1 46 ? 11.291 -17.104 25.996 1.00 36.06 26 ILE B C 1
ATOM 2519 O O . ILE B 1 46 ? 12.486 -16.855 25.857 1.00 39.87 26 ILE B O 1
ATOM 2524 N N . PRO B 1 47 ? 10.808 -18.349 25.900 1.00 33.99 27 PRO B N 1
ATOM 2525 C CA . PRO B 1 47 ? 11.730 -19.405 25.463 1.00 33.09 27 PRO B CA 1
ATOM 2526 C C . PRO B 1 47 ? 12.412 -19.101 24.123 1.00 31.97 27 PRO B C 1
ATOM 2527 O O . PRO B 1 47 ? 11.769 -18.643 23.190 1.00 32.67 27 PRO B O 1
ATOM 2531 N N . GLU B 1 48 ? 13.712 -19.343 24.053 1.00 30.26 28 GLU B N 1
ATOM 2532 C CA . GLU B 1 48 ? 14.489 -19.179 22.828 1.00 29.84 28 GLU B CA 1
ATOM 2533 C C . GLU B 1 48 ? 13.753 -19.701 21.584 1.00 27.34 28 GLU B C 1
ATOM 2534 O O . GLU B 1 48 ? 13.649 -19.015 20.577 1.00 29.61 28 GLU B O 1
ATOM 2540 N N . GLU B 1 49 ? 13.218 -20.912 21.665 1.00 30.11 29 GLU B N 1
ATOM 2541 C CA . GLU B 1 49 ? 12.587 -21.545 20.507 1.00 31.16 29 GLU B CA 1
ATOM 2542 C C . GLU B 1 49 ? 11.285 -20.875 20.077 1.00 31.07 29 GLU B C 1
ATOM 2543 O O . GLU B 1 49 ? 10.791 -21.156 18.989 1.00 33.51 29 GLU B O 1
ATOM 2549 N N . ASP B 1 50 ? 10.740 -20.017 20.945 1.00 29.08 30 ASP B N 1
ATOM 2550 C CA . ASP B 1 50 ? 9.518 -19.253 20.686 1.00 27.33 30 ASP B CA 1
ATOM 2551 C C . ASP B 1 50 ? 9.739 -17.844 20.109 1.00 22.78 30 ASP B C 1
ATOM 2552 O O . ASP B 1 50 ? 8.798 -17.208 19.693 1.00 28.72 30 ASP B O 1
ATOM 2557 N N . LEU B 1 51 ? 10.956 -17.338 20.148 1.00 25.34 31 LEU B N 1
ATOM 2558 C CA . LEU B 1 51 ? 11.234 -15.937 19.817 1.00 27.26 31 LEU B CA 1
ATOM 2559 C C . LEU B 1 51 ? 10.798 -15.508 18.403 1.00 26.50 31 LEU B C 1
ATOM 2560 O O . LEU B 1 51 ? 10.112 -14.484 18.242 1.00 27.05 31 LEU B O 1
ATOM 2565 N N . ALA B 1 52 ? 11.209 -16.287 17.400 1.00 25.09 32 ALA B N 1
ATOM 2566 C CA . ALA B 1 52 ? 10.898 -16.024 15.994 1.00 25.22 32 ALA B CA 1
ATOM 2567 C C . ALA B 1 52 ? 9.394 -15.987 15.757 1.00 25.40 32 ALA B C 1
ATOM 2568 O O . ALA B 1 52 ? 8.878 -15.157 15.000 1.00 21.10 32 ALA B O 1
ATOM 2570 N N . LEU B 1 53 ? 8.695 -16.897 16.423 1.00 28.74 33 LEU B N 1
ATOM 2571 C CA . LEU B 1 53 ? 7.251 -17.017 16.303 1.00 28.30 33 LEU B CA 1
ATOM 2572 C C . LEU B 1 53 ? 6.535 -15.925 17.054 1.00 26.40 33 LEU B C 1
ATOM 2573 O O . LEU B 1 53 ? 5.551 -15.376 16.572 1.00 27.29 33 LEU B O 1
ATOM 2578 N N . VAL B 1 54 ? 7.019 -15.603 18.241 1.00 27.21 34 VAL B N 1
ATOM 2579 C CA . VAL B 1 54 ? 6.466 -14.485 18.994 1.00 29.56 34 VAL B CA 1
ATOM 2580 C C . VAL B 1 54 ? 6.683 -13.153 18.258 1.00 28.20 34 VAL B C 1
ATOM 2581 O O . VAL B 1 54 ? 5.820 -12.285 18.295 1.00 32.33 34 VAL B O 1
ATOM 2585 N N . ALA B 1 55 ? 7.848 -12.981 17.634 1.00 27.42 35 ALA B N 1
ATOM 2586 C CA . ALA B 1 55 ? 8.158 -11.774 16.851 1.00 28.72 35 ALA B CA 1
ATOM 2587 C C . ALA B 1 55 ? 7.168 -11.549 15.707 1.00 32.63 35 ALA B C 1
ATOM 2588 O O . ALA B 1 55 ? 6.788 -10.407 15.407 1.00 31.81 35 ALA B O 1
ATOM 2590 N N . GLU B 1 56 ? 6.826 -12.642 15.031 1.00 30.05 36 GLU B N 1
ATOM 2591 C CA . GLU B 1 56 ? 5.854 -12.632 13.957 1.00 32.51 36 GLU B CA 1
ATOM 2592 C C . GLU B 1 56 ? 4.418 -12.348 14.417 1.00 30.40 36 GLU B C 1
ATOM 2593 O O . GLU B 1 56 ? 3.676 -11.595 13.751 1.00 28.20 36 GLU B O 1
ATOM 2599 N N . LYS B 1 57 ? 4.028 -12.973 15.529 1.00 26.25 37 LYS B N 1
ATOM 2600 C CA . LYS B 1 57 ? 2.678 -12.838 16.073 1.00 26.39 37 LYS B CA 1
ATOM 2601 C C . LYS B 1 57 ? 2.431 -11.405 16.544 1.00 27.74 37 LYS B C 1
ATOM 2602 O O . LYS B 1 57 ? 1.421 -10.809 16.197 1.00 28.09 37 LYS B O 1
ATOM 2608 N N . VAL B 1 58 ? 3.379 -10.862 17.305 1.00 26.45 38 VAL B N 1
ATOM 2609 C CA . VAL B 1 58 ? 3.248 -9.552 17.956 1.00 26.17 38 VAL B CA 1
ATOM 2610 C C . VAL B 1 58 ? 3.374 -8.367 16.982 1.00 27.80 38 VAL B C 1
ATOM 2611 O O . VAL B 1 58 ? 2.870 -7.271 17.234 1.00 30.83 38 VAL B O 1
ATOM 2615 N N . SER B 1 59 ? 4.074 -8.582 15.878 1.00 25.98 39 SER B N 1
ATOM 2616 C CA . SER B 1 59 ? 4.245 -7.570 14.865 1.00 23.87 39 SER B CA 1
ATOM 2617 C C . SER B 1 59 ? 3.037 -7.470 13.942 1.00 26.94 39 SER B C 1
ATOM 2618 O O . SER B 1 59 ? 2.902 -6.489 13.205 1.00 32.13 39 SER B O 1
ATOM 2621 N N . ASN B 1 60 ? 2.152 -8.465 13.983 1.00 26.63 40 ASN B N 1
ATOM 2622 C CA . ASN B 1 60 ? 0.974 -8.481 13.127 1.00 24.71 40 ASN B CA 1
ATOM 2623 C C . ASN B 1 60 ? -0.120 -7.544 13.645 1.00 25.69 40 ASN B C 1
ATOM 2624 O O . ASN B 1 60 ? -0.517 -7.659 14.797 1.00 21.15 40 ASN B O 1
ATOM 2629 N N . ILE B 1 61 ? -0.608 -6.660 12.758 1.00 27.27 41 ILE B N 1
ATOM 2630 C CA . ILE B 1 61 ? -1.598 -5.604 13.073 1.00 24.06 41 ILE B CA 1
ATOM 2631 C C . ILE B 1 61 ? -2.986 -6.128 13.365 1.00 25.19 41 ILE B C 1
ATOM 2632 O O . ILE B 1 61 ? -3.741 -5.523 14.136 1.00 25.17 41 ILE B O 1
ATOM 2637 N N . ASN B 1 62 ? -3.301 -7.272 12.768 1.00 29.39 42 ASN B N 1
ATOM 2638 C CA . ASN B 1 62 ? -4.618 -7.871 12.850 1.00 26.81 42 ASN B CA 1
ATOM 2639 C C . ASN B 1 62 ? -4.789 -8.699 14.122 1.00 27.36 42 ASN B C 1
ATOM 2640 O O . ASN B 1 62 ? -5.787 -8.558 14.845 1.00 24.83 42 ASN B O 1
ATOM 2645 N N . THR B 1 63 ? -3.805 -9.560 14.382 1.00 27.55 43 THR B N 1
ATOM 2646 C CA . THR B 1 63 ? -3.861 -10.503 15.503 1.00 23.20 43 THR B CA 1
ATOM 2647 C C . THR B 1 63 ? -2.757 -10.268 16.554 1.00 21.06 43 THR B C 1
ATOM 2648 O O . THR B 1 63 ? -2.715 -10.933 17.607 1.00 23.43 43 THR B O 1
ATOM 2652 N N . GLY B 1 64 ? -1.899 -9.283 16.292 1.00 21.64 44 GLY B N 1
ATOM 2653 C CA . GLY B 1 64 ? -0.907 -8.815 17.243 1.00 20.50 44 GLY B CA 1
ATOM 2654 C C . GLY B 1 64 ? -1.080 -7.344 17.547 1.00 23.60 44 GLY B C 1
ATOM 2655 O O . GLY B 1 64 ? -2.161 -6.753 17.359 1.00 22.13 44 GLY B O 1
ATOM 2656 N N . ILE B 1 65 ? 0.009 -6.747 18.015 1.00 26.11 45 ILE B N 1
ATOM 2657 C CA . ILE B 1 65 ? 0.060 -5.313 18.365 1.00 27.00 45 ILE B CA 1
ATOM 2658 C C . ILE B 1 65 ? 0.245 -4.510 17.070 1.00 25.37 45 ILE B C 1
ATOM 2659 O O . ILE B 1 65 ? -0.606 -3.732 16.652 1.00 23.66 45 ILE B O 1
ATOM 2664 N N . GLY B 1 66 ? 1.337 -4.783 16.380 1.00 26.50 46 GLY B N 1
ATOM 2665 C CA . GLY B 1 66 ? 1.620 -4.119 15.115 1.00 26.31 46 GLY B CA 1
ATOM 2666 C C . GLY B 1 66 ? 2.939 -3.396 15.225 1.00 25.69 46 GLY B C 1
ATOM 2667 O O . GLY B 1 66 ? 3.049 -2.405 15.963 1.00 25.68 46 GLY B O 1
ATOM 2668 N N . ALA B 1 67 ? 3.930 -3.880 14.480 1.00 24.11 47 ALA B N 1
ATOM 2669 C CA . ALA B 1 67 ? 5.270 -3.305 14.517 1.00 26.18 47 ALA B CA 1
ATOM 2670 C C . ALA B 1 67 ? 6.076 -3.798 13.341 1.00 29.63 47 ALA B C 1
ATOM 2671 O O . ALA B 1 67 ? 5.655 -4.716 12.639 1.00 29.70 47 ALA B O 1
ATOM 2673 N N . ASP B 1 68 ? 7.229 -3.165 13.116 1.00 34.96 48 ASP B N 1
ATOM 2674 C CA . ASP B 1 68 ? 8.212 -3.656 12.148 1.00 32.77 48 ASP B CA 1
ATOM 2675 C C . ASP B 1 68 ? 8.966 -4.867 12.676 1.00 30.08 48 ASP B C 1
ATOM 2676 O O . ASP B 1 68 ? 9.716 -5.509 11.953 1.00 29.06 48 ASP B O 1
ATOM 2681 N N . GLY B 1 69 ? 8.790 -5.150 13.953 1.00 29.82 49 GLY B N 1
ATOM 2682 C CA . GLY B 1 69 ? 9.427 -6.288 14.557 1.00 28.77 49 GLY B CA 1
ATOM 2683 C C . GLY B 1 69 ? 9.517 -6.102 16.042 1.00 27.17 49 GLY B C 1
ATOM 2684 O O . GLY B 1 69 ? 8.844 -5.240 16.614 1.00 26.90 49 GLY B O 1
ATOM 2685 N N . MET B 1 70 ? 10.381 -6.921 16.639 1.00 29.08 50 MET B N 1
ATOM 2686 C CA . MET B 1 70 ? 10.557 -7.027 18.073 1.00 26.77 50 MET B CA 1
ATOM 2687 C C . MET B 1 70 ? 12.064 -6.935 18.369 1.00 27.70 50 MET B C 1
ATOM 2688 O O . MET B 1 70 ? 12.895 -7.493 17.642 1.00 30.14 50 MET B O 1
ATOM 2693 N N . ILE B 1 71 ? 12.401 -6.199 19.426 1.00 30.82 51 ILE B N 1
ATOM 2694 C CA . ILE B 1 71 ? 13.773 -5.979 19.859 1.00 23.19 51 ILE B CA 1
ATOM 2695 C C . ILE B 1 71 ? 13.850 -6.393 21.308 1.00 24.10 51 ILE B C 1
ATOM 2696 O O . ILE B 1 71 ? 13.047 -5.951 22.112 1.00 25.91 51 ILE B O 1
ATOM 2701 N N . LEU B 1 72 ? 14.783 -7.293 21.629 1.00 26.69 52 LEU B N 1
ATOM 2702 C CA . LEU B 1 72 ? 14.985 -7.733 22.993 1.00 24.32 52 LEU B CA 1
ATOM 2703 C C . LEU B 1 72 ? 16.142 -6.961 23.589 1.00 26.64 52 LEU B C 1
ATOM 2704 O O . LEU B 1 72 ? 17.187 -6.817 22.963 1.00 25.97 52 LEU B O 1
ATOM 2709 N N . ILE B 1 73 ? 15.950 -6.453 24.799 1.00 29.91 53 ILE B N 1
ATOM 2710 C CA . ILE B 1 73 ? 17.027 -5.808 25.543 1.00 29.56 53 ILE B CA 1
ATOM 2711 C C . ILE B 1 73 ? 17.495 -6.827 26.567 1.00 26.06 53 ILE B C 1
ATOM 2712 O O . ILE B 1 73 ? 16.753 -7.194 27.459 1.00 27.14 53 ILE B O 1
ATOM 2717 N N . CYS B 1 74 ? 18.725 -7.309 26.403 1.00 29.93 54 CYS B N 1
ATOM 2718 C CA . CYS B 1 74 ? 19.201 -8.515 27.099 1.00 27.61 54 CYS B CA 1
ATOM 2719 C C . CYS B 1 74 ? 20.467 -8.272 27.872 1.00 26.56 54 CYS B C 1
ATOM 2720 O O . CYS B 1 74 ? 21.207 -7.341 27.567 1.00 28.68 54 CYS B O 1
ATOM 2723 N N . PRO B 1 75 ? 20.742 -9.130 28.874 1.00 30.30 55 PRO B N 1
ATOM 2724 C CA . PRO B 1 75 ? 22.082 -9.187 29.491 1.00 31.10 55 PRO B CA 1
ATOM 2725 C C . PRO B 1 75 ? 23.171 -9.394 28.442 1.00 29.30 55 PRO B C 1
ATOM 2726 O O . PRO B 1 75 ? 22.911 -10.020 27.402 1.00 28.84 55 PRO B O 1
ATOM 2730 N N . SER B 1 76 ? 24.362 -8.869 28.724 1.00 26.25 56 SER B N 1
ATOM 2731 C CA . SER B 1 76 ? 25.525 -9.040 27.865 1.00 28.23 56 SER B CA 1
ATOM 2732 C C . SER B 1 76 ? 26.791 -9.302 28.692 1.00 30.91 56 SER B C 1
ATOM 2733 O O . SER B 1 76 ? 26.960 -8.759 29.801 1.00 28.34 56 SER B O 1
ATOM 2736 N N . ASP B 1 77 ? 27.684 -10.123 28.134 1.00 31.66 57 ASP B N 1
ATOM 2737 C CA . ASP B 1 77 ? 28.984 -10.399 28.749 1.00 30.36 57 ASP B CA 1
ATOM 2738 C C . ASP B 1 77 ? 29.982 -9.298 28.451 1.00 30.04 57 ASP B C 1
ATOM 2739 O O . ASP B 1 77 ? 30.998 -9.206 29.117 1.00 34.20 57 ASP B O 1
ATOM 2744 N N . VAL B 1 78 ? 29.685 -8.458 27.464 1.00 30.93 58 VAL B N 1
ATOM 2745 C CA . VAL B 1 78 ? 30.638 -7.476 26.956 1.00 28.15 58 VAL B CA 1
ATOM 2746 C C . VAL B 1 78 ? 30.177 -6.011 27.069 1.00 26.73 58 VAL B C 1
ATOM 2747 O O . VAL B 1 78 ? 30.989 -5.098 26.923 1.00 27.11 58 VAL B O 1
ATOM 2751 N N . ALA B 1 79 ? 28.885 -5.787 27.302 1.00 26.23 59 ALA B N 1
ATOM 2752 C CA . ALA B 1 79 ? 28.335 -4.439 27.490 1.00 25.95 59 ALA B CA 1
ATOM 2753 C C . ALA B 1 79 ? 27.263 -4.483 28.587 1.00 26.36 59 ALA B C 1
ATOM 2754 O O . ALA B 1 79 ? 26.935 -5.554 29.088 1.00 28.35 59 ALA B O 1
ATOM 2756 N N . PRO B 1 80 ? 26.777 -3.316 29.032 1.00 29.41 60 PRO B N 1
ATOM 2757 C CA . PRO B 1 80 ? 25.649 -3.321 29.960 1.00 27.83 60 PRO B CA 1
ATOM 2758 C C . PRO B 1 80 ? 24.385 -4.008 29.410 1.00 29.89 60 PRO B C 1
ATOM 2759 O O . PRO B 1 80 ? 23.749 -4.784 30.119 1.00 29.30 60 PRO B O 1
ATOM 2763 N N . VAL B 1 81 ? 24.034 -3.706 28.164 1.00 32.67 61 VAL B N 1
ATOM 2764 C CA . VAL B 1 81 ? 22.884 -4.312 27.489 1.00 30.78 61 VAL B CA 1
ATOM 2765 C C . VAL B 1 81 ? 23.280 -4.871 26.131 1.00 28.77 61 VAL B C 1
ATOM 2766 O O . VAL B 1 81 ? 24.272 -4.469 25.534 1.00 24.78 61 VAL B O 1
ATOM 2770 N N . LYS B 1 82 ? 22.457 -5.789 25.650 1.00 28.94 62 LYS B N 1
ATOM 2771 C CA . LYS B 1 82 ? 22.598 -6.366 24.326 1.00 26.36 62 LYS B CA 1
ATOM 2772 C C . LYS B 1 82 ? 21.255 -6.243 23.626 1.00 31.22 62 LYS B C 1
ATOM 2773 O O . LYS B 1 82 ? 20.195 -6.433 24.221 1.00 30.39 62 LYS B O 1
ATOM 2779 N N . MET B 1 83 ? 21.320 -5.930 22.346 1.00 33.91 63 MET B N 1
ATOM 2780 C CA . MET B 1 83 ? 20.151 -5.792 21.516 1.00 34.19 63 MET B CA 1
ATOM 2781 C C . MET B 1 83 ? 20.035 -7.001 20.558 1.00 31.51 63 MET B C 1
ATOM 2782 O O . MET B 1 83 ? 20.995 -7.367 19.869 1.00 33.90 63 MET B O 1
ATOM 2787 N N . ARG B 1 84 ? 18.871 -7.639 20.562 1.00 30.71 64 ARG B N 1
ATOM 2788 C CA . ARG B 1 84 ? 18.520 -8.648 19.568 1.00 30.35 64 ARG B CA 1
ATOM 2789 C C . ARG B 1 84 ? 17.268 -8.226 18.823 1.00 27.99 64 ARG B C 1
ATOM 2790 O O . ARG B 1 84 ? 16.239 -8.006 19.429 1.00 29.42 64 ARG B O 1
ATOM 2798 N N . MET B 1 85 ? 17.373 -8.133 17.506 1.00 29.81 65 MET B N 1
ATOM 2799 C CA . MET B 1 85 ? 16.298 -7.650 16.663 1.00 30.56 65 MET B CA 1
ATOM 2800 C C . MET B 1 85 ? 15.749 -8.784 15.815 1.00 28.55 65 MET B C 1
ATOM 2801 O O . MET B 1 85 ? 16.513 -9.504 15.168 1.00 25.12 65 MET B O 1
ATOM 2806 N N . PHE B 1 86 ? 14.424 -8.933 15.862 1.00 25.09 66 PHE B N 1
ATOM 2807 C CA . PHE B 1 86 ? 13.671 -9.842 15.024 1.00 26.91 66 PHE B CA 1
ATOM 2808 C C . PHE B 1 86 ? 12.736 -9.019 14.147 1.00 24.43 66 PHE B C 1
ATOM 2809 O O . PHE B 1 86 ? 12.068 -8.132 14.635 1.00 27.37 66 PHE B O 1
ATOM 2817 N N . ASN B 1 87 ? 12.740 -9.294 12.853 1.00 26.34 67 ASN B N 1
ATOM 2818 C CA . ASN B 1 87 ? 11.815 -8.698 11.896 1.00 29.69 67 ASN B CA 1
ATOM 2819 C C . ASN B 1 87 ? 10.377 -9.247 12.064 1.00 26.54 67 ASN B C 1
ATOM 2820 O O . ASN B 1 87 ? 10.148 -10.142 12.856 1.00 24.96 67 ASN B O 1
ATOM 2825 N N . ASN B 1 88 ? 9.422 -8.720 11.300 1.00 24.97 68 ASN B N 1
ATOM 2826 C CA . ASN B 1 88 ? 8.020 -9.151 11.434 1.00 31.10 68 ASN B CA 1
ATOM 2827 C C . ASN B 1 88 ? 7.707 -10.494 10.780 1.00 26.79 68 ASN B C 1
ATOM 2828 O O . ASN B 1 88 ? 6.609 -10.973 10.926 1.00 25.84 68 ASN B O 1
ATOM 2833 N N . ASP B 1 89 ? 8.661 -11.070 10.051 1.00 26.98 69 ASP B N 1
ATOM 2834 C CA . ASP B 1 89 ? 8.580 -12.466 9.594 1.00 30.56 69 ASP B CA 1
ATOM 2835 C C . ASP B 1 89 ? 9.283 -13.452 10.551 1.00 31.96 69 ASP B C 1
ATOM 2836 O O . ASP B 1 89 ? 9.410 -14.638 10.237 1.00 37.60 69 ASP B O 1
ATOM 2841 N N . GLY B 1 90 ? 9.746 -12.955 11.697 1.00 30.87 70 GLY B N 1
ATOM 2842 C CA . GLY B 1 90 ? 10.417 -13.766 12.700 1.00 25.60 70 GLY B CA 1
ATOM 2843 C C . GLY B 1 90 ? 11.903 -13.966 12.508 1.00 26.99 70 GLY B C 1
ATOM 2844 O O . GLY B 1 90 ? 12.545 -14.605 13.338 1.00 31.05 70 GLY B O 1
ATOM 2845 N N . SER B 1 91 ? 12.464 -13.458 11.416 1.00 26.40 71 SER B N 1
ATOM 2846 C CA . SER B 1 91 ? 13.873 -13.665 11.142 1.00 27.90 71 SER B CA 1
ATOM 2847 C C . SER B 1 91 ? 14.715 -12.706 11.981 1.00 30.72 71 SER B C 1
ATOM 2848 O O . SER B 1 91 ? 14.382 -11.532 12.111 1.00 25.28 71 SER B O 1
ATOM 2851 N N . GLU B 1 92 ? 15.784 -13.221 12.590 1.00 35.94 72 GLU B N 1
ATOM 2852 C CA . GLU B 1 92 ? 16.691 -12.378 13.355 1.00 37.93 72 GLU B CA 1
ATOM 2853 C C . GLU B 1 92 ? 17.784 -11.891 12.432 1.00 37.58 72 GLU B C 1
ATOM 2854 O O . GLU B 1 92 ? 18.403 -12.685 11.730 1.00 42.56 72 GLU B O 1
ATOM 2860 N N . GLY B 1 93 ? 18.031 -10.589 12.452 1.00 40.16 73 GLY B N 1
ATOM 2861 C CA . GLY B 1 93 ? 19.015 -9.986 11.571 1.00 45.03 73 GLY B CA 1
ATOM 2862 C C . GLY B 1 93 ? 19.721 -8.799 12.190 1.00 43.95 73 GLY B C 1
ATOM 2863 O O . GLY B 1 93 ? 19.468 -8.435 13.334 1.00 42.86 73 GLY B O 1
ATOM 2864 N N . LYS B 1 94 ? 20.634 -8.218 11.417 1.00 51.18 74 LYS B N 1
ATOM 2865 C CA . LYS B 1 94 ? 21.321 -6.992 11.808 1.00 55.22 74 LYS B CA 1
ATOM 2866 C C . LYS B 1 94 ? 20.317 -5.853 11.804 1.00 54.20 74 LYS B C 1
ATOM 2867 O O . LYS B 1 94 ? 19.558 -5.683 10.837 1.00 55.32 74 LYS B O 1
ATOM 2873 N N . SER B 1 95 ? 20.311 -5.083 12.888 1.00 58.17 75 SER B N 1
ATOM 2874 C CA . SER B 1 95 ? 19.471 -3.882 12.988 1.00 60.24 75 SER B CA 1
ATOM 2875 C C . SER B 1 95 ? 19.927 -2.825 11.992 1.00 61.96 75 SER B C 1
ATOM 2876 O O . SER B 1 95 ? 19.119 -2.000 11.550 1.00 55.31 75 SER B O 1
ATOM 2879 N N . CYS B 1 96 ? 21.219 -2.904 11.634 1.00 60.22 76 CYS B N 1
ATOM 2880 C CA . CYS B 1 96 ? 22.006 -1.799 11.085 1.00 60.67 76 CYS B CA 1
ATOM 2881 C C . CYS B 1 96 ? 21.391 -0.412 11.329 1.00 57.55 76 CYS B C 1
ATOM 2882 O O . CYS B 1 96 ? 20.931 0.267 10.406 1.00 54.70 76 CYS B O 1
ATOM 2885 N N . GLY B 1 97 ? 21.400 -0.028 12.605 1.00 52.08 77 GLY B N 1
ATOM 2886 C CA . GLY B 1 97 ? 21.027 1.309 13.035 1.00 52.43 77 GLY B CA 1
ATOM 2887 C C . GLY B 1 97 ? 19.690 1.347 13.734 1.00 43.74 77 GLY B C 1
ATOM 2888 O O . GLY B 1 97 ? 19.522 1.988 14.769 1.00 42.62 77 GLY B O 1
ATOM 2889 N N . ASN B 1 98 ? 18.724 0.653 13.167 1.00 46.65 78 ASN B N 1
ATOM 2890 C CA . ASN B 1 98 ? 17.335 0.848 13.593 1.00 46.07 78 ASN B CA 1
ATOM 2891 C C . ASN B 1 98 ? 17.097 0.321 15.005 1.00 40.52 78 ASN B C 1
ATOM 2892 O O . ASN B 1 98 ? 17.514 -0.787 15.342 1.00 39.55 78 ASN B O 1
ATOM 2897 N N . GLY B 1 99 ? 16.509 1.170 15.849 1.00 32.85 79 GLY B N 1
ATOM 2898 C CA . GLY B 1 99 ? 16.145 0.781 17.204 1.00 31.80 79 GLY B CA 1
ATOM 2899 C C . GLY B 1 99 ? 17.150 1.177 18.252 1.00 26.89 79 GLY B C 1
ATOM 2900 O O . GLY B 1 99 ? 16.869 1.085 19.427 1.00 31.16 79 GLY B O 1
ATOM 2901 N N . LEU B 1 100 ? 18.327 1.621 17.837 1.00 31.66 80 LEU B N 1
ATOM 2902 C CA . LEU B 1 100 ? 19.398 1.971 18.773 1.00 32.24 80 LEU B CA 1
ATOM 2903 C C . LEU B 1 100 ? 19.096 3.179 19.672 1.00 29.23 80 LEU B C 1
ATOM 2904 O O . LEU B 1 100 ? 19.433 3.166 20.846 1.00 35.12 80 LEU B O 1
ATOM 2909 N N . ARG B 1 101 ? 18.499 4.229 19.123 1.00 30.88 81 ARG B N 1
ATOM 2910 C CA . ARG B 1 101 ? 18.104 5.390 19.928 1.00 32.11 81 ARG B CA 1
ATOM 2911 C C . ARG B 1 101 ? 17.042 5.023 20.969 1.00 32.49 81 ARG B C 1
ATOM 2912 O O . ARG B 1 101 ? 17.061 5.554 22.077 1.00 32.64 81 ARG B O 1
ATOM 2920 N N . CYS B 1 102 ? 16.114 4.135 20.589 1.00 32.36 82 CYS B N 1
ATOM 2921 C CA . CYS B 1 102 ? 15.092 3.607 21.491 1.00 28.17 82 CYS B CA 1
ATOM 2922 C C . CYS B 1 102 ? 15.645 2.680 22.559 1.00 28.15 82 CYS B C 1
ATOM 2923 O O . CYS B 1 102 ? 15.265 2.783 23.719 1.00 27.08 82 CYS B O 1
ATOM 2926 N N . VAL B 1 103 ? 16.543 1.780 22.177 1.00 26.55 83 VAL B N 1
ATOM 2927 C CA . VAL B 1 103 ? 17.236 0.937 23.163 1.00 25.19 83 VAL B CA 1
ATOM 2928 C C . VAL B 1 103 ? 18.036 1.763 24.159 1.00 25.23 83 VAL B C 1
ATOM 2929 O O . VAL B 1 103 ? 18.092 1.442 25.351 1.00 29.68 83 VAL B O 1
ATOM 2933 N N . ALA B 1 104 ? 18.676 2.821 23.671 1.00 26.10 84 ALA B N 1
ATOM 2934 C CA . ALA B 1 104 ? 19.471 3.693 24.533 1.00 23.76 84 ALA B CA 1
ATOM 2935 C C . ALA B 1 104 ? 18.572 4.410 25.516 1.00 22.18 84 ALA B C 1
ATOM 2936 O O . ALA B 1 104 ? 18.876 4.481 26.689 1.00 28.97 84 ALA B O 1
ATOM 2938 N N . LYS B 1 105 ? 17.443 4.912 25.042 1.00 28.67 85 LYS B N 1
ATOM 2939 C CA . LYS B 1 105 ? 16.463 5.570 25.906 1.00 29.51 85 LYS B CA 1
ATOM 2940 C C . LYS B 1 105 ? 15.957 4.664 27.025 1.00 27.43 85 LYS B C 1
ATOM 2941 O O . LYS B 1 105 ? 15.978 5.033 28.202 1.00 28.70 85 LYS B O 1
ATOM 2947 N N . TYR B 1 106 ? 15.498 3.486 26.622 1.00 27.23 86 TYR B N 1
ATOM 2948 C CA . TYR B 1 106 ? 14.976 2.488 27.512 1.00 25.89 86 TYR B CA 1
ATOM 2949 C C . TYR B 1 106 ? 16.040 2.058 28.520 1.00 28.38 86 TYR B C 1
ATOM 2950 O O . TYR B 1 106 ? 15.762 2.000 29.717 1.00 32.24 86 TYR B O 1
ATOM 2959 N N . ALA B 1 107 ? 17.252 1.770 28.045 1.00 29.04 87 ALA B N 1
ATOM 2960 C CA . ALA B 1 107 ? 18.329 1.277 28.922 1.00 29.04 87 ALA B CA 1
ATOM 2961 C C . ALA B 1 107 ? 18.565 2.235 30.080 1.00 26.25 87 ALA B C 1
ATOM 2962 O O . ALA B 1 107 ? 18.575 1.838 31.243 1.00 29.16 87 ALA B O 1
ATOM 2964 N N . TYR B 1 108 ? 18.710 3.506 29.745 1.00 26.75 88 TYR B N 1
ATOM 2965 C CA . TYR B 1 108 ? 18.999 4.551 30.710 1.00 28.61 88 TYR B CA 1
ATOM 2966 C C . TYR B 1 108 ? 17.831 4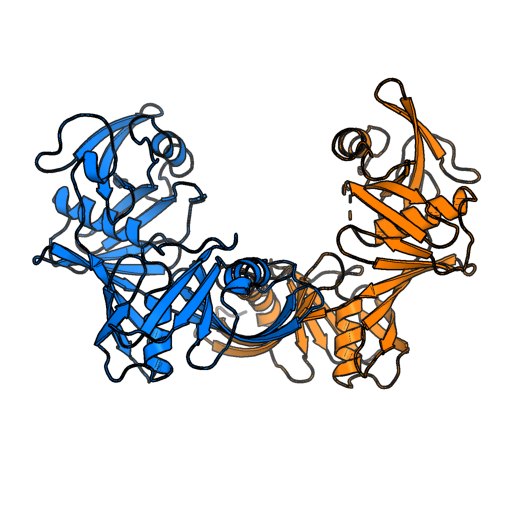.788 31.673 1.00 33.22 88 TYR B C 1
ATOM 2967 O O . TYR B 1 108 ? 18.027 4.866 32.894 1.00 34.13 88 TYR B O 1
ATOM 2976 N N . GLU B 1 109 ? 16.618 4.890 31.131 1.00 33.23 89 GLU B N 1
ATOM 2977 C CA . GLU B 1 109 ? 15.442 5.222 31.951 1.00 30.42 89 GLU B CA 1
ATOM 2978 C C . GLU B 1 109 ? 15.056 4.091 32.901 1.00 30.19 89 GLU B C 1
ATOM 2979 O O . GLU B 1 109 ? 14.491 4.349 33.947 1.00 29.31 89 GLU B O 1
ATOM 2985 N N . HIS B 1 110 ? 15.365 2.843 32.539 1.00 34.25 90 HIS B N 1
ATOM 2986 C CA . HIS B 1 110 ? 15.135 1.696 33.432 1.00 29.15 90 HIS B CA 1
ATOM 2987 C C . HIS B 1 110 ? 16.369 1.253 34.188 1.00 30.97 90 HIS B C 1
ATOM 2988 O O . HIS B 1 110 ? 16.382 0.160 34.753 1.00 28.16 90 HIS B O 1
ATOM 2995 N N . LYS B 1 111 ? 17.405 2.094 34.174 1.00 32.38 91 LYS B N 1
ATOM 2996 C CA . LYS B 1 111 ? 18.583 1.935 35.025 1.00 32.96 91 LYS B CA 1
ATOM 2997 C C . LYS B 1 111 ? 19.378 0.643 34.805 1.00 30.12 91 LYS B C 1
ATOM 2998 O O . LYS B 1 111 ? 19.903 0.058 35.744 1.00 31.13 91 LYS B O 1
ATOM 3004 N N . LEU B 1 112 ? 19.463 0.214 33.553 1.00 29.47 92 LEU B N 1
ATOM 3005 C CA . LEU B 1 112 ? 20.317 -0.907 33.174 1.00 34.01 92 LEU B CA 1
ATOM 3006 C C . LEU B 1 112 ? 21.719 -0.381 32.846 1.00 34.74 92 LEU B C 1
ATOM 3007 O O . LEU B 1 112 ? 22.647 -1.154 32.583 1.00 32.10 92 LEU B O 1
ATOM 3012 N N . VAL B 1 113 ? 21.831 0.949 32.867 1.00 37.08 93 VAL B N 1
ATOM 3013 C CA . VAL B 1 113 ? 23.049 1.695 32.580 1.00 38.86 93 VAL B CA 1
ATOM 3014 C C . VAL B 1 113 ? 23.117 2.831 33.611 1.00 39.57 93 VAL B C 1
ATOM 3015 O O . VAL B 1 113 ? 22.081 3.308 34.071 1.00 44.12 93 VAL B O 1
ATOM 3019 N N . GLU B 1 114 ? 24.325 3.258 33.970 1.00 44.07 94 GLU B N 1
ATOM 3020 C CA . GLU B 1 114 ? 24.521 4.299 34.994 1.00 48.96 94 GLU B CA 1
ATOM 3021 C C . GLU B 1 114 ? 25.050 5.657 34.490 1.00 49.02 94 GLU B C 1
ATOM 3022 O O . GLU B 1 114 ? 25.135 6.608 35.267 1.00 53.86 94 GLU B O 1
ATOM 3028 N N . ASP B 1 115 ? 25.415 5.752 33.211 1.00 44.17 95 ASP B N 1
ATOM 3029 C CA . ASP B 1 115 ? 25.904 7.009 32.646 1.00 38.58 95 ASP B CA 1
ATOM 3030 C C . ASP B 1 115 ? 25.162 7.358 31.372 1.00 25.29 95 ASP B C 1
ATOM 3031 O O . ASP B 1 115 ? 24.444 6.542 30.829 1.00 30.29 95 ASP B O 1
ATOM 3036 N N . THR B 1 116 ? 25.354 8.583 30.903 1.00 23.06 96 THR B N 1
ATOM 3037 C CA . THR B 1 116 ? 24.757 9.044 29.656 1.00 27.56 96 THR B CA 1
ATOM 3038 C C . THR B 1 116 ? 25.485 8.457 28.431 1.00 26.86 96 THR B C 1
ATOM 3039 O O . THR B 1 116 ? 24.873 8.250 27.382 1.00 31.28 96 THR B O 1
ATOM 3043 N N . VAL B 1 117 ? 26.773 8.162 28.588 1.00 26.74 97 VAL B N 1
ATOM 3044 C CA . VAL B 1 117 ? 27.584 7.488 27.563 1.00 24.19 97 VAL B CA 1
ATOM 3045 C C . VAL B 1 117 ? 27.749 6.024 27.950 1.00 23.53 97 VAL B C 1
ATOM 3046 O O . VAL B 1 117 ? 28.128 5.713 29.074 1.00 22.56 97 VAL B O 1
ATOM 3050 N N . PHE B 1 118 ? 27.434 5.125 27.026 1.00 21.65 98 PHE B N 1
ATOM 3051 C CA . PHE B 1 118 ? 27.494 3.704 27.317 1.00 25.42 98 PHE B CA 1
ATOM 3052 C C . PHE B 1 118 ? 27.512 2.905 26.043 1.00 26.30 98 PHE B C 1
ATOM 3053 O O . PHE B 1 118 ? 27.362 3.463 24.967 1.00 28.88 98 PHE B O 1
ATOM 3061 N N . THR B 1 119 ? 27.710 1.597 26.176 1.00 30.35 99 THR B N 1
ATOM 3062 C CA . THR B 1 119 ? 27.807 0.716 25.022 1.00 28.51 99 THR B CA 1
ATOM 3063 C C . THR B 1 119 ? 26.642 -0.276 24.950 1.00 28.19 99 THR B C 1
ATOM 3064 O O . THR B 1 119 ? 26.032 -0.608 25.966 1.00 29.26 99 THR B O 1
ATOM 3068 N N . ILE B 1 120 ? 26.330 -0.706 23.726 1.00 27.69 100 ILE B N 1
ATOM 3069 C CA . ILE B 1 120 ? 25.272 -1.678 23.438 1.00 26.23 100 ILE B CA 1
ATOM 3070 C C . ILE B 1 120 ? 25.841 -2.766 22.537 1.00 25.09 100 ILE B C 1
ATOM 3071 O O . ILE B 1 120 ? 26.436 -2.465 21.505 1.00 28.95 100 ILE B O 1
ATOM 3076 N N . GLU B 1 121 ? 25.667 -4.022 22.921 1.00 23.67 101 GLU B N 1
ATOM 3077 C CA . GLU B 1 121 ? 26.106 -5.143 22.093 1.00 24.58 101 GLU B CA 1
ATOM 3078 C C . GLU B 1 121 ? 25.033 -5.508 21.043 1.00 28.50 101 GLU B C 1
ATOM 3079 O O . GLU B 1 121 ? 23.898 -5.849 21.381 1.00 26.09 101 GLU B O 1
ATOM 3085 N N . THR B 1 122 ? 25.422 -5.431 19.769 1.00 30.16 102 THR B N 1
ATOM 3086 C CA . THR B 1 122 ? 24.560 -5.752 18.656 1.00 26.88 102 THR B CA 1
ATOM 3087 C C . THR B 1 122 ? 25.232 -6.846 17.871 1.00 33.95 102 THR B C 1
ATOM 3088 O O . THR B 1 122 ? 26.405 -7.143 18.081 1.00 40.89 102 THR B O 1
ATOM 3092 N N . LEU B 1 123 ? 24.478 -7.437 16.954 1.00 38.97 103 LEU B N 1
ATOM 3093 C CA . LEU B 1 123 ? 24.962 -8.522 16.110 1.00 37.02 103 LEU B CA 1
ATOM 3094 C C . LEU B 1 123 ? 26.222 -8.113 15.342 1.00 37.83 103 LEU B C 1
ATOM 3095 O O . LEU B 1 123 ? 27.179 -8.886 15.239 1.00 38.37 103 LEU B O 1
ATOM 3100 N N . ALA B 1 124 ? 26.201 -6.892 14.805 1.00 39.08 104 ALA B N 1
ATOM 3101 C CA . ALA B 1 124 ? 27.313 -6.329 14.030 1.00 36.04 104 ALA B CA 1
ATOM 3102 C C . ALA B 1 124 ? 28.563 -6.085 14.894 1.00 36.27 104 ALA B C 1
ATOM 3103 O O . ALA B 1 124 ? 29.700 -6.270 14.436 1.00 43.21 104 ALA B O 1
ATOM 3105 N N . GLY B 1 125 ? 28.333 -5.682 16.142 1.00 33.09 105 GLY B N 1
ATOM 3106 C CA . GLY B 1 125 ? 29.383 -5.477 17.131 1.00 27.74 105 GLY B CA 1
ATOM 3107 C C . GLY B 1 125 ? 28.930 -4.497 18.189 1.00 23.67 105 GLY B C 1
ATOM 3108 O O . GLY B 1 125 ? 27.794 -4.038 18.175 1.00 33.81 105 GLY B O 1
ATOM 3109 N N . ILE B 1 126 ? 29.820 -4.168 19.107 1.00 25.39 106 ILE B N 1
ATOM 3110 C CA . ILE B 1 126 ? 29.518 -3.247 20.195 1.00 26.47 106 ILE B CA 1
ATOM 3111 C C . ILE B 1 126 ? 29.456 -1.805 19.682 1.00 28.85 106 ILE B C 1
ATOM 3112 O O . ILE B 1 126 ? 30.301 -1.371 18.908 1.00 32.06 106 ILE B O 1
ATOM 3117 N N . VAL B 1 127 ? 28.434 -1.083 20.125 1.00 30.03 107 VAL B N 1
ATOM 3118 C CA . VAL B 1 127 ? 28.121 0.248 19.631 1.00 29.01 107 VAL B CA 1
ATOM 3119 C C . VAL B 1 127 ? 28.096 1.203 20.825 1.00 28.46 107 VAL B C 1
ATOM 3120 O O . VAL B 1 127 ? 27.624 0.824 21.893 1.00 27.05 107 VAL B O 1
ATOM 3124 N N . THR B 1 128 ? 28.629 2.412 20.650 1.00 26.76 108 THR B N 1
ATOM 3125 C CA . THR B 1 128 ? 28.489 3.490 21.644 1.00 29.20 108 THR B CA 1
ATOM 3126 C C . THR B 1 128 ? 27.145 4.264 2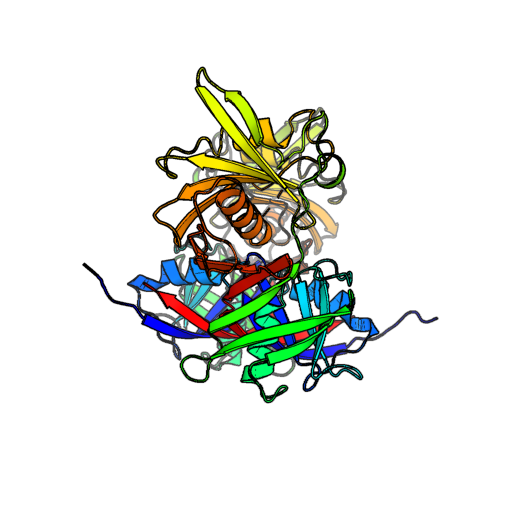1.469 1.00 33.89 108 THR B C 1
ATOM 3127 O O . THR B 1 128 ? 26.725 4.540 20.339 1.00 35.25 108 THR B O 1
ATOM 3131 N N . ALA B 1 129 ? 26.472 4.566 22.585 1.00 32.25 109 ALA B N 1
ATOM 3132 C CA . ALA B 1 129 ? 25.282 5.445 22.618 1.00 32.63 109 ALA B CA 1
ATOM 3133 C C . ALA B 1 129 ? 25.529 6.571 23.611 1.00 34.18 109 ALA B C 1
ATOM 3134 O O . ALA B 1 129 ? 26.111 6.338 24.667 1.00 35.03 109 ALA B O 1
ATOM 3136 N N . GLU B 1 130 ? 25.109 7.789 23.266 1.00 35.78 110 GLU B N 1
ATOM 3137 C CA . GLU B 1 130 ? 25.144 8.926 24.205 1.00 31.45 110 GLU B CA 1
ATOM 3138 C C . GLU B 1 130 ? 23.771 9.587 24.269 1.00 27.32 110 GLU B C 1
ATOM 3139 O O . GLU B 1 130 ? 23.344 10.221 23.322 1.00 29.09 110 GLU B O 1
ATOM 3145 N N . VAL B 1 131 ? 23.088 9.433 25.394 1.00 26.56 111 VAL B N 1
ATOM 3146 C CA . VAL B 1 131 ? 21.765 10.019 25.571 1.00 32.34 111 VAL B CA 1
ATOM 3147 C C . VAL B 1 131 ? 21.794 11.480 26.080 1.00 34.96 111 VAL B C 1
ATOM 3148 O O . VAL B 1 131 ? 22.666 11.877 26.851 1.00 28.74 111 VAL B O 1
ATOM 3152 N N . THR B 1 132 ? 20.833 12.270 25.603 1.00 40.76 112 THR B N 1
ATOM 3153 C CA . THR B 1 132 ? 20.546 13.592 26.149 1.00 36.47 112 THR B CA 1
ATOM 3154 C C . THR B 1 132 ? 19.353 13.421 27.096 1.00 36.15 112 THR B C 1
ATOM 3155 O O . THR B 1 132 ? 18.289 12.956 26.680 1.00 35.33 112 THR B O 1
ATOM 3159 N N . VAL B 1 133 ? 19.556 13.765 28.366 1.00 35.12 113 VAL B N 1
ATOM 3160 C CA . VAL B 1 133 ? 18.527 13.704 29.406 1.00 37.31 113 VAL B CA 1
ATOM 3161 C C . VAL B 1 133 ? 18.041 15.128 29.698 1.00 40.76 113 VAL B C 1
ATOM 3162 O O . VAL B 1 133 ? 18.850 16.001 30.003 1.00 41.79 113 VAL B O 1
ATOM 3166 N N . GLU B 1 134 ? 16.734 15.366 29.612 1.00 46.47 114 GLU B N 1
ATOM 3167 C CA . GLU B 1 134 ? 16.199 16.727 29.785 1.00 48.93 114 GLU B CA 1
ATOM 3168 C C . GLU B 1 134 ? 15.451 16.967 31.107 1.00 52.42 114 GLU B C 1
ATOM 3169 O O . GLU B 1 134 ? 15.793 17.899 31.853 1.00 62.97 114 GLU B O 1
ATOM 3175 N N . GLU B 1 135 ? 14.447 16.153 31.402 1.00 50.96 115 GLU B N 1
ATOM 3176 C CA . GLU B 1 135 ? 13.832 16.172 32.735 1.00 54.85 115 GLU B CA 1
ATOM 3177 C C . GLU B 1 135 ? 13.744 14.742 33.242 1.00 52.74 115 GLU B C 1
ATOM 3178 O O . GLU B 1 135 ? 12.651 14.181 33.364 1.00 48.79 115 GLU B O 1
ATOM 3184 N N . GLY B 1 136 ? 14.906 14.156 33.515 1.00 48.51 116 GLY B N 1
ATOM 3185 C CA . GLY B 1 136 ? 14.993 12.754 33.912 1.00 47.72 116 GLY B CA 1
ATOM 3186 C C . GLY B 1 136 ? 14.637 11.782 32.800 1.00 43.83 116 GLY B C 1
ATOM 3187 O O . GLY B 1 136 ? 14.648 10.574 33.009 1.00 43.10 116 GLY B O 1
ATOM 3188 N N . LYS B 1 137 ? 14.331 12.311 31.618 1.00 42.66 117 LYS B N 1
ATOM 3189 C CA . LYS B 1 137 ? 13.927 11.509 30.474 1.00 44.65 117 LYS B CA 1
ATOM 3190 C C . LYS B 1 137 ? 14.927 11.717 29.338 1.00 41.59 117 LYS B C 1
ATOM 3191 O O . LYS B 1 137 ? 15.441 12.815 29.150 1.00 39.38 117 LYS B O 1
ATOM 3197 N N . VAL B 1 138 ? 15.210 10.645 28.598 1.00 38.52 118 VAL B N 1
ATOM 3198 C CA . VAL B 1 138 ? 16.072 10.719 27.430 1.00 33.33 118 VAL B CA 1
ATOM 3199 C C . VAL B 1 138 ? 15.250 11.321 26.281 1.00 32.45 118 VAL B C 1
ATOM 3200 O O . VAL B 1 138 ? 14.181 10.820 25.964 1.00 32.29 118 VAL B O 1
ATOM 3204 N N . THR B 1 139 ? 15.723 12.422 25.698 1.00 30.90 119 THR B N 1
ATOM 3205 C CA . THR B 1 139 ? 15.058 13.047 24.544 1.00 29.23 119 THR B CA 1
ATOM 3206 C C . THR B 1 139 ? 15.691 12.652 23.214 1.00 33.28 119 THR B C 1
ATOM 3207 O O . THR B 1 139 ? 14.993 12.444 22.221 1.00 31.83 119 THR B O 1
ATOM 3211 N N . LEU B 1 140 ? 17.023 12.570 23.216 1.00 37.08 120 LEU B N 1
ATOM 3212 C CA . LEU B 1 140 ? 17.824 12.286 22.027 1.00 30.20 120 LEU B CA 1
ATOM 3213 C C . LEU B 1 140 ? 18.913 11.278 22.384 1.00 28.60 120 LEU B C 1
ATOM 3214 O O . LEU B 1 140 ? 19.393 11.246 23.522 1.00 30.07 120 LEU B O 1
ATOM 3219 N N . ALA B 1 141 ? 19.299 10.461 21.410 1.00 29.99 121 ALA B N 1
ATOM 3220 C CA . ALA B 1 141 ? 20.433 9.547 21.555 1.00 27.24 121 ALA B CA 1
ATOM 3221 C C . ALA B 1 141 ? 21.365 9.743 20.373 1.00 27.52 121 ALA B C 1
ATOM 3222 O O . ALA B 1 141 ? 20.909 9.811 19.230 1.00 24.77 121 ALA B O 1
ATOM 3224 N N . LYS B 1 142 ? 22.665 9.844 20.659 1.00 25.93 122 LYS B N 1
ATOM 3225 C CA . LYS B 1 142 ? 23.689 10.102 19.642 1.00 25.44 122 LYS B CA 1
ATOM 3226 C C . LYS B 1 142 ? 24.397 8.804 19.268 1.00 28.39 122 LYS B C 1
ATOM 3227 O O . LYS B 1 142 ? 24.858 8.066 20.145 1.00 28.46 122 LYS B O 1
ATOM 3233 N N . ILE B 1 143 ? 24.491 8.546 17.964 1.00 28.77 123 ILE B N 1
ATOM 3234 C CA . ILE B 1 143 ? 25.078 7.312 17.446 1.00 26.58 123 ILE B CA 1
ATOM 3235 C C . ILE B 1 143 ? 26.071 7.616 16.332 1.00 20.17 123 ILE B C 1
ATOM 3236 O O . ILE B 1 143 ? 25.932 8.609 15.609 1.00 20.31 123 ILE B O 1
ATOM 3241 N N . ASP B 1 144 ? 27.069 6.747 16.200 1.00 25.59 124 ASP B N 1
ATOM 3242 C CA . ASP B 1 144 ? 28.111 6.855 15.165 1.00 24.93 124 ASP B CA 1
ATOM 3243 C C . ASP B 1 144 ? 27.620 6.226 13.869 1.00 23.20 124 ASP B C 1
ATOM 3244 O O . ASP B 1 144 ? 27.192 5.082 13.866 1.00 24.81 124 ASP B O 1
ATOM 3249 N N . MET B 1 145 ? 27.668 6.978 12.773 1.00 26.49 125 MET B N 1
ATOM 3250 C CA . MET B 1 145 ? 27.157 6.486 11.487 1.00 29.30 125 MET B CA 1
ATOM 3251 C C . MET B 1 145 ? 28.297 6.178 10.512 1.00 28.11 125 MET B C 1
ATOM 3252 O O . MET B 1 145 ? 28.057 5.844 9.356 1.00 32.32 125 MET B O 1
ATOM 3257 N N . GLY B 1 146 ? 29.532 6.294 10.987 1.00 33.36 126 GLY B N 1
ATOM 3258 C CA . GLY B 1 146 ? 30.728 5.978 10.195 1.00 30.17 126 GLY B CA 1
ATOM 3259 C C . GLY B 1 146 ? 31.134 7.100 9.256 1.00 29.38 126 GLY B C 1
ATOM 3260 O O . GLY B 1 146 ? 30.497 8.157 9.209 1.00 22.76 126 GLY B O 1
ATOM 3261 N N . ALA B 1 147 ? 32.202 6.864 8.503 1.00 24.91 127 ALA B N 1
ATOM 3262 C CA . ALA B 1 147 ? 32.715 7.861 7.576 1.00 24.41 127 ALA B CA 1
ATOM 3263 C C . ALA B 1 147 ? 31.935 7.771 6.280 1.00 24.49 127 ALA B C 1
ATOM 3264 O O . ALA B 1 147 ? 31.505 6.685 5.891 1.00 22.17 127 ALA B O 1
ATOM 3266 N N . PRO B 1 148 ? 31.753 8.908 5.591 1.00 26.74 128 PRO B N 1
ATOM 3267 C CA . PRO B 1 148 ? 31.161 8.809 4.261 1.00 26.87 128 PRO B CA 1
ATOM 3268 C C . PRO B 1 148 ? 32.158 8.180 3.299 1.00 29.27 128 PRO B C 1
ATOM 3269 O O . PRO B 1 148 ? 33.339 8.030 3.634 1.00 31.80 128 PRO B O 1
ATOM 3273 N N . ARG B 1 149 ? 31.676 7.776 2.133 1.00 30.17 129 ARG B N 1
ATOM 3274 C CA . ARG B 1 149 ? 32.537 7.232 1.100 1.00 29.22 129 ARG B CA 1
ATOM 3275 C C . ARG B 1 149 ? 32.178 7.969 -0.168 1.00 28.12 129 ARG B C 1
ATOM 3276 O O . ARG B 1 149 ? 31.013 8.024 -0.558 1.00 23.26 129 ARG B O 1
ATOM 3284 N N . LEU B 1 150 ? 33.207 8.517 -0.802 1.00 31.84 130 LEU B N 1
ATOM 3285 C CA . LEU B 1 150 ? 33.067 9.613 -1.753 1.00 29.78 130 LEU B CA 1
ATOM 3286 C C . LEU B 1 150 ? 33.576 9.252 -3.151 1.00 30.35 130 LEU B C 1
ATOM 3287 O O . LEU B 1 150 ? 33.556 10.094 -4.049 1.00 27.00 130 LEU B O 1
ATOM 3292 N N . THR B 1 151 ? 33.985 7.989 -3.314 1.00 25.29 131 THR B N 1
ATOM 3293 C CA . THR B 1 151 ? 34.538 7.445 -4.553 1.00 23.48 131 THR B CA 1
ATOM 3294 C C . THR B 1 151 ? 33.419 6.834 -5.411 1.00 21.50 131 THR B C 1
ATOM 3295 O O . THR B 1 151 ? 32.435 6.357 -4.872 1.00 24.68 131 THR B O 1
ATOM 3299 N N . ARG B 1 152 ? 33.569 6.830 -6.734 1.00 24.35 132 ARG B N 1
ATOM 3300 C CA . ARG B 1 152 ? 32.515 6.329 -7.647 1.00 24.55 132 ARG B CA 1
ATOM 3301 C C . ARG B 1 152 ? 32.176 4.879 -7.356 1.00 26.96 132 ARG B C 1
ATOM 3302 O O . ARG B 1 152 ? 31.000 4.515 -7.289 1.00 23.76 132 ARG B O 1
ATOM 3310 N N . ALA B 1 153 ? 33.220 4.058 -7.181 1.00 25.25 133 ALA B N 1
ATOM 3311 C CA . ALA B 1 153 ? 33.068 2.620 -6.953 1.00 19.77 133 ALA B CA 1
ATOM 3312 C C . ALA B 1 153 ? 32.368 2.311 -5.615 1.00 19.03 133 ALA B C 1
ATOM 3313 O O . ALA B 1 153 ? 31.714 1.284 -5.474 1.00 18.46 133 ALA B O 1
ATOM 3315 N N . GLU B 1 154 ? 32.483 3.226 -4.659 1.00 23.62 134 GLU B N 1
ATOM 3316 C CA . GLU B 1 154 ? 31.929 3.057 -3.313 1.00 23.33 134 GLU B CA 1
ATOM 3317 C C . GLU B 1 154 ? 30.478 3.470 -3.199 1.00 23.19 134 GLU B C 1
ATOM 3318 O O . GLU B 1 154 ? 29.807 3.070 -2.266 1.00 25.69 134 GLU B O 1
ATOM 3324 N N . ILE B 1 155 ? 30.004 4.275 -4.146 1.00 28.47 135 ILE B N 1
ATOM 3325 C CA . ILE B 1 155 ? 28.649 4.833 -4.107 1.00 25.22 135 ILE B CA 1
ATOM 3326 C C . ILE B 1 155 ? 27.562 3.74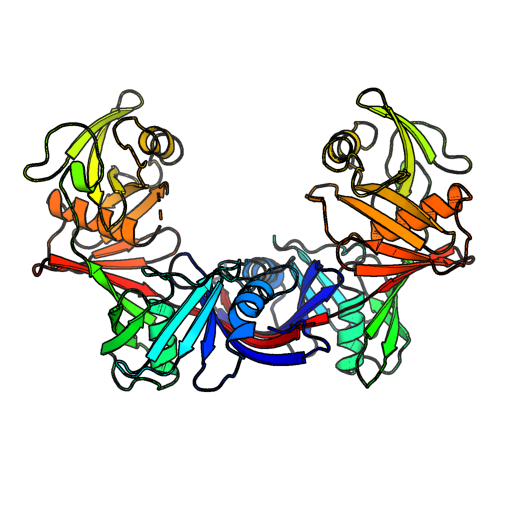6 -4.168 1.00 28.04 135 ILE B C 1
ATOM 3327 O O . ILE B 1 155 ? 26.740 3.673 -3.251 1.00 31.77 135 ILE B O 1
ATOM 3332 N N . PRO B 1 156 ? 27.545 2.901 -5.227 1.00 23.01 136 PRO B N 1
ATOM 3333 C CA . PRO B 1 156 ? 28.306 2.887 -6.470 1.00 21.57 136 PRO B CA 1
ATOM 3334 C C . PRO B 1 156 ? 27.703 3.721 -7.609 1.00 28.14 136 PRO B C 1
ATOM 3335 O O . PRO B 1 156 ? 26.482 3.897 -7.721 1.00 22.97 136 PRO B O 1
ATOM 3339 N N . MET B 1 157 ? 28.585 4.175 -8.483 1.00 26.94 137 MET B N 1
ATOM 3340 C CA . MET B 1 157 ? 28.227 5.089 -9.523 1.00 23.76 137 MET B CA 1
ATOM 3341 C C . MET B 1 157 ? 29.116 4.817 -10.719 1.00 28.35 137 MET B C 1
ATOM 3342 O O . MET B 1 157 ? 30.316 4.579 -10.563 1.00 28.47 137 MET B O 1
ATOM 3347 N N . LEU B 1 158 ? 28.540 4.818 -11.918 1.00 31.03 138 LEU B N 1
ATOM 3348 C CA . LEU B 1 158 ? 29.352 4.640 -13.118 1.00 28.21 138 LEU B CA 1
ATOM 3349 C C . LEU B 1 158 ? 29.964 5.974 -13.492 1.00 31.02 138 LEU B C 1
ATOM 3350 O O . LEU B 1 158 ? 29.563 7.015 -12.960 1.00 29.71 138 LEU B O 1
ATOM 3355 N N . GLY B 1 159 ? 30.958 5.932 -14.375 1.00 34.76 139 GLY B N 1
ATOM 3356 C CA . GLY B 1 159 ? 31.655 7.132 -14.837 1.00 34.91 139 GLY B CA 1
ATOM 3357 C C . GLY B 1 159 ? 32.985 7.330 -14.142 1.00 35.93 139 GLY B C 1
ATOM 3358 O O . GLY B 1 159 ? 33.388 6.501 -13.335 1.00 33.48 139 GLY B O 1
ATOM 3359 N N . GLU B 1 160 ? 33.660 8.434 -14.470 1.00 40.59 140 GLU B N 1
ATOM 3360 C CA . GLU B 1 160 ? 34.932 8.812 -13.843 1.00 42.48 140 GLU B CA 1
ATOM 3361 C C . GLU B 1 160 ? 34.849 10.238 -13.302 1.00 41.80 140 GLU B C 1
ATOM 3362 O O . GLU B 1 160 ? 34.138 11.081 -13.862 1.00 39.09 140 GLU B O 1
ATOM 3368 N N . GLY B 1 161 ? 35.565 10.491 -12.206 1.00 40.21 141 GLY B N 1
ATOM 3369 C CA . GLY B 1 161 ? 35.595 11.817 -11.574 1.00 40.68 141 GLY B CA 1
ATOM 3370 C C . GLY B 1 161 ? 35.181 11.803 -10.110 1.00 38.17 141 GLY B C 1
ATOM 3371 O O . GLY B 1 161 ? 33.997 11.776 -9.805 1.00 34.40 141 GLY B O 1
ATOM 3372 N N . GLU B 1 162 ? 36.163 11.825 -9.207 1.00 39.71 142 GLU B N 1
ATOM 3373 C CA . GLU B 1 162 ? 35.904 11.816 -7.761 1.00 40.60 142 GLU B CA 1
ATOM 3374 C C . GLU B 1 162 ? 36.741 12.793 -6.953 1.00 40.70 142 GLU B C 1
ATOM 3375 O O . GLU B 1 162 ? 36.727 12.700 -5.726 1.00 44.92 142 GLU B O 1
ATOM 3381 N N . THR B 1 163 ? 37.480 13.692 -7.609 1.00 39.73 143 THR B N 1
ATOM 3382 C CA . THR B 1 163 ? 38.444 14.551 -6.919 1.00 35.89 143 THR B CA 1
ATOM 3383 C C . THR B 1 163 ? 38.010 16.000 -7.093 1.00 33.46 143 THR B C 1
ATOM 3384 O O . THR B 1 163 ? 37.848 16.456 -8.223 1.00 32.87 143 THR B O 1
ATOM 3388 N N . PRO B 1 164 ? 37.788 16.729 -5.981 1.00 32.31 144 PRO B N 1
ATOM 3389 C CA . PRO B 1 164 ? 37.889 16.347 -4.559 1.00 28.87 144 PRO B CA 1
ATOM 3390 C C . PRO B 1 164 ? 36.775 15.416 -4.061 1.00 27.54 144 PRO B C 1
ATOM 3391 O O . PRO B 1 164 ? 36.973 14.682 -3.087 1.00 30.44 144 PRO B O 1
ATOM 3395 N N . PHE B 1 165 ? 35.616 15.470 -4.718 1.00 26.01 145 PHE B N 1
ATOM 3396 C CA . PHE B 1 165 ? 34.479 14.582 -4.438 1.00 23.22 145 PHE B CA 1
ATOM 3397 C C . PHE B 1 165 ? 33.646 14.465 -5.718 1.00 22.44 145 PHE B C 1
ATOM 3398 O O . PHE B 1 165 ? 34.008 15.049 -6.740 1.00 22.67 145 PHE B O 1
ATOM 3406 N N . ILE B 1 166 ? 32.550 13.712 -5.672 1.00 23.18 146 ILE B N 1
ATOM 3407 C CA . ILE B 1 166 ? 31.658 13.568 -6.835 1.00 24.32 146 ILE B CA 1
ATOM 3408 C C . ILE B 1 166 ? 30.564 14.646 -6.886 1.00 26.87 146 ILE B C 1
ATOM 3409 O O . ILE B 1 166 ? 29.649 14.653 -6.064 1.00 28.04 146 ILE B O 1
ATOM 3414 N N . ARG B 1 167 ? 30.658 15.539 -7.867 1.00 26.11 147 ARG B N 1
ATOM 3415 C CA . ARG B 1 167 ? 29.589 16.492 -8.163 1.00 28.94 147 ARG B CA 1
ATOM 3416 C C . ARG B 1 167 ? 29.348 16.484 -9.676 1.00 28.65 147 ARG B C 1
ATOM 3417 O O . ARG B 1 167 ? 30.283 16.698 -10.446 1.00 33.33 147 ARG B O 1
ATOM 3425 N N . GLU B 1 168 ? 28.115 16.211 -10.103 1.00 26.54 148 GLU B N 1
ATOM 3426 C CA . GLU B 1 168 ? 27.795 16.176 -11.530 1.00 27.08 148 GLU B CA 1
ATOM 3427 C C . GLU B 1 168 ? 26.549 16.976 -11.818 1.00 26.17 148 GLU B C 1
ATOM 3428 O O . GLU B 1 168 ? 25.622 16.995 -11.009 1.00 29.45 148 GLU B O 1
ATOM 3434 N N . ASN B 1 169 ? 26.520 17.617 -12.982 1.00 24.32 149 ASN B N 1
ATOM 3435 C CA . ASN B 1 169 ? 25.319 18.307 -13.438 1.00 29.92 149 ASN B CA 1
ATOM 3436 C C . ASN B 1 169 ? 24.284 17.318 -13.977 1.00 27.83 149 ASN B C 1
ATOM 3437 O O . ASN B 1 169 ? 24.603 16.165 -14.265 1.00 28.88 149 ASN B O 1
ATOM 3442 N N . PHE B 1 170 ? 23.042 17.771 -14.093 1.00 26.22 150 PHE B N 1
ATOM 3443 C CA . PHE B 1 170 ? 21.958 16.926 -14.579 1.00 26.79 150 PHE B CA 1
ATOM 3444 C C . PHE B 1 170 ? 20.880 17.814 -15.216 1.00 28.56 150 PHE B C 1
ATOM 3445 O O . PHE B 1 170 ? 20.259 18.624 -14.534 1.00 21.35 150 PHE B O 1
ATOM 3453 N N . LEU B 1 171 ? 20.690 17.682 -16.531 1.00 30.62 151 LEU B N 1
ATOM 3454 C CA . LEU B 1 171 ? 19.646 18.422 -17.244 1.00 30.20 151 LEU B CA 1
ATOM 3455 C C . LEU B 1 171 ? 18.304 17.725 -17.043 1.00 30.90 151 LEU B C 1
ATOM 3456 O O . LEU B 1 171 ? 18.157 16.542 -17.353 1.00 32.49 151 LEU B O 1
ATOM 3461 N N . TYR B 1 172 ? 17.342 18.459 -16.490 1.00 34.04 152 TYR B N 1
ATOM 3462 C CA . TYR B 1 172 ? 15.970 17.985 -16.360 1.00 29.98 152 TYR B CA 1
ATOM 3463 C C . TYR B 1 172 ? 15.043 19.168 -16.590 1.00 26.80 152 TYR B C 1
ATOM 3464 O O . TYR B 1 172 ? 15.094 20.148 -15.852 1.00 20.17 152 TYR B O 1
ATOM 3473 N N . ASN B 1 173 ? 14.237 19.087 -17.649 1.00 31.34 153 ASN B N 1
ATOM 3474 C CA . ASN B 1 173 ? 13.228 20.100 -17.957 1.00 30.62 153 ASN B CA 1
ATOM 3475 C C . ASN B 1 173 ? 13.830 21.506 -18.163 1.00 32.89 153 ASN B C 1
ATOM 3476 O O . ASN B 1 173 ? 13.431 22.467 -17.497 1.00 36.23 153 ASN B O 1
ATOM 3481 N N . ASN B 1 174 ? 14.787 21.611 -19.090 1.00 33.18 154 ASN B N 1
ATOM 3482 C CA . ASN B 1 174 ? 15.463 22.884 -19.421 1.00 32.73 154 ASN B CA 1
ATOM 3483 C C . ASN B 1 174 ? 16.104 23.587 -18.213 1.00 32.34 154 ASN B C 1
ATOM 3484 O O . ASN B 1 174 ? 16.145 24.818 -18.152 1.00 33.82 154 ASN B O 1
ATOM 3489 N N . HIS B 1 175 ? 16.600 22.807 -17.258 1.00 31.98 155 HIS B N 1
ATOM 3490 C CA . HIS B 1 175 ? 17.221 23.366 -16.060 1.00 31.00 155 HIS B CA 1
ATOM 3491 C C . HIS B 1 175 ? 18.349 22.486 -15.545 1.00 33.28 155 HIS B C 1
ATOM 3492 O O . HIS B 1 175 ? 18.179 21.281 -15.331 1.00 25.98 155 HIS B O 1
ATOM 3499 N N . ARG B 1 176 ? 19.488 23.131 -15.319 1.00 35.40 156 ARG B N 1
ATOM 3500 C CA . ARG B 1 176 ? 20.714 22.476 -14.910 1.00 32.55 156 ARG B CA 1
ATOM 3501 C C . ARG B 1 176 ? 20.716 22.292 -13.391 1.00 30.26 156 ARG B C 1
ATOM 3502 O O . ARG B 1 176 ? 20.835 23.260 -12.627 1.00 31.53 156 ARG B O 1
ATOM 3510 N N . TYR B 1 177 ? 20.537 21.048 -12.962 1.00 26.18 157 TYR B N 1
ATOM 3511 C CA . TYR B 1 177 ? 20.702 20.686 -11.564 1.00 27.05 157 TYR B CA 1
ATOM 3512 C C . TYR B 1 177 ? 22.124 20.168 -11.369 1.00 29.49 157 TYR B C 1
ATOM 3513 O O . TYR B 1 177 ? 22.824 19.833 -12.335 1.00 34.40 157 TYR B O 1
ATOM 3522 N N . ALA B 1 178 ? 22.537 20.116 -10.111 1.00 26.63 158 ALA B N 1
ATOM 3523 C CA . ALA B 1 178 ? 23.851 19.648 -9.726 1.00 23.53 158 ALA B CA 1
ATOM 3524 C C . ALA B 1 178 ? 23.652 18.780 -8.500 1.00 21.20 158 ALA B C 1
ATOM 3525 O O . ALA B 1 178 ? 23.090 19.246 -7.522 1.00 23.27 158 ALA B O 1
ATOM 3527 N N . PHE B 1 179 ? 24.082 17.523 -8.555 1.00 22.02 159 PHE B N 1
ATOM 3528 C CA . PHE B 1 179 ? 23.998 16.640 -7.391 1.00 21.70 159 PHE B CA 1
ATOM 3529 C C . PHE B 1 179 ? 25.386 16.206 -6.910 1.00 19.85 159 PHE B C 1
ATOM 3530 O O . PHE B 1 179 ? 26.342 16.166 -7.690 1.00 19.81 159 PHE B O 1
ATOM 3538 N N . THR B 1 180 ? 25.470 15.911 -5.612 1.00 20.60 160 THR B N 1
ATOM 3539 C CA . THR B 1 180 ? 26.686 15.438 -4.963 1.00 21.43 160 THR B CA 1
ATOM 3540 C C . THR B 1 180 ? 26.424 14.005 -4.465 1.00 23.69 160 THR B C 1
ATOM 3541 O O . THR B 1 180 ? 25.490 13.765 -3.686 1.00 23.58 160 THR B O 1
ATOM 3545 N N . ALA B 1 181 ? 27.249 13.072 -4.938 1.00 23.87 161 ALA B N 1
ATOM 3546 C CA . ALA B 1 181 ? 27.175 11.660 -4.570 1.00 25.11 161 ALA B CA 1
ATOM 3547 C C . ALA B 1 181 ? 27.963 11.323 -3.290 1.00 30.70 161 ALA B C 1
ATOM 3548 O O . ALA B 1 181 ? 29.151 11.679 -3.149 1.00 22.99 161 ALA B O 1
ATOM 3550 N N . VAL B 1 182 ? 27.285 10.601 -2.385 1.00 33.61 162 VAL B N 1
ATOM 3551 C CA . VAL B 1 182 ? 27.828 10.193 -1.081 1.00 26.26 162 VAL B CA 1
ATOM 3552 C C . VAL B 1 182 ? 27.270 8.837 -0.716 1.00 23.96 162 VAL B C 1
ATOM 3553 O O . VAL B 1 182 ? 26.089 8.612 -0.910 1.00 28.97 162 VAL B O 1
ATOM 3557 N N . SER B 1 183 ? 28.114 7.941 -0.201 1.00 25.50 163 SER B N 1
ATOM 3558 C CA . SER B 1 183 ? 27.652 6.702 0.418 1.00 24.59 163 SER B CA 1
ATOM 3559 C C . SER B 1 183 ? 27.800 6.802 1.923 1.00 27.41 163 SER B C 1
ATOM 3560 O O . SER B 1 183 ? 28.854 7.184 2.394 1.00 25.50 163 SER B O 1
ATOM 3563 N N . MET B 1 184 ? 26.738 6.479 2.665 1.00 27.40 164 MET B N 1
ATOM 3564 C CA . MET B 1 184 ? 26.809 6.302 4.119 1.00 26.92 164 MET B CA 1
ATOM 3565 C C . MET B 1 184 ? 26.550 4.824 4.467 1.00 27.67 164 MET B C 1
ATOM 3566 O O . MET B 1 184 ? 25.891 4.530 5.460 1.00 26.58 164 MET B O 1
ATOM 3571 N N . GLY B 1 185 ? 27.104 3.913 3.659 1.00 30.39 165 GLY B N 1
ATOM 3572 C CA . GLY B 1 185 ? 26.718 2.503 3.646 1.00 25.88 165 GLY B CA 1
ATOM 3573 C C . GLY B 1 185 ? 25.658 2.225 2.579 1.00 29.61 165 GLY B C 1
ATOM 3574 O O . GLY B 1 185 ? 25.414 1.078 2.211 1.00 27.05 165 GLY B O 1
ATOM 3575 N N . ASN B 1 186 ? 25.020 3.285 2.089 1.00 29.54 166 ASN B N 1
ATOM 3576 C CA . ASN B 1 186 ? 24.012 3.203 1.031 1.00 30.28 166 ASN B CA 1
ATOM 3577 C C . ASN B 1 186 ? 24.189 4.439 0.140 1.00 27.75 166 ASN B C 1
ATOM 3578 O O . ASN B 1 186 ? 24.762 5.414 0.602 1.00 27.94 166 ASN B O 1
ATOM 3583 N N . PRO B 1 187 ? 23.751 4.390 -1.142 1.00 25.96 167 PRO B N 1
ATOM 3584 C CA . PRO B 1 187 ? 23.998 5.498 -2.085 1.00 27.80 167 PRO B CA 1
ATOM 3585 C C . PRO B 1 187 ? 23.045 6.704 -1.941 1.00 29.63 167 PRO B C 1
ATOM 3586 O O . PRO B 1 187 ? 21.833 6.514 -1.761 1.00 31.44 167 PRO B O 1
ATOM 3590 N N . HIS B 1 188 ? 23.603 7.916 -2.040 1.00 24.28 168 HIS B N 1
ATOM 3591 C CA . HIS B 1 188 ? 22.840 9.166 -1.960 1.00 27.57 168 HIS B CA 1
ATOM 3592 C C . HIS B 1 188 ? 23.249 10.156 -3.042 1.00 22.63 168 HIS B C 1
ATOM 3593 O O . HIS B 1 188 ? 24.412 10.271 -3.375 1.00 24.55 168 HIS B O 1
ATOM 3600 N N . ALA B 1 189 ? 22.264 10.846 -3.597 1.00 25.11 169 ALA B N 1
ATOM 3601 C CA . ALA B 1 189 ? 22.488 11.953 -4.513 1.00 24.89 169 ALA B CA 1
ATOM 3602 C C . ALA B 1 189 ? 21.785 13.180 -3.927 1.00 21.69 169 ALA B C 1
ATOM 3603 O O . ALA B 1 189 ? 20.580 13.171 -3.735 1.00 23.46 169 ALA B O 1
ATOM 3605 N N . VAL B 1 190 ? 22.564 14.216 -3.625 1.00 25.18 170 VAL B N 1
ATOM 3606 C CA . VAL B 1 190 ? 22.095 15.411 -2.916 1.00 23.74 170 VAL B CA 1
ATOM 3607 C C . VAL B 1 190 ? 22.043 16.629 -3.846 1.00 23.45 170 VAL B C 1
ATOM 3608 O O . VAL B 1 190 ? 23.061 17.069 -4.375 1.00 19.42 170 VAL B O 1
ATOM 3612 N N . ILE B 1 191 ? 20.839 17.160 -4.044 1.00 28.10 171 ILE B N 1
ATOM 3613 C CA . ILE B 1 191 ? 20.616 18.346 -4.865 1.00 26.87 171 ILE B CA 1
ATOM 3614 C C . ILE B 1 191 ? 20.269 19.515 -3.943 1.00 27.57 171 ILE B C 1
ATOM 3615 O O . ILE B 1 191 ? 19.448 19.357 -3.051 1.00 30.56 171 ILE B O 1
ATOM 3620 N N . PHE B 1 192 ? 20.880 20.682 -4.154 1.00 31.75 172 PHE B N 1
ATOM 3621 C CA . PHE B 1 192 ? 20.530 21.897 -3.379 1.00 30.05 172 PHE B CA 1
ATOM 3622 C C . PHE B 1 192 ? 19.413 22.680 -4.046 1.00 26.08 172 PHE B C 1
ATOM 3623 O O . PHE B 1 192 ? 19.495 23.000 -5.230 1.00 27.82 172 PHE B O 1
ATOM 3631 N N . VAL B 1 193 ? 18.378 23.000 -3.275 1.00 28.65 173 VAL B N 1
ATOM 3632 C CA . VAL B 1 193 ? 17.250 23.798 -3.772 1.00 25.76 173 VAL B CA 1
ATOM 3633 C C . VAL B 1 193 ? 17.181 25.159 -3.072 1.00 25.19 173 VAL B C 1
ATOM 3634 O O . VAL B 1 193 ? 17.633 25.311 -1.934 1.00 20.90 173 VAL B O 1
ATOM 3638 N N . ASP B 1 194 ? 16.626 26.145 -3.775 1.00 30.17 174 ASP B N 1
ATOM 3639 C CA . ASP B 1 194 ? 16.363 27.466 -3.196 1.00 31.32 174 ASP B CA 1
ATOM 3640 C C . ASP B 1 194 ? 15.158 27.387 -2.262 1.00 33.29 174 ASP B C 1
ATOM 3641 O O . ASP B 1 194 ? 15.208 27.861 -1.125 1.00 28.10 174 ASP B O 1
ATOM 3646 N N . ASP B 1 195 ? 14.079 26.789 -2.763 1.00 36.19 175 ASP B N 1
ATOM 3647 C CA . ASP B 1 195 ? 12.846 26.585 -2.003 1.00 36.39 175 ASP B CA 1
ATOM 3648 C C . ASP B 1 195 ? 12.524 25.090 -2.000 1.00 37.26 175 ASP B C 1
ATOM 3649 O O . ASP B 1 195 ? 12.264 24.512 -3.058 1.00 37.82 175 ASP B O 1
ATOM 3654 N N . VAL B 1 196 ? 12.554 24.468 -0.819 1.00 39.68 176 VAL B N 1
ATOM 3655 C CA . VAL B 1 196 ? 12.316 23.014 -0.701 1.00 43.12 176 VAL B CA 1
ATOM 3656 C C . VAL B 1 196 ? 10.899 22.589 -1.078 1.00 45.67 176 VAL B C 1
ATOM 3657 O O . VAL B 1 196 ? 10.666 21.413 -1.382 1.00 44.65 176 VAL B O 1
ATOM 3661 N N . GLU B 1 197 ? 9.955 23.525 -1.048 1.00 46.84 177 GLU B N 1
ATOM 3662 C CA . GLU B 1 197 ? 8.580 23.201 -1.390 1.00 47.92 177 GLU B CA 1
ATOM 3663 C C . GLU B 1 197 ? 8.393 22.927 -2.889 1.00 48.64 177 GLU B C 1
ATOM 3664 O O . GLU B 1 197 ? 7.598 22.062 -3.255 1.00 48.62 177 GLU B O 1
ATOM 3670 N N . GLN B 1 198 ? 9.142 23.633 -3.742 1.00 50.21 178 GLN B N 1
ATOM 3671 C CA . GLN B 1 198 ? 9.133 23.383 -5.198 1.00 48.63 178 GLN B CA 1
ATOM 3672 C C . GLN B 1 198 ? 10.337 22.556 -5.648 1.00 48.56 178 GLN B C 1
ATOM 3673 O O . GLN B 1 198 ? 10.901 22.796 -6.717 1.00 54.97 178 GLN B O 1
ATOM 3679 N N . ALA B 1 199 ? 10.729 21.583 -4.830 1.00 45.12 179 ALA B N 1
ATOM 3680 C CA . ALA B 1 199 ? 11.740 20.617 -5.232 1.00 44.46 179 ALA B CA 1
ATOM 3681 C C . ALA B 1 199 ? 11.044 19.581 -6.112 1.00 44.61 179 ALA B C 1
ATOM 3682 O O . ALA B 1 199 ? 9.961 19.105 -5.753 1.00 43.88 179 ALA B O 1
ATOM 3684 N N . PRO B 1 200 ? 11.648 19.237 -7.268 1.00 43.26 180 PRO B N 1
ATOM 3685 C CA . PRO B 1 200 ? 11.065 18.254 -8.185 1.00 41.02 180 PRO B CA 1
ATOM 3686 C C . PRO B 1 200 ? 11.156 16.828 -7.627 1.00 37.92 180 PRO B C 1
ATOM 3687 O O . PRO B 1 200 ? 11.785 15.960 -8.222 1.00 40.32 180 PRO B O 1
ATOM 3691 N N . LEU B 1 201 ? 10.495 16.604 -6.496 1.00 36.39 181 LEU B N 1
ATOM 3692 C CA . LEU B 1 201 ? 10.634 15.378 -5.707 1.00 40.06 181 LEU B CA 1
ATOM 3693 C C . LEU B 1 201 ? 9.935 14.182 -6.353 1.00 39.82 181 LEU B C 1
ATOM 3694 O O . LEU B 1 201 ? 10.497 13.088 -6.443 1.00 39.47 181 LEU B O 1
ATOM 3699 N N . THR B 1 202 ? 8.697 14.406 -6.778 1.00 42.12 182 THR B N 1
ATOM 3700 C CA . THR B 1 202 ? 7.883 13.401 -7.465 1.00 43.60 182 THR B CA 1
ATOM 3701 C C . THR B 1 202 ? 8.324 13.181 -8.916 1.00 41.37 182 THR B C 1
ATOM 3702 O O . THR B 1 202 ? 7.960 12.176 -9.527 1.00 36.37 182 THR B O 1
ATOM 3706 N N . THR B 1 203 ? 9.099 14.123 -9.459 1.00 41.93 183 THR B N 1
ATOM 3707 C CA . THR B 1 203 ? 9.341 14.208 -10.901 1.00 44.23 183 THR B CA 1
ATOM 3708 C C . THR B 1 203 ? 10.816 13.919 -11.275 1.00 44.29 183 THR B C 1
ATOM 3709 O O . THR B 1 203 ? 11.078 13.112 -12.171 1.00 43.63 183 THR B O 1
ATOM 3713 N N . LEU B 1 204 ? 11.764 14.548 -10.576 1.00 43.08 184 LEU B N 1
ATOM 3714 C CA . LEU B 1 204 ? 13.203 14.303 -10.785 1.00 39.11 184 LEU B CA 1
ATOM 3715 C C . LEU B 1 204 ? 13.706 13.165 -9.897 1.00 37.31 184 LEU B C 1
ATOM 3716 O O . LEU B 1 204 ? 14.590 12.418 -10.295 1.00 33.42 184 LEU B O 1
ATOM 3721 N N . GLY B 1 205 ? 13.144 13.040 -8.696 1.00 38.39 185 GLY B N 1
ATOM 3722 C CA . GLY B 1 205 ? 13.519 11.966 -7.779 1.00 37.61 185 GLY B CA 1
ATOM 3723 C C . GLY B 1 205 ? 13.519 10.589 -8.427 1.00 36.50 185 GLY B C 1
ATOM 3724 O O . GLY B 1 205 ? 14.560 9.943 -8.504 1.00 38.41 185 GLY B O 1
ATOM 3725 N N . PRO B 1 206 ? 12.351 10.130 -8.906 1.00 37.24 186 PRO B N 1
ATOM 3726 C CA . PRO B 1 206 ? 12.214 8.778 -9.475 1.00 37.02 186 PRO B CA 1
ATOM 3727 C C . PRO B 1 206 ? 13.072 8.490 -10.717 1.00 35.26 186 PRO B C 1
ATOM 3728 O O . PRO B 1 206 ? 13.584 7.376 -10.855 1.00 34.82 186 PRO B O 1
ATOM 3732 N N . VAL B 1 207 ? 13.205 9.470 -11.612 1.00 34.73 187 VAL B N 1
ATOM 3733 C CA . VAL B 1 207 ? 13.956 9.282 -12.865 1.00 33.60 187 VAL B CA 1
ATOM 3734 C C . VAL B 1 207 ? 15.465 9.281 -12.632 1.00 32.25 187 VAL B C 1
ATOM 3735 O O . VAL B 1 207 ? 16.214 8.684 -13.411 1.00 33.31 187 VAL B O 1
ATOM 3739 N N . LEU B 1 208 ? 15.902 9.967 -11.576 1.00 27.19 188 LEU B N 1
ATOM 3740 C CA . LEU B 1 208 ? 17.305 9.957 -11.163 1.00 28.29 188 LEU B CA 1
ATOM 3741 C C . LEU B 1 208 ? 17.629 8.721 -10.313 1.00 28.96 188 LEU B C 1
ATOM 3742 O O . LEU B 1 208 ? 18.750 8.221 -10.345 1.00 30.11 188 LEU B O 1
ATOM 3747 N N . GLU B 1 209 ? 16.643 8.248 -9.552 1.00 30.88 189 GLU B N 1
ATOM 3748 C CA . GLU B 1 209 ? 16.773 7.037 -8.748 1.00 27.87 189 GLU B CA 1
ATOM 3749 C C . GLU B 1 209 ? 17.255 5.883 -9.606 1.00 27.54 189 GLU B C 1
ATOM 3750 O O . GLU B 1 209 ? 18.220 5.212 -9.252 1.00 31.93 189 GLU B O 1
ATOM 3756 N N . THR B 1 210 ? 16.591 5.661 -10.738 1.00 26.50 190 THR B N 1
ATOM 3757 C CA . THR B 1 210 ? 16.875 4.498 -11.581 1.00 27.39 190 THR B CA 1
ATOM 3758 C C . THR B 1 210 ? 17.707 4.842 -12.822 1.00 28.45 190 THR B C 1
ATOM 3759 O O . THR B 1 210 ? 17.651 4.135 -13.824 1.00 32.88 190 THR B O 1
ATOM 3763 N N . HIS B 1 211 ? 18.500 5.905 -12.761 1.00 31.37 191 HIS B N 1
ATOM 3764 C CA . HIS B 1 211 ? 19.345 6.253 -13.897 1.00 31.62 191 HIS B CA 1
ATOM 3765 C C . HIS B 1 211 ? 20.472 5.231 -14.034 1.00 35.46 191 HIS B C 1
ATOM 3766 O O . HIS B 1 211 ? 20.982 4.740 -13.028 1.00 35.29 191 HIS B O 1
ATOM 3773 N N . GLU B 1 212 ? 20.837 4.925 -15.286 1.00 37.23 192 GLU B N 1
ATOM 3774 C CA . GLU B 1 212 ? 21.869 3.929 -15.645 1.00 35.90 192 GLU B CA 1
ATOM 3775 C C . GLU B 1 212 ? 23.119 3.978 -14.755 1.00 35.24 192 GLU B C 1
ATOM 3776 O O . GLU B 1 212 ? 23.713 2.934 -14.447 1.00 27.85 192 GLU B O 1
ATOM 3782 N N . MET B 1 213 ? 23.505 5.195 -14.358 1.00 30.69 193 MET B N 1
ATOM 3783 C CA . MET B 1 213 ? 24.792 5.441 -13.719 1.00 30.95 193 MET B CA 1
ATOM 3784 C C . MET B 1 213 ? 24.828 5.020 -12.270 1.00 26.13 193 MET B C 1
ATOM 3785 O O . MET B 1 213 ? 25.884 5.066 -11.658 1.00 27.63 193 MET B O 1
ATOM 3790 N N . PHE B 1 214 ? 23.676 4.632 -11.731 1.00 28.29 194 PHE B N 1
ATOM 3791 C CA . PHE B 1 214 ? 23.553 4.081 -10.387 1.00 29.99 194 PHE B CA 1
ATOM 3792 C C . PHE B 1 214 ? 23.132 2.617 -10.484 1.00 29.83 194 PHE B C 1
ATOM 3793 O O . PHE B 1 214 ? 21.938 2.333 -10.495 1.00 28.85 194 PHE B O 1
ATOM 3801 N N . PRO B 1 215 ? 24.112 1.686 -10.579 1.00 35.15 195 PRO B N 1
ATOM 3802 C CA . PRO B 1 215 ? 23.835 0.251 -10.688 1.00 34.30 195 PRO B CA 1
ATOM 3803 C C . PRO B 1 215 ? 22.895 -0.290 -9.617 1.00 36.67 195 PRO B C 1
ATOM 3804 O O . PRO B 1 215 ? 22.102 -1.193 -9.895 1.00 40.35 195 PRO B O 1
ATOM 3808 N N . GLU B 1 216 ? 22.988 0.262 -8.410 1.00 34.11 196 GLU B N 1
ATOM 3809 C CA . GLU B 1 216 ? 22.187 -0.184 -7.280 1.00 35.34 196 GLU B CA 1
ATOM 3810 C C . GLU B 1 216 ? 21.110 0.825 -6.868 1.00 35.38 196 GLU B C 1
ATOM 3811 O O . GLU B 1 216 ? 20.653 0.814 -5.718 1.00 27.94 196 GLU B O 1
ATOM 3817 N N . ARG B 1 217 ? 20.707 1.674 -7.818 1.00 36.15 197 ARG B N 1
ATOM 3818 C CA . ARG B 1 217 ? 19.793 2.817 -7.577 1.00 36.10 197 ARG B CA 1
ATOM 3819 C C . ARG B 1 217 ? 20.385 3.847 -6.594 1.00 34.93 197 ARG B C 1
ATOM 3820 O O . ARG B 1 217 ? 21.563 3.764 -6.250 1.00 31.53 197 ARG B O 1
ATOM 3828 N N . VAL B 1 218 ? 19.595 4.837 -6.183 1.00 34.00 198 VAL B N 1
ATOM 3829 C CA . VAL B 1 218 ? 20.103 5.897 -5.301 1.00 30.07 198 VAL B CA 1
ATOM 3830 C C . VAL B 1 218 ? 18.980 6.652 -4.596 1.00 31.92 198 VAL B C 1
ATOM 3831 O O . VAL B 1 218 ? 17.899 6.870 -5.167 1.00 35.94 198 VAL B O 1
ATOM 3835 N N . ASN B 1 219 ? 19.239 7.029 -3.346 1.00 31.11 199 ASN B N 1
ATOM 3836 C CA . ASN B 1 219 ? 18.336 7.887 -2.581 1.00 28.01 199 ASN B CA 1
ATOM 3837 C C . ASN B 1 219 ? 18.575 9.330 -3.030 1.00 30.82 199 ASN B C 1
ATOM 3838 O O . ASN B 1 219 ? 19.729 9.752 -3.147 1.00 29.18 199 ASN B O 1
ATOM 3843 N N . VAL B 1 220 ? 17.504 10.083 -3.287 1.00 28.63 200 VAL B N 1
ATOM 3844 C CA . VAL B 1 220 ? 17.638 11.447 -3.829 1.00 28.24 200 VAL B CA 1
ATOM 3845 C C . VAL B 1 220 ? 17.132 12.491 -2.829 1.00 24.64 200 VAL B C 1
ATOM 3846 O O . VAL B 1 220 ? 15.950 12.545 -2.529 1.00 27.70 200 VAL B O 1
ATOM 3850 N N . GLU B 1 221 ? 18.045 13.323 -2.338 1.00 24.73 201 GLU B N 1
ATOM 3851 C CA . GLU B 1 221 ? 17.737 14.319 -1.329 1.00 22.78 201 GLU B CA 1
ATOM 3852 C C . GLU B 1 221 ? 17.754 15.727 -1.922 1.00 26.55 201 GLU B C 1
ATOM 3853 O O . GLU B 1 221 ? 18.734 16.147 -2.548 1.00 25.18 201 GLU B O 1
ATOM 3859 N N . PHE B 1 222 ? 16.653 16.448 -1.731 1.00 26.54 202 PHE B N 1
ATOM 3860 C CA . PHE B 1 222 ? 16.592 17.866 -2.056 1.00 24.32 202 PHE B CA 1
ATOM 3861 C C . PHE B 1 222 ? 16.667 18.631 -0.740 1.00 20.39 202 PHE B C 1
ATOM 3862 O O . PHE B 1 222 ? 15.919 18.335 0.177 1.00 21.66 202 PHE B O 1
ATOM 3870 N N . ILE B 1 223 ? 17.602 19.570 -0.632 1.00 19.71 203 ILE B N 1
ATOM 3871 C CA . ILE B 1 223 ? 17.801 20.319 0.606 1.00 24.42 203 ILE B CA 1
ATOM 3872 C C . ILE B 1 223 ? 17.960 21.824 0.332 1.00 30.99 203 ILE B C 1
ATOM 3873 O O . ILE B 1 223 ? 18.551 22.245 -0.679 1.00 25.98 203 ILE B O 1
ATOM 3878 N N . GLU B 1 224 ? 17.396 22.615 1.243 1.00 29.91 204 GLU B N 1
ATOM 3879 C CA . GLU B 1 224 ? 17.544 24.055 1.252 1.00 31.35 204 GLU B CA 1
ATOM 3880 C C . GLU B 1 224 ? 18.339 24.451 2.484 1.00 30.97 204 GLU B C 1
ATOM 3881 O O . GLU B 1 224 ? 17.886 24.237 3.604 1.00 29.04 204 GLU B O 1
ATOM 3887 N N . ILE B 1 225 ? 19.516 25.033 2.265 1.00 32.97 205 ILE B N 1
ATOM 3888 C CA . ILE B 1 225 ? 20.382 25.502 3.346 1.00 33.39 205 ILE B CA 1
ATOM 3889 C C . ILE B 1 225 ? 19.845 26.824 3.887 1.00 29.38 205 ILE B C 1
ATOM 3890 O O . ILE B 1 225 ? 19.792 27.809 3.156 1.00 26.19 205 ILE B O 1
ATOM 3895 N N . LEU B 1 226 ? 19.445 26.845 5.159 1.00 30.99 206 LEU B N 1
ATOM 3896 C CA . LEU B 1 226 ? 18.898 28.065 5.779 1.00 34.40 206 LEU B CA 1
ATOM 3897 C C . LEU B 1 226 ? 20.017 28.998 6.252 1.00 33.37 206 LEU B C 1
ATOM 3898 O O . LEU B 1 226 ? 20.006 30.185 5.945 1.00 36.28 206 LEU B O 1
ATOM 3903 N N . ASN B 1 227 ? 20.964 28.456 7.012 1.00 35.35 207 ASN B N 1
ATOM 3904 C CA . ASN B 1 227 ? 22.208 29.161 7.347 1.00 34.60 207 ASN B CA 1
ATOM 3905 C C . ASN B 1 227 ? 23.383 28.162 7.452 1.00 36.01 207 ASN B C 1
ATOM 3906 O O . ASN B 1 227 ? 23.387 27.150 6.746 1.00 35.14 207 ASN B O 1
ATOM 3911 N N . GLU B 1 228 ? 24.373 28.432 8.302 1.00 34.68 208 GLU B N 1
ATOM 3912 C CA . GLU B 1 228 ? 25.546 27.558 8.411 1.00 34.49 208 GLU B CA 1
ATOM 3913 C C . GLU B 1 228 ? 25.363 26.377 9.375 1.00 29.35 208 GLU B C 1
ATOM 3914 O O . GLU B 1 228 ? 26.277 25.556 9.517 1.00 26.67 208 GLU B O 1
ATOM 3920 N N . GLU B 1 229 ? 24.196 26.289 10.022 1.00 28.92 209 GLU B N 1
ATOM 3921 C CA . GLU B 1 229 ? 23.895 25.197 10.970 1.00 31.57 209 GLU B CA 1
ATOM 3922 C C . GLU B 1 229 ? 22.464 24.658 10.883 1.00 24.88 209 GLU B C 1
ATOM 3923 O O . GLU B 1 229 ? 21.985 24.035 11.827 1.00 24.16 209 GLU B O 1
ATOM 3929 N N . GLU B 1 230 ? 21.786 24.890 9.765 1.00 25.21 210 GLU B N 1
ATOM 3930 C CA . GLU B 1 230 ? 20.365 24.571 9.648 1.00 25.52 210 GLU B CA 1
ATOM 3931 C C . GLU B 1 230 ? 19.998 24.294 8.186 1.00 24.27 210 GLU B C 1
ATOM 3932 O O . GLU B 1 230 ? 20.438 25.015 7.291 1.00 22.60 210 GLU B O 1
ATOM 3938 N N . MET B 1 231 ? 19.213 23.241 7.952 1.00 22.11 211 MET B N 1
ATOM 3939 C CA . MET B 1 231 ? 18.711 22.925 6.613 1.00 23.43 211 MET B CA 1
ATOM 3940 C C . MET B 1 231 ? 17.371 22.203 6.681 1.00 23.35 211 MET B C 1
ATOM 3941 O O . MET B 1 231 ? 17.101 21.477 7.635 1.00 21.36 211 MET B O 1
ATOM 3946 N N . ASN B 1 232 ? 16.530 22.430 5.673 1.00 27.59 212 ASN B N 1
ATOM 3947 C CA . ASN B 1 232 ? 15.289 21.667 5.488 1.00 29.14 212 ASN B CA 1
ATOM 3948 C C . ASN B 1 232 ? 15.580 20.542 4.510 1.00 26.72 212 ASN B C 1
ATOM 3949 O O . ASN B 1 232 ? 16.432 20.684 3.639 1.00 27.20 212 ASN B O 1
ATOM 3954 N N . PHE B 1 233 ? 14.845 19.442 4.637 1.00 23.02 213 PHE B N 1
ATOM 3955 C CA . PHE B 1 233 ? 15.239 18.181 4.028 1.00 28.93 213 PHE B CA 1
ATOM 3956 C C . PHE B 1 233 ? 14.040 17.418 3.486 1.00 30.37 213 PHE B C 1
ATOM 3957 O O . PHE B 1 233 ? 13.078 17.192 4.211 1.00 35.79 213 PHE B O 1
ATOM 3965 N N . ARG B 1 234 ? 14.096 17.019 2.218 1.00 32.29 214 ARG B N 1
ATOM 3966 C CA . ARG B 1 234 ? 13.151 16.036 1.678 1.00 34.80 214 ARG B CA 1
ATOM 3967 C C . ARG B 1 234 ? 13.924 14.960 0.946 1.00 36.49 214 ARG B C 1
ATOM 3968 O O . ARG B 1 234 ? 14.910 15.257 0.263 1.00 35.29 214 ARG B O 1
ATOM 3976 N N . VAL B 1 235 ? 13.479 13.715 1.086 1.00 35.77 215 VAL B N 1
ATOM 3977 C CA . VAL B 1 235 ? 14.134 12.602 0.414 1.00 37.31 215 VAL B CA 1
ATOM 3978 C C . VAL B 1 235 ? 13.154 11.827 -0.462 1.00 39.23 215 VAL B C 1
ATOM 3979 O O . VAL B 1 235 ? 11.982 11.652 -0.110 1.00 39.55 215 VAL B O 1
ATOM 3983 N N . TRP B 1 236 ? 13.644 11.416 -1.628 1.00 40.45 216 TRP B N 1
ATOM 3984 C CA . TRP B 1 236 ? 13.004 10.385 -2.430 1.00 41.62 216 TRP B CA 1
ATOM 3985 C C . TRP B 1 236 ? 13.794 9.091 -2.224 1.00 41.01 216 TRP B C 1
ATOM 3986 O O . TRP B 1 236 ? 14.818 8.880 -2.873 1.00 38.26 216 TRP B O 1
ATOM 3997 N N . GLU B 1 237 ? 13.310 8.244 -1.311 1.00 41.83 217 GLU B N 1
ATOM 3998 C CA . GLU B 1 237 ? 13.980 7.001 -0.944 1.00 41.92 217 GLU B CA 1
ATOM 3999 C C . GLU B 1 237 ? 14.144 6.064 -2.126 1.00 42.85 217 GLU B C 1
ATOM 4000 O O . GLU B 1 237 ? 13.312 6.019 -3.032 1.00 40.55 217 GLU B O 1
ATOM 4006 N N . ARG B 1 238 ? 15.239 5.313 -2.087 1.00 46.42 218 ARG B N 1
ATOM 4007 C CA . ARG B 1 238 ? 15.659 4.445 -3.182 1.00 47.23 218 ARG B CA 1
ATOM 4008 C C . ARG B 1 238 ? 14.585 3.420 -3.573 1.00 47.22 218 ARG B C 1
ATOM 4009 O O . ARG B 1 238 ? 13.841 2.934 -2.727 1.00 43.68 218 ARG B O 1
ATOM 4017 N N . CYS B 1 246 ? 14.616 8.685 7.392 1.00 57.18 226 CYS B N 1
ATOM 4018 C CA . CYS B 1 246 ? 15.856 8.398 6.654 1.00 58.49 226 CYS B CA 1
ATOM 4019 C C . CYS B 1 246 ? 17.055 9.218 7.184 1.00 57.23 226 CYS B C 1
ATOM 4020 O O . CYS B 1 246 ? 17.294 10.370 6.767 1.00 45.01 226 CYS B O 1
ATOM 4023 N N . GLY B 1 247 ? 17.792 8.597 8.110 1.00 52.06 227 GLY B N 1
ATOM 4024 C CA . GLY B 1 247 ? 18.885 9.241 8.816 1.00 43.96 227 GLY B CA 1
ATOM 4025 C C . GLY B 1 247 ? 20.208 9.185 8.081 1.00 40.07 227 GLY B C 1
ATOM 4026 O O . GLY B 1 247 ? 21.052 10.035 8.314 1.00 47.73 227 GLY B O 1
ATOM 4027 N N . THR B 1 248 ? 20.417 8.187 7.219 1.00 36.65 228 THR B N 1
ATOM 4028 C CA . THR B 1 248 ? 21.638 8.145 6.407 1.00 36.78 228 THR B CA 1
ATOM 4029 C C . THR B 1 248 ? 21.543 9.152 5.269 1.00 35.82 228 THR B C 1
ATOM 4030 O O . THR B 1 248 ? 22.570 9.599 4.743 1.00 37.88 228 THR B O 1
ATOM 4034 N N . GLY B 1 249 ? 20.306 9.496 4.905 1.00 36.34 229 GLY B N 1
ATOM 4035 C CA . GLY B 1 249 ? 20.008 10.558 3.949 1.00 30.14 229 GLY B CA 1
ATOM 4036 C C . GLY B 1 249 ? 20.366 11.913 4.511 1.00 25.63 229 GLY B C 1
ATOM 4037 O O . GLY B 1 249 ? 20.965 12.738 3.825 1.00 31.50 229 GLY B O 1
ATOM 4038 N N . ALA B 1 250 ? 20.012 12.141 5.768 1.00 27.13 230 ALA B N 1
ATOM 4039 C CA . ALA B 1 250 ? 20.260 13.431 6.415 1.00 28.57 230 ALA B CA 1
ATOM 4040 C C . ALA B 1 250 ? 21.768 13.635 6.639 1.00 25.33 230 ALA B C 1
ATOM 4041 O O . ALA B 1 250 ? 22.284 14.743 6.486 1.00 32.61 230 ALA B O 1
ATOM 4043 N N . CYS B 1 251 ? 22.449 12.556 7.002 1.00 27.14 231 CYS B N 1
ATOM 4044 C CA . CYS B 1 251 ? 23.915 12.500 7.076 1.00 28.21 231 CYS B CA 1
ATOM 4045 C C . CYS B 1 251 ? 24.591 12.763 5.725 1.00 25.94 231 CYS B C 1
ATOM 4046 O O . CYS B 1 251 ? 25.497 13.587 5.637 1.00 22.34 231 CYS B O 1
ATOM 4049 N N . ALA B 1 252 ? 24.161 12.055 4.679 1.00 24.41 232 ALA B N 1
ATOM 4050 C CA . ALA B 1 252 ? 24.666 12.321 3.330 1.00 25.19 232 ALA B CA 1
ATOM 4051 C C . ALA B 1 252 ? 24.458 13.797 2.926 1.00 24.72 232 ALA B C 1
ATOM 4052 O O . ALA B 1 252 ? 25.364 14.436 2.401 1.00 24.77 232 ALA B O 1
ATOM 4054 N N . ALA B 1 253 ? 23.269 14.330 3.200 1.00 28.40 233 ALA B N 1
ATOM 4055 C CA . ALA B 1 253 ? 22.932 15.727 2.908 1.00 24.77 233 ALA B CA 1
ATOM 4056 C C . ALA B 1 253 ? 23.844 16.718 3.630 1.00 28.41 233 ALA B C 1
ATOM 4057 O O . ALA B 1 253 ? 24.270 17.720 3.034 1.00 28.26 233 ALA B O 1
ATOM 4059 N N . VAL B 1 254 ? 24.129 16.447 4.907 1.00 27.53 234 VAL B N 1
ATOM 4060 C CA . VAL B 1 254 ? 25.073 17.263 5.685 1.00 24.93 234 VAL B CA 1
ATOM 4061 C C . VAL B 1 254 ? 26.489 17.156 5.127 1.00 24.84 234 VAL B C 1
ATOM 4062 O O . VAL B 1 254 ? 27.154 18.167 4.942 1.00 25.67 234 VAL B O 1
ATOM 4066 N N . VAL B 1 255 ? 26.948 15.929 4.859 1.00 27.12 235 VAL B N 1
ATOM 4067 C CA . VAL B 1 255 ? 28.276 15.703 4.277 1.00 23.34 235 VAL B CA 1
ATOM 4068 C C . VAL B 1 255 ? 28.420 16.433 2.943 1.00 25.10 235 VAL B C 1
ATOM 4069 O O . VAL B 1 255 ? 29.444 17.056 2.694 1.00 26.50 235 VAL B O 1
ATOM 4073 N N . ALA B 1 256 ? 27.383 16.377 2.105 1.00 25.50 236 ALA B N 1
ATOM 4074 C CA . ALA B 1 256 ? 27.346 17.125 0.828 1.00 24.21 236 ALA B CA 1
ATOM 4075 C C . ALA B 1 256 ? 27.446 18.653 0.979 1.00 22.21 236 ALA B C 1
ATOM 4076 O O . ALA B 1 256 ? 28.093 19.322 0.161 1.00 20.87 236 ALA B O 1
ATOM 4078 N N . SER B 1 257 ? 26.811 19.219 2.001 1.00 24.14 237 SER B N 1
ATOM 4079 C CA . SER B 1 257 ? 26.888 20.683 2.209 1.00 21.84 237 SER B CA 1
ATOM 4080 C C . SER B 1 257 ? 28.285 21.106 2.664 1.00 21.58 237 SER B C 1
ATOM 4081 O O . SER B 1 257 ? 28.799 22.131 2.210 1.00 20.74 237 SER B O 1
ATOM 4084 N N . ILE B 1 258 ? 28.903 20.299 3.525 1.00 22.90 238 ILE B N 1
ATOM 4085 C CA . ILE B 1 258 ? 30.284 20.539 3.953 1.00 23.36 238 ILE B CA 1
ATOM 4086 C C . ILE B 1 258 ? 31.259 20.399 2.769 1.00 27.10 238 ILE B C 1
ATOM 4087 O O . ILE B 1 258 ? 32.174 21.206 2.620 1.00 30.69 238 ILE B O 1
ATOM 4092 N N . LEU B 1 259 ? 31.060 19.390 1.924 1.00 27.91 239 LEU B N 1
ATOM 4093 C CA . LEU B 1 259 ? 31.898 19.225 0.729 1.00 22.85 239 LEU B CA 1
ATOM 4094 C C . LEU B 1 259 ? 31.795 20.419 -0.229 1.00 22.51 239 LEU B C 1
ATOM 4095 O O . LEU B 1 259 ? 32.779 20.783 -0.883 1.00 29.18 239 LEU B O 1
ATOM 4100 N N . ASN B 1 260 ? 30.625 21.042 -0.291 1.00 19.02 240 ASN B N 1
ATOM 4101 C CA . ASN B 1 260 ? 30.408 22.183 -1.177 1.00 21.45 240 ASN B CA 1
ATOM 4102 C C . ASN B 1 260 ? 30.730 23.569 -0.570 1.00 23.33 240 ASN B C 1
ATOM 4103 O O . ASN B 1 260 ? 30.655 24.583 -1.263 1.00 15.69 240 ASN B O 1
ATOM 4108 N N . GLY B 1 261 ? 31.112 23.612 0.702 1.00 22.92 241 GLY B N 1
ATOM 4109 C CA . GLY B 1 261 ? 31.483 24.868 1.346 1.00 23.91 241 GLY B CA 1
ATOM 4110 C C . GLY B 1 261 ? 30.325 25.663 1.928 1.00 27.19 241 GLY B C 1
ATOM 4111 O O . GLY B 1 261 ? 30.523 26.785 2.399 1.00 32.19 241 GLY B O 1
ATOM 4112 N N . LYS B 1 262 ? 29.122 25.094 1.886 1.00 28.34 242 LYS B N 1
ATOM 4113 C CA . LYS B 1 262 ? 27.936 25.713 2.487 1.00 30.28 242 LYS B CA 1
ATOM 4114 C C . LYS B 1 262 ? 27.976 25.628 4.019 1.00 32.71 242 LYS B C 1
ATOM 4115 O O . LYS B 1 262 ? 27.509 26.543 4.715 1.00 40.50 242 LYS B O 1
ATOM 4121 N N . MET B 1 263 ? 28.536 24.528 4.531 1.00 32.18 243 MET B N 1
ATOM 4122 C CA . MET B 1 263 ? 28.628 24.278 5.967 1.00 29.78 243 MET B CA 1
ATOM 4123 C C . MET B 1 263 ? 30.025 23.835 6.418 1.00 27.08 243 MET B C 1
ATOM 4124 O O . MET B 1 263 ? 30.891 23.539 5.602 1.00 28.55 243 MET B O 1
ATOM 4129 N N . GLU B 1 264 ? 30.227 23.809 7.731 1.00 29.84 244 GLU B N 1
ATOM 4130 C CA . GLU B 1 264 ? 31.519 23.485 8.320 1.00 32.64 244 GLU B CA 1
ATOM 4131 C C . GLU B 1 264 ? 31.580 22.087 8.916 1.00 35.48 244 GLU B C 1
ATOM 4132 O O . GLU B 1 264 ? 30.576 21.511 9.331 1.00 39.14 244 GLU B O 1
ATOM 4138 N N . ARG B 1 265 ? 32.801 21.577 8.977 1.00 37.41 245 ARG B N 1
ATOM 4139 C CA . ARG B 1 265 ? 33.118 20.286 9.571 1.00 35.16 245 ARG B CA 1
ATOM 4140 C C . ARG B 1 265 ? 33.101 20.413 11.098 1.00 32.57 245 ARG B C 1
ATOM 4141 O O . ARG B 1 265 ? 33.369 21.485 11.641 1.00 35.08 245 ARG B O 1
ATOM 4149 N N . GLY B 1 266 ? 32.781 19.323 11.788 1.00 33.63 246 GLY B N 1
ATOM 4150 C CA . GLY B 1 266 ? 32.812 19.292 13.256 1.00 37.05 246 GLY B CA 1
ATOM 4151 C C . GLY B 1 266 ? 31.836 20.222 13.978 1.00 38.19 246 GLY B C 1
ATOM 4152 O O . GLY B 1 266 ? 32.016 20.526 15.156 1.00 35.59 246 GLY B O 1
ATOM 4153 N N . LYS B 1 267 ? 30.807 20.675 13.270 1.00 36.56 247 LYS B N 1
ATOM 4154 C CA . LYS B 1 267 ? 29.754 21.485 13.851 1.00 34.87 247 LYS B CA 1
ATOM 4155 C C . LYS B 1 267 ? 28.422 20.735 13.737 1.00 37.30 247 LYS B C 1
ATOM 4156 O O . LYS B 1 267 ? 28.135 20.089 12.712 1.00 33.76 247 LYS B O 1
ATOM 4162 N N . GLU B 1 268 ? 27.617 20.825 14.797 1.00 36.50 248 GLU B N 1
ATOM 4163 C CA . GLU B 1 268 ? 26.308 20.192 14.829 1.00 33.80 248 GLU B CA 1
ATOM 4164 C C . GLU B 1 268 ? 25.335 20.980 13.965 1.00 30.30 248 GLU B C 1
ATOM 4165 O O . GLU B 1 268 ? 24.988 22.125 14.275 1.00 30.67 248 GLU B O 1
ATOM 4171 N N . ILE B 1 269 ? 24.926 20.356 12.866 1.00 27.02 249 ILE B N 1
ATOM 4172 C CA . ILE B 1 269 ? 23.955 20.925 11.941 1.00 29.20 249 ILE B CA 1
ATOM 4173 C C . ILE B 1 269 ? 22.607 20.262 12.203 1.00 28.77 249 ILE B C 1
ATOM 4174 O O . ILE B 1 269 ? 22.528 19.038 12.342 1.00 32.73 249 ILE B O 1
ATOM 4179 N N . THR B 1 270 ? 21.549 21.062 12.282 1.00 26.08 250 THR B N 1
ATOM 4180 C CA . THR B 1 270 ? 20.240 20.500 12.548 1.00 29.67 250 THR B CA 1
ATOM 4181 C C . THR B 1 270 ? 19.440 20.429 11.241 1.00 28.38 250 THR B C 1
ATOM 4182 O O . THR B 1 270 ? 19.273 21.421 10.534 1.00 20.54 250 THR B O 1
ATOM 4186 N N . VAL B 1 271 ? 18.983 19.220 10.926 1.00 31.05 251 VAL B N 1
ATOM 4187 C CA . VAL B 1 271 ? 18.238 18.951 9.701 1.00 30.15 251 VAL B CA 1
ATOM 4188 C C . VAL B 1 271 ? 16.740 18.852 10.001 1.00 31.23 251 VAL B C 1
ATOM 4189 O O . VAL B 1 271 ? 16.332 18.022 10.802 1.00 28.62 251 VAL B O 1
ATOM 4193 N N . HIS B 1 272 ? 15.940 19.706 9.357 1.00 28.65 252 HIS B N 1
ATOM 4194 C CA . HIS B 1 272 ? 14.482 19.630 9.437 1.00 29.35 252 HIS B CA 1
ATOM 4195 C C . HIS B 1 272 ? 13.870 18.678 8.400 1.00 31.54 252 HIS B C 1
ATOM 4196 O O . HIS B 1 272 ? 13.731 19.025 7.225 1.00 27.74 252 HIS B O 1
ATOM 4203 N N . LEU B 1 273 ? 13.502 17.478 8.852 1.00 35.17 253 LEU B N 1
ATOM 4204 C CA . LEU B 1 273 ? 12.835 16.484 8.008 1.00 35.33 253 LEU B CA 1
ATOM 4205 C C . LEU B 1 273 ? 11.314 16.685 8.050 1.00 39.36 253 LEU B C 1
ATOM 4206 O O . LEU B 1 273 ? 10.820 17.627 8.694 1.00 39.65 253 LEU B O 1
ATOM 4211 N N . ALA B 1 274 ? 10.573 15.817 7.357 1.00 41.95 254 ALA B N 1
ATOM 4212 C CA . ALA B 1 274 ? 9.103 15.781 7.490 1.00 43.53 254 ALA B CA 1
ATOM 4213 C C . ALA B 1 274 ? 8.694 15.179 8.841 1.00 42.98 254 ALA B C 1
ATOM 4214 O O . ALA B 1 274 ? 7.715 15.621 9.442 1.00 35.38 254 ALA B O 1
ATOM 4216 N N . GLY B 1 275 ? 9.445 14.174 9.304 1.00 43.11 255 GLY B N 1
ATOM 4217 C CA . GLY B 1 275 ? 9.291 13.637 10.668 1.00 45.81 255 GLY B CA 1
ATOM 4218 C C . GLY B 1 275 ? 9.551 14.683 11.754 1.00 45.72 255 GLY B C 1
ATOM 4219 O O . GLY B 1 275 ? 8.629 15.154 12.411 1.00 42.82 255 GLY B O 1
ATOM 4220 N N . GLY B 1 276 ? 10.815 15.045 11.941 1.00 46.79 256 GLY B N 1
ATOM 4221 C CA . GLY B 1 276 ? 11.189 16.129 12.852 1.00 44.71 256 GLY B CA 1
ATOM 4222 C C . GLY B 1 276 ? 12.634 16.539 12.617 1.00 45.48 256 GLY B C 1
ATOM 4223 O O . GLY B 1 276 ? 13.045 16.760 11.469 1.00 42.61 256 GLY B O 1
ATOM 4224 N N . ASP B 1 277 ? 13.413 16.616 13.696 1.00 42.24 257 ASP B N 1
ATOM 4225 C CA . ASP B 1 277 ? 14.798 17.073 13.614 1.00 39.05 257 ASP B CA 1
ATOM 4226 C C . ASP B 1 277 ? 15.800 15.954 13.913 1.00 37.53 257 ASP B C 1
ATOM 4227 O O . ASP B 1 277 ? 15.606 15.157 14.833 1.00 36.65 257 ASP B O 1
ATOM 4232 N N . LEU B 1 278 ? 16.841 15.891 13.080 1.00 35.58 258 LEU B N 1
ATOM 4233 C CA . LEU B 1 278 ? 18.073 15.161 13.378 1.00 36.32 258 LEU B CA 1
ATOM 4234 C C . LEU B 1 278 ? 19.205 16.182 13.460 1.00 35.38 258 LEU B C 1
ATOM 4235 O O . LEU B 1 278 ? 19.206 17.189 12.742 1.00 36.06 258 LEU B O 1
ATOM 4240 N N . MET B 1 279 ? 20.141 15.926 14.369 1.00 36.01 259 MET B N 1
ATOM 4241 C CA . MET B 1 279 ? 21.277 16.806 14.633 1.00 31.69 259 MET B CA 1
ATOM 4242 C C . MET B 1 279 ? 22.536 16.032 14.260 1.00 33.95 259 MET B C 1
ATOM 4243 O O . MET B 1 279 ? 22.861 14.998 14.864 1.00 27.30 259 MET B O 1
ATOM 4248 N N . ILE B 1 280 ? 23.236 16.518 13.243 1.00 32.91 260 ILE B N 1
ATOM 4249 C CA . ILE B 1 280 ? 24.293 15.730 12.633 1.00 30.02 260 ILE B CA 1
ATOM 4250 C C . ILE B 1 280 ? 25.580 16.535 12.581 1.00 31.46 260 ILE B C 1
ATOM 4251 O O . ILE B 1 280 ? 25.552 17.737 12.322 1.00 32.50 260 ILE B O 1
ATOM 4256 N N . ALA B 1 281 ? 26.702 15.873 12.866 1.00 31.05 261 ALA B N 1
ATOM 4257 C CA . ALA B 1 281 ? 28.017 16.492 12.733 1.00 29.53 261 ALA B CA 1
ATOM 4258 C C . ALA B 1 281 ? 28.963 15.536 12.038 1.00 28.36 261 ALA B C 1
ATOM 4259 O O . ALA B 1 281 ? 29.102 14.393 12.458 1.00 28.31 261 ALA B O 1
ATOM 4261 N N . TRP B 1 282 ? 29.599 16.006 10.966 1.00 29.86 262 TRP B N 1
ATOM 4262 C CA . TRP B 1 282 ? 30.711 15.287 10.343 1.00 29.31 262 TRP B CA 1
ATOM 4263 C C . TRP B 1 282 ? 31.967 15.642 11.128 1.00 28.57 262 TRP B C 1
ATOM 4264 O O . TRP B 1 282 ? 32.538 16.728 10.944 1.00 32.89 262 TRP B O 1
ATOM 4275 N N . THR B 1 283 ? 32.383 14.740 12.021 1.00 26.39 263 THR B N 1
ATOM 4276 C CA . THR B 1 283 ? 33.526 15.014 12.907 1.00 31.95 263 THR B CA 1
ATOM 4277 C C . THR B 1 283 ? 34.832 15.129 12.125 1.00 29.55 263 THR B C 1
ATOM 4278 O O . THR B 1 283 ? 35.023 14.456 11.114 1.00 29.78 263 THR B O 1
ATOM 4282 N N . GLU B 1 284 ? 35.730 15.993 12.584 1.00 33.97 264 GLU B N 1
ATOM 4283 C CA . GLU B 1 284 ? 37.048 16.103 11.946 1.00 35.65 264 GLU B CA 1
ATOM 4284 C C . GLU B 1 284 ? 37.808 14.766 12.031 1.00 36.32 264 GLU B C 1
ATOM 4285 O O . GLU B 1 284 ? 38.618 14.456 11.162 1.00 35.16 264 GLU B O 1
ATOM 4291 N N . GLU B 1 285 ? 37.502 13.970 13.057 1.00 40.07 265 GLU B N 1
ATOM 4292 C CA . GLU B 1 285 ? 38.037 12.611 13.207 1.00 37.37 265 GLU B CA 1
ATOM 4293 C C . GLU B 1 285 ? 37.706 11.693 12.033 1.00 36.42 265 GLU B C 1
ATOM 4294 O O . GLU B 1 285 ? 38.465 10.765 11.754 1.00 35.22 265 GLU B O 1
ATOM 4300 N N . GLY B 1 286 ? 36.568 11.933 11.373 1.00 35.63 266 GLY B N 1
ATOM 4301 C CA . GLY B 1 286 ? 36.142 11.146 10.203 1.00 33.40 266 GLY B CA 1
ATOM 4302 C C . GLY B 1 286 ? 34.691 10.665 10.223 1.00 33.96 266 GLY B C 1
ATOM 4303 O O . GLY B 1 286 ? 34.004 10.705 9.200 1.00 27.54 266 GLY B O 1
ATOM 4304 N N . ASN B 1 287 ? 34.235 10.195 11.385 1.00 32.86 267 ASN B N 1
ATOM 4305 C CA . ASN B 1 287 ? 32.874 9.667 11.556 1.00 31.70 267 ASN B CA 1
ATOM 4306 C C . ASN B 1 287 ? 31.806 10.743 11.412 1.00 32.67 267 ASN B C 1
ATOM 4307 O O . ASN B 1 287 ? 32.045 11.908 11.740 1.00 34.14 267 ASN B O 1
ATOM 4312 N N . VAL B 1 288 ? 30.626 10.341 10.945 1.00 30.96 268 VAL B N 1
ATOM 4313 C CA . VAL B 1 288 ? 29.424 11.177 11.037 1.00 32.18 268 VAL B CA 1
ATOM 4314 C C . VAL B 1 288 ? 28.574 10.722 12.220 1.00 30.45 268 VAL B C 1
ATOM 4315 O O . VAL B 1 288 ? 28.086 9.593 12.243 1.00 31.75 268 VAL B O 1
ATOM 4319 N N . LEU B 1 289 ? 28.401 11.608 13.198 1.00 31.81 269 LEU B N 1
ATOM 4320 C CA . LEU B 1 289 ? 27.631 11.297 14.409 1.00 32.24 269 LEU B CA 1
ATOM 4321 C C . LEU B 1 289 ? 26.223 11.876 14.291 1.00 28.10 269 LEU B C 1
ATOM 4322 O O . LEU B 1 289 ? 26.070 13.008 13.900 1.00 25.37 269 LEU B O 1
ATOM 4327 N N . MET B 1 290 ? 25.200 11.076 14.593 1.00 32.91 270 MET B N 1
ATOM 4328 C CA . MET B 1 290 ? 23.810 11.494 14.384 1.00 31.91 270 MET B CA 1
ATOM 4329 C C . MET B 1 290 ? 23.003 11.416 15.680 1.00 29.06 270 MET B C 1
ATOM 4330 O O . MET B 1 290 ? 22.967 10.376 16.314 1.00 31.99 270 MET B O 1
ATOM 4335 N N . LYS B 1 291 ? 22.345 12.520 16.032 1.00 26.41 271 LYS B N 1
ATOM 4336 C CA . LYS B 1 291 ? 21.568 12.632 17.261 1.00 31.14 271 LYS B CA 1
ATOM 4337 C C . LYS B 1 291 ? 20.080 12.725 16.932 1.00 32.45 271 LYS B C 1
ATOM 4338 O O . LYS B 1 291 ? 19.660 13.605 16.177 1.00 26.51 271 LYS B O 1
ATOM 4344 N N . GLY B 1 292 ? 19.289 11.810 17.492 1.00 29.79 272 GLY B N 1
ATOM 4345 C CA . GLY B 1 292 ? 17.886 11.694 17.123 1.00 29.67 272 GLY B CA 1
ATOM 4346 C C . GLY B 1 292 ? 16.973 11.283 18.255 1.00 29.50 272 GLY B C 1
ATOM 4347 O O . GLY B 1 292 ? 17.432 10.693 19.245 1.00 26.62 272 GLY B O 1
ATOM 4348 N N . PRO B 1 293 ? 15.660 11.553 18.094 1.00 29.26 273 PRO B N 1
ATOM 4349 C CA . PRO B 1 293 ? 14.664 11.291 19.133 1.00 28.07 273 PRO B CA 1
ATOM 4350 C C . PRO B 1 293 ? 14.224 9.834 19.240 1.00 20.86 273 PRO B C 1
ATOM 4351 O O . PRO B 1 293 ? 14.396 9.047 18.308 1.00 23.92 273 PRO B O 1
ATOM 4355 N N . ALA B 1 294 ? 13.706 9.491 20.414 1.00 20.51 274 ALA B N 1
ATOM 4356 C CA . ALA B 1 294 ? 13.046 8.215 20.664 1.00 18.03 274 ALA B CA 1
ATOM 4357 C C . ALA B 1 294 ? 11.863 8.516 21.557 1.00 16.38 274 ALA B C 1
ATOM 4358 O O . ALA B 1 294 ? 11.989 9.321 22.472 1.00 16.40 274 ALA B O 1
ATOM 4360 N N . GLU B 1 295 ? 10.716 7.891 21.285 1.00 17.80 275 GLU B N 1
ATOM 4361 C CA . GLU B 1 295 ? 9.482 8.192 22.006 1.00 14.09 275 GLU B CA 1
ATOM 4362 C C . GLU B 1 295 ? 8.726 6.936 22.344 1.00 9.23 275 GLU B C 1
ATOM 4363 O O . GLU B 1 295 ? 8.674 6.015 21.556 1.00 10.22 275 GLU B O 1
ATOM 4369 N N . VAL B 1 296 ? 8.077 6.940 23.493 1.00 2.43 276 VAL B N 1
ATOM 4370 C CA . VAL B 1 296 ? 7.181 5.872 23.864 1.00 5.11 276 VAL B CA 1
ATOM 4371 C C . VAL B 1 296 ? 5.835 6.123 23.184 1.00 8.35 276 VAL B C 1
ATOM 4372 O O . VAL B 1 296 ? 5.368 7.263 23.153 1.00 2.00 276 VAL B O 1
ATOM 4376 N N . ILE B 1 297 ? 5.265 5.057 22.589 1.00 19.30 277 ILE B N 1
ATOM 4377 C CA . ILE B 1 297 ? 3.909 5.072 22.030 1.00 18.82 277 ILE B CA 1
ATOM 4378 C C . ILE B 1 297 ? 2.954 4.493 23.059 1.00 15.33 277 ILE B C 1
ATOM 4379 O O . ILE B 1 297 ? 1.954 5.099 23.418 1.00 14.24 277 ILE B O 1
ATOM 4384 N N . CYS B 1 298 ? 3.282 3.308 23.538 1.00 17.87 278 CYS B N 1
ATOM 4385 C CA . CYS B 1 298 ? 2.493 2.649 24.557 1.00 20.34 278 CYS B CA 1
ATOM 4386 C C . CYS B 1 298 ? 3.361 1.671 25.310 1.00 22.71 278 CYS B C 1
ATOM 4387 O O . CYS B 1 298 ? 4.422 1.283 24.849 1.00 24.29 278 CYS B O 1
ATOM 4390 N N . ARG B 1 299 ? 2.891 1.295 26.491 1.00 25.89 279 ARG B N 1
ATOM 4391 C CA . ARG B 1 299 ? 3.456 0.197 27.242 1.00 24.71 279 ARG B CA 1
ATOM 4392 C C . ARG B 1 299 ? 2.293 -0.666 27.722 1.00 26.01 279 ARG B C 1
ATOM 4393 O O . ARG B 1 299 ? 1.184 -0.186 27.880 1.00 27.08 279 ARG B O 1
ATOM 4401 N N . GLY B 1 300 ? 2.544 -1.948 27.925 1.00 27.26 280 GLY B N 1
ATOM 4402 C CA . GLY B 1 300 ? 1.509 -2.829 28.409 1.00 27.96 280 GLY B CA 1
ATOM 4403 C C . GLY B 1 300 ? 1.947 -4.266 28.562 1.00 29.10 280 GLY B C 1
ATOM 4404 O O . GLY B 1 300 ? 3.149 -4.570 28.621 1.00 25.54 280 GLY B O 1
ATOM 4405 N N . VAL B 1 301 ? 0.943 -5.138 28.607 1.00 30.34 281 VAL B N 1
ATOM 4406 C CA . VAL B 1 301 ? 1.136 -6.581 28.711 1.00 29.05 281 VAL B CA 1
ATOM 4407 C C . VAL B 1 301 ? 0.544 -7.235 27.466 1.00 26.94 281 VAL B C 1
ATOM 4408 O O . VAL B 1 301 ? -0.636 -7.047 27.162 1.00 26.32 281 VAL B O 1
ATOM 4412 N N . TYR B 1 302 ? 1.382 -7.964 26.737 1.00 25.07 282 TYR B N 1
ATOM 4413 C CA . TYR B 1 302 ? 0.954 -8.751 25.594 1.00 23.13 282 TYR B CA 1
ATOM 4414 C C . TYR B 1 302 ? 0.746 -10.223 26.017 1.00 23.47 282 TYR B C 1
ATOM 4415 O O . TYR B 1 302 ? 1.607 -10.791 26.651 1.00 23.46 282 TYR B O 1
ATOM 4424 N N . GLU B 1 303 ? -0.420 -10.791 25.670 1.00 24.06 283 GLU B N 1
ATOM 4425 C CA . GLU B 1 303 ? -0.807 -12.166 25.940 1.00 27.11 283 GLU B CA 1
ATOM 4426 C C . GLU B 1 303 ? -0.842 -12.968 24.647 1.00 27.55 283 GLU B C 1
ATOM 4427 O O . GLU B 1 303 ? -1.347 -12.487 23.623 1.00 26.02 283 GLU B O 1
ATOM 4433 N N . TYR B 1 304 ? -0.368 -14.208 24.706 1.00 28.18 284 TYR B N 1
ATOM 4434 C CA . TYR B 1 304 ? -0.295 -15.051 23.511 1.00 28.08 284 TYR B CA 1
ATOM 4435 C C . TYR B 1 304 ? -0.414 -16.535 23.846 1.00 25.70 284 TYR B C 1
ATOM 4436 O O . TYR B 1 304 ? -0.272 -16.956 24.978 1.00 26.37 284 TYR B O 1
ATOM 4445 N N . LYS B 1 305 ? -0.718 -17.307 22.820 1.00 28.78 285 LYS B N 1
ATOM 4446 C CA . LYS B 1 305 ? -0.838 -18.739 22.933 1.00 29.35 285 LYS B CA 1
ATOM 4447 C C . LYS B 1 305 ? -0.086 -19.329 21.752 1.00 26.22 285 LYS B C 1
ATOM 4448 O O . LYS B 1 305 ? -0.266 -18.882 20.630 1.00 28.32 285 LYS B O 1
ATOM 4454 N N . ILE B 1 306 ? 0.784 -20.299 22.013 1.00 28.55 286 ILE B N 1
ATOM 4455 C CA . ILE B 1 306 ? 1.389 -21.088 20.948 1.00 28.51 286 ILE B CA 1
ATOM 4456 C C . ILE B 1 306 ? 0.884 -22.523 21.049 1.00 29.74 286 ILE B C 1
ATOM 4457 O O . ILE B 1 306 ? 1.023 -23.168 22.083 1.00 28.13 286 ILE B O 1
ATOM 4462 N N . GLU B 1 307 ? 0.279 -22.996 19.963 1.00 34.26 287 GLU B N 1
ATOM 4463 C CA . GLU B 1 307 ? -0.101 -24.393 19.810 1.00 40.52 287 GLU B CA 1
ATOM 4464 C C . GLU B 1 307 ? 0.788 -25.086 18.789 1.00 39.91 287 GLU B C 1
ATOM 4465 O O . GLU B 1 307 ? 1.437 -26.083 19.106 1.00 46.49 287 GLU B O 1
#

Secondary structure (DSSP, 8-state):
---S-EEEEEEEEEEEETTEEEEEEETTT----GGGHHHHHHHHH-TTTS---SEEEEEE--SSSSEEEEEEETTS-EE--TTTTHHHHHHHHHHTTS-SSSEEEEEETTEEEEEEEEESSSSEEEEEEEEE--B-SGGGTT--SS--SSSEEEEEEETTEEEEEEEEESSSEEEEEE-S-GGGS-TTTHHHHHHT-TT-TT--EEEEEEEEETTEEEEEEE-SSS-B-S--HHHHHHHHHHHHHTTSS-TT--EEEE-SS-EEEEEE-TTS-EEEEEE-EEEEEEEEEEEE-/-----S-EEEEEEEEEEE-SS-EEEEEETTT----GGGHHHHHHHHH-TTTS---SEEEEEE--SSSSEEEEEEETTS-B---TTTTHHHHHHHHHHTTS-SSSEEEEE-SS-EEEEEEEESSSSEEEEEEE----B-SGGGTT--SS--SSSEEEEEE-SS-EEEEEEEESSSEEEEEE-S-GGG--TTTHHHHHHT-TT-TT--EEEEEEE-SSSEEEEEEE---HHHHHHHHHHHHHHTSS-TTS-EEEE-SS-EEEEEE-TTSPEEEEEE-EEEEEEEEEEEE-